Protein 7W41 (pdb70)

Organism: Homo sapiens (NCBI:txid9606)

Structure (mmCIF, N/CA/C/O backbone):
data_7W41
#
_entry.id   7W41
#
_cell.length_a   134.104
_cell.length_b   60.025
_cell.length_c   98.489
_cell.angle_alpha   90.000
_cell.angle_beta   113.573
_cell.angle_gamma   90.000
#
_symmetry.space_group_name_H-M   'C 1 2 1'
#
loop_
_entity.id
_entity.type
_entity.pdbx_description
1 polymer 'Gastrin-releasing peptide receptor,GlgA glycogen synthase'
2 non-polymer (2S)-3-(1H-indol-3-yl)-N-[[1-(5-methoxypyridin-2-yl)cyclohexyl]methyl]-2-methyl-2-[(4-nitrophenyl)carbamoylamino]propanamide
#
loop_
_atom_site.group_PDB
_atom_site.id
_atom_site.type_symbol
_atom_site.label_atom_id
_atom_site.label_alt_id
_atom_site.label_comp_id
_atom_site.label_asym_id
_atom_site.label_entity_id
_atom_site.label_seq_id
_atom_site.pdbx_PDB_ins_code
_atom_site.Cartn_x
_atom_site.Cartn_y
_atom_site.Cartn_z
_atom_site.occupancy
_atom_site.B_iso_or_equiv
_atom_site.auth_seq_id
_atom_site.auth_comp_id
_atom_site.auth_asym_id
_atom_site.auth_atom_id
_atom_site.pdbx_PDB_model_num
ATOM 1 N N . GLY A 1 1 ? -23.938 36.255 -17.129 1.000 127.060 38 GLY A N 1
ATOM 2 C CA . GLY A 1 1 ? -24.152 37.336 -16.146 1.000 126.240 38 GLY A CA 1
ATOM 3 C C . GLY A 1 1 ? -24.725 36.805 -14.843 1.000 115.970 38 GLY A C 1
ATOM 4 O O . GLY A 1 1 ? -23.950 36.658 -13.860 1.000 106.360 38 GLY A O 1
ATOM 5 N N . ILE A 1 2 ? -26.027 36.507 -14.821 1.000 112.470 39 ILE A N 1
ATOM 6 C CA . ILE A 1 2 ? -26.638 35.872 -13.618 1.000 126.800 39 ILE A CA 1
ATOM 7 C C . ILE A 1 2 ? -26.065 34.457 -13.538 1.000 130.380 39 ILE A C 1
ATOM 8 O O . ILE A 1 2 ? -26.216 33.810 -12.492 1.000 112.650 39 ILE A O 1
ATOM 13 N N . LEU A 1 3 ? -25.464 33.984 -14.631 1.000 123.810 40 LEU A N 1
ATOM 14 C CA . LEU A 1 3 ? -24.811 32.654 -14.625 1.000 127.830 40 LEU A CA 1
ATOM 15 C C . LEU A 1 3 ? -23.654 32.647 -13.620 1.000 141.120 40 LEU A C 1
ATOM 16 O O . LEU A 1 3 ? -23.550 31.668 -12.901 1.000 141.530 40 LEU A O 1
ATOM 21 N N . TYR A 1 4 ? -22.836 33.702 -13.568 1.000 128.900 41 TYR A N 1
ATOM 22 C CA . TYR A 1 4 ? -21.667 33.758 -12.648 1.000 108.420 41 TYR A CA 1
ATOM 23 C C . TYR A 1 4 ? -22.181 33.827 -11.213 1.000 103.220 41 TYR A C 1
ATOM 24 O O . TYR A 1 4 ? -21.368 33.775 -10.307 1.000 96.450 41 TYR A O 1
ATOM 26 N N . VAL A 1 5 ? -23.468 34.071 -11.027 1.000 108.900 42 VAL A N 1
ATOM 27 C CA . VAL A 1 5 ? -24.115 34.001 -9.685 1.000 123.140 42 VAL A CA 1
ATOM 28 C C . VAL A 1 5 ? -24.472 32.552 -9.324 1.000 123.240 42 VAL A C 1
ATOM 29 O O . VAL A 1 5 ? -24.339 32.204 -8.138 1.000 134.550 42 VAL A O 1
ATOM 33 N N . ILE A 1 6 ? -24.898 31.731 -10.288 1.000 128.620 43 ILE A N 1
ATOM 34 C CA . ILE A 1 6 ? -25.398 30.355 -9.962 1.000 133.040 43 ILE A CA 1
ATOM 35 C C . ILE A 1 6 ? -24.351 29.461 -9.274 1.000 125.400 43 ILE A C 1
ATOM 36 O O . ILE A 1 6 ? -24.729 28.810 -8.282 1.000 102.840 43 ILE A O 1
ATOM 41 N N . PRO A 1 7 ? -23.072 29.362 -9.698 1.000 124.920 44 PRO A N 1
ATOM 42 C CA . PRO A 1 7 ? -22.126 28.491 -9.008 1.000 110.470 44 PRO A CA 1
ATOM 43 C C . PRO A 1 7 ? -21.749 28.974 -7.606 1.000 108.210 44 PRO A C 1
ATOM 44 O O . PRO A 1 7 ? -21.489 28.153 -6.773 1.000 111.380 44 PRO A O 1
ATOM 48 N N . ALA A 1 8 ? -21.677 30.285 -7.401 1.000 113.950 45 ALA A N 1
ATOM 49 C CA . ALA A 1 8 ? -21.241 30.830 -6.098 1.000 121.530 45 ALA A CA 1
ATOM 50 C C . ALA A 1 8 ? -22.005 30.152 -4.960 1.000 124.700 45 ALA A C 1
ATOM 51 O O . ALA A 1 8 ? -21.372 29.820 -3.949 1.000 146.840 45 ALA A O 1
ATOM 53 N N . VAL A 1 9 ? -23.304 29.932 -5.131 1.000 107.660 46 VAL A N 1
ATOM 54 C CA . VAL A 1 9 ? -24.093 29.228 -4.083 1.000 108.250 46 VAL A CA 1
ATOM 55 C C . VAL A 1 9 ? -23.498 27.837 -3.861 1.000 114.240 46 VAL A C 1
ATOM 56 O O . VAL A 1 9 ? -23.475 27.393 -2.705 1.000 130.430 46 VAL A O 1
ATOM 60 N N . TYR A 1 10 ? -23.025 27.180 -4.918 1.000 104.270 47 TYR A N 1
ATOM 61 C CA . TYR A 1 10 ? -22.542 25.785 -4.776 1.000 98.150 47 TYR A CA 1
ATOM 62 C C . TYR A 1 10 ? -21.311 25.832 -3.886 1.000 101.030 47 TYR A C 1
ATOM 63 O O . TYR A 1 10 ? -21.213 25.034 -2.944 1.000 98.770 47 TYR A O 1
ATOM 72 N N . GLY A 1 11 ? -20.429 26.788 -4.160 1.000 88.210 48 GLY A N 1
ATOM 73 C CA . GLY A 1 11 ? -19.191 26.907 -3.376 1.000 94.590 48 GLY A CA 1
ATOM 74 C C . GLY A 1 11 ? -19.506 27.190 -1.926 1.000 99.050 48 GLY A C 1
ATOM 75 O O . GLY A 1 11 ? -18.824 26.633 -1.056 1.000 105.450 48 GLY A O 1
ATOM 76 N N . VAL A 1 12 ? -20.488 28.054 -1.685 1.000 107.290 49 VAL A N 1
ATOM 77 C CA . VAL A 1 12 ? -20.893 28.395 -0.295 1.000 111.610 49 VAL A CA 1
ATOM 78 C C . VAL A 1 12 ? -21.206 27.088 0.431 1.000 116.920 49 VAL A C 1
ATOM 79 O O . VAL A 1 12 ? -20.583 26.828 1.474 1.000 151.070 49 VAL A O 1
ATOM 83 N N . ILE A 1 13 ? -22.121 26.294 -0.116 1.000 99.700 50 ILE A N 1
ATOM 84 C CA . ILE A 1 13 ? -22.531 25.036 0.567 1.000 107.860 50 ILE A CA 1
ATOM 85 C C . ILE A 1 13 ? -21.342 24.069 0.650 1.000 110.540 50 ILE A C 1
ATOM 86 O O . ILE A 1 13 ? -21.189 23.425 1.699 1.000 106.070 50 ILE A O 1
ATOM 91 N N . ILE A 1 14 ? -20.526 23.974 -0.404 1.000 93.400 51 ILE A N 1
ATOM 92 C CA . ILE A 1 14 ? -19.404 22.990 -0.398 1.000 84.300 51 ILE A CA 1
ATOM 93 C C . ILE A 1 14 ? -18.467 23.353 0.750 1.000 86.070 51 ILE A C 1
ATOM 94 O O . ILE A 1 14 ? -18.102 22.452 1.515 1.000 92.540 51 ILE A O 1
ATOM 99 N N . LEU A 1 15 ? -18.158 24.638 0.899 1.000 87.880 52 LEU A N 1
ATOM 100 C CA . LEU A 1 15 ? -17.221 25.085 1.956 1.000 94.930 52 LEU A CA 1
ATOM 101 C C . LEU A 1 15 ? -17.828 24.769 3.316 1.000 95.140 52 LEU A C 1
ATOM 102 O O . LEU A 1 15 ? -17.095 24.327 4.198 1.000 98.120 52 LEU A O 1
ATOM 107 N N . ILE A 1 16 ? -19.132 24.986 3.461 1.000 100.510 53 ILE A N 1
ATOM 108 C CA . ILE A 1 16 ? -19.784 24.774 4.780 1.000 104.350 53 ILE A CA 1
ATOM 109 C C . ILE A 1 16 ? -19.602 23.304 5.148 1.000 95.680 53 ILE A C 1
ATOM 110 O O . ILE A 1 16 ? -19.199 23.026 6.284 1.000 100.890 53 ILE A O 1
ATOM 115 N N . GLY A 1 17 ? -19.824 22.409 4.189 1.000 92.920 54 GLY A N 1
ATOM 116 C CA . GLY A 1 17 ? -19.628 20.979 4.460 1.000 84.740 54 GLY A CA 1
ATOM 117 C C . GLY A 1 17 ? -18.182 20.678 4.762 1.000 69.800 54 GLY A C 1
ATOM 118 O O . GLY A 1 17 ? -17.923 19.959 5.728 1.000 74.990 54 GLY A O 1
ATOM 119 N N . LEU A 1 18 ? -17.273 21.239 3.970 1.000 68.310 55 LEU A N 1
ATOM 120 C CA . LEU A 1 18 ? -15.847 20.911 4.170 1.000 78.270 55 LEU A CA 1
ATOM 121 C C . LEU A 1 18 ? -15.442 21.413 5.551 1.000 85.420 55 LEU A C 1
ATOM 122 O O . LEU A 1 18 ? -14.853 20.639 6.304 1.000 87.480 55 LEU A O 1
ATOM 127 N N . ILE A 1 19 ? -15.835 22.637 5.891 1.000 75.480 56 ILE A N 1
ATOM 128 C CA . ILE A 1 19 ? -15.424 23.226 7.193 1.000 75.490 56 ILE A CA 1
ATOM 129 C C . ILE A 1 19 ? -16.046 22.371 8.285 1.000 77.450 56 ILE A C 1
ATOM 130 O O . ILE A 1 19 ? -15.325 21.987 9.208 1.000 79.990 56 ILE A O 1
ATOM 135 N N . GLY A 1 20 ? -17.323 22.040 8.144 1.000 72.510 57 GLY A N 1
ATOM 136 C CA . GLY A 1 20 ? -18.000 21.305 9.180 1.000 67.160 57 GLY A CA 1
ATOM 137 C C . GLY A 1 20 ? -17.498 19.923 9.434 1.000 67.180 57 GLY A C 1
ATOM 138 O O . GLY A 1 20 ? -17.305 19.545 10.574 1.000 66.160 57 GLY A O 1
ATOM 139 N N . ASN A 1 21 ? -17.275 19.170 8.384 1.000 72.050 58 ASN A N 1
ATOM 140 C CA . ASN A 1 21 ? -16.864 17.806 8.573 1.000 78.980 58 ASN A CA 1
ATOM 141 C C . ASN A 1 21 ? -15.458 17.800 9.104 1.000 80.910 58 ASN A C 1
ATOM 142 O O . ASN A 1 21 ? -15.134 17.026 9.984 1.000 80.650 58 ASN A O 1
ATOM 147 N N . ILE A 1 22 ? -14.618 18.676 8.582 1.000 89.320 59 ILE A N 1
ATOM 148 C CA . ILE A 1 22 ? -13.249 18.760 9.059 1.000 90.770 59 ILE A CA 1
ATOM 149 C C . ILE A 1 22 ? -13.224 19.168 10.516 1.000 96.710 59 ILE A C 1
ATOM 150 O O . ILE A 1 22 ? -12.508 18.577 11.313 1.000 98.330 59 ILE A O 1
ATOM 155 N N . THR A 1 23 ? -14.040 20.142 10.883 1.000 90.180 60 THR A N 1
ATOM 156 C CA . THR A 1 23 ? -14.041 20.622 12.249 1.000 89.720 60 THR A CA 1
ATOM 157 C C . THR A 1 23 ? -14.486 19.486 13.141 1.000 84.020 60 THR A C 1
ATOM 158 O O . THR A 1 23 ? -13.972 19.316 14.228 1.000 85.170 60 THR A O 1
ATOM 162 N N . LEU A 1 24 ? -15.409 18.674 12.661 1.000 73.840 61 LEU A N 1
ATOM 163 C CA . LEU A 1 24 ? -15.876 17.556 13.437 1.000 72.210 61 LEU A CA 1
ATOM 164 C C . LEU A 1 24 ? -14.784 16.549 13.672 1.000 70.820 61 LEU A C 1
ATOM 165 O O . LEU A 1 24 ? -14.593 16.093 14.789 1.000 77.210 61 LEU A O 1
ATOM 170 N N . ILE A 1 25 ? -14.059 16.205 12.611 1.000 73.740 62 ILE A N 1
ATOM 171 C CA . ILE A 1 25 ? -12.979 15.187 12.735 1.000 74.050 62 ILE A CA 1
ATOM 172 C C . ILE A 1 25 ? -11.905 15.762 13.653 1.000 83.830 62 ILE A C 1
ATOM 173 O O . ILE A 1 25 ? -11.406 15.019 14.510 1.000 79.530 62 ILE A O 1
ATOM 178 N N . LYS A 1 26 ? -11.595 17.050 13.498 1.000 89.620 63 LYS A N 1
ATOM 179 C CA . LYS A 1 26 ? -10.519 17.670 14.310 1.000 84.100 63 LYS A CA 1
ATOM 180 C C . LYS A 1 26 ? -10.917 17.586 15.775 1.000 75.760 63 LYS A C 1
ATOM 181 O O . LYS A 1 26 ? -10.094 17.168 16.590 1.000 71.670 63 LYS A O 1
ATOM 187 N N . ILE A 1 27 ? -12.169 17.917 16.066 1.000 78.020 64 ILE A N 1
ATOM 188 C CA . ILE A 1 27 ? -12.634 17.909 17.477 1.000 83.400 64 ILE A CA 1
ATOM 189 C C . ILE A 1 27 ? -12.535 16.473 17.982 1.000 87.770 64 ILE A C 1
ATOM 190 O O . ILE A 1 27 ? -12.096 16.288 19.122 1.000 116.200 64 ILE A O 1
ATOM 195 N N . PHE A 1 28 ? -12.899 15.489 17.162 1.000 83.590 65 PHE A N 1
ATOM 196 C CA . PHE A 1 28 ? -12.867 14.112 17.704 1.000 97.970 65 PHE A CA 1
ATOM 197 C C . PHE A 1 28 ? -11.429 13.775 18.079 1.000 101.780 65 PHE A C 1
ATOM 198 O O . PHE A 1 28 ? -11.203 13.257 19.181 1.000 132.460 65 PHE A O 1
ATOM 206 N N . CYS A 1 29 ? -10.487 14.078 17.190 1.000 103.920 66 CYS A N 1
ATOM 207 C CA . CYS A 1 29 ? -9.072 13.731 17.462 1.000 107.060 66 CYS A CA 1
ATOM 208 C C . CYS A 1 29 ? -8.533 14.561 18.628 1.000 108.100 66 CYS A C 1
ATOM 209 O O . CYS A 1 29 ? -7.905 13.979 19.523 1.000 123.380 66 CYS A O 1
ATOM 212 N N . THR A 1 30 ? -8.771 15.871 18.615 1.000 96.460 67 THR A N 1
ATOM 213 C CA . THR A 1 30 ? -8.202 16.773 19.651 1.000 100.250 67 THR A CA 1
ATOM 214 C C . THR A 1 30 ? -8.843 16.614 21.034 1.000 107.200 67 THR A C 1
ATOM 215 O O . THR A 1 30 ? -8.087 16.619 22.021 1.000 112.030 67 THR A O 1
ATOM 219 N N . VAL A 1 31 ? -10.173 16.502 21.120 1.000 106.660 68 VAL A N 1
ATOM 220 C CA . VAL A 1 31 ? -10.852 16.503 22.453 1.000 109.420 68 VAL A CA 1
ATOM 221 C C . VAL A 1 31 ? -10.998 15.091 23.021 1.000 117.630 68 VAL A C 1
ATOM 222 O O . VAL A 1 31 ? -11.677 14.271 22.384 1.000 150.290 68 VAL A O 1
ATOM 226 N N . LYS A 1 32 ? -10.374 14.825 24.171 1.000 103.410 69 LYS A N 1
ATOM 227 C CA . LYS A 1 32 ? -10.497 13.508 24.851 1.000 102.440 69 LYS A CA 1
ATOM 228 C C . LYS A 1 32 ? -11.924 13.281 25.359 1.000 96.760 69 LYS A C 1
ATOM 229 O O . LYS A 1 32 ? -12.405 12.143 25.253 1.000 100.020 69 LYS A O 1
ATOM 231 N N . SER A 1 33 ? -12.564 14.312 25.912 1.000 102.140 70 SER A N 1
ATOM 232 C CA . SER A 1 33 ? -13.907 14.133 26.526 1.000 99.090 70 SER A CA 1
ATOM 233 C C . SER A 1 33 ? -14.901 13.618 25.490 1.000 102.760 70 SER A C 1
ATOM 234 O O . SER A 1 33 ? -15.870 12.949 25.886 1.000 104.220 70 SER A O 1
ATOM 237 N N . MET A 1 34 ? -14.669 13.930 24.217 1.000 114.340 71 MET A N 1
ATOM 238 C CA . MET A 1 34 ? -15.619 13.540 23.144 1.000 105.310 71 MET A CA 1
ATOM 239 C C . MET A 1 34 ? -15.171 12.244 22.462 1.000 96.880 71 MET A C 1
ATOM 240 O O . MET A 1 34 ? -15.833 11.839 21.497 1.000 95.290 71 MET A O 1
ATOM 245 N N . ARG A 1 35 ? -14.096 11.615 22.938 1.000 93.040 72 ARG A N 1
ATOM 246 C CA . ARG A 1 35 ? -13.600 10.401 22.243 1.000 93.020 72 ARG A CA 1
ATOM 247 C C . ARG A 1 35 ? -14.399 9.206 22.747 1.000 80.130 72 ARG A C 1
ATOM 248 O O . ARG A 1 35 ? -14.246 8.851 23.923 1.000 83.020 72 ARG A O 1
ATOM 256 N N . ASN A 1 36 ? -15.206 8.613 21.873 1.000 70.270 73 ASN A N 1
ATOM 257 C CA . ASN A 1 36 ? -16.080 7.490 22.281 1.000 72.620 73 ASN A CA 1
ATOM 258 C C . ASN A 1 36 ? -16.444 6.691 21.033 1.000 68.100 73 ASN A C 1
ATOM 259 O O . ASN A 1 36 ? -16.166 7.176 19.929 1.000 69.930 73 ASN A O 1
ATOM 264 N N . VAL A 1 37 ? -17.024 5.509 21.213 1.000 61.020 74 VAL A N 1
ATOM 265 C CA . VAL A 1 37 ? -17.366 4.638 20.054 1.000 61.120 74 VAL A CA 1
ATOM 266 C C . VAL A 1 37 ? -18.357 5.352 19.128 1.000 69.560 74 VAL A C 1
ATOM 267 O O . VAL A 1 37 ? -18.098 5.351 17.913 1.000 65.740 74 VAL A O 1
ATOM 271 N N . PRO A 1 38 ? -19.434 6.021 19.598 1.000 64.560 75 PRO A N 1
ATOM 272 C CA . PRO A 1 38 ? -20.336 6.676 18.663 1.000 63.930 75 PRO A CA 1
ATOM 273 C C . PRO A 1 38 ? -19.620 7.751 17.839 1.000 67.130 75 PRO A C 1
ATOM 274 O O . PRO A 1 38 ? -19.830 7.805 16.656 1.000 68.840 75 PRO A O 1
ATOM 278 N N . ASN A 1 39 ? -18.784 8.560 18.482 1.000 65.180 76 ASN A N 1
ATOM 279 C CA . ASN A 1 39 ? -18.069 9.661 17.790 1.000 67.410 76 ASN A CA 1
ATOM 280 C C . ASN A 1 39 ? -17.075 9.117 16.757 1.000 67.490 76 ASN A C 1
ATOM 281 O O . ASN A 1 39 ? -16.886 9.778 15.737 1.000 63.790 76 ASN A O 1
ATOM 286 N N . LEU A 1 40 ? -16.435 7.984 17.036 1.000 72.080 77 LEU A N 1
ATOM 287 C CA . LEU A 1 40 ? -15.473 7.385 16.075 1.000 75.470 77 LEU A CA 1
ATOM 288 C C . LEU A 1 40 ? -16.206 7.027 14.786 1.000 78.860 77 LEU A C 1
ATOM 289 O O . LEU A 1 40 ? -15.644 7.249 13.706 1.000 91.980 77 LEU A O 1
ATOM 294 N N . PHE A 1 41 ? -17.415 6.494 14.916 1.000 68.020 78 PHE A N 1
ATOM 295 C CA . PHE A 1 41 ? -18.214 6.130 13.725 1.000 62.860 78 PHE A CA 1
ATOM 296 C C . PHE A 1 41 ? -18.666 7.413 13.021 1.000 65.040 78 PHE A C 1
ATOM 297 O O . PHE A 1 41 ? -18.661 7.458 11.792 1.000 66.970 78 PHE A O 1
ATOM 305 N N . ILE A 1 42 ? -19.043 8.429 13.789 1.000 57.450 79 ILE A N 1
ATOM 306 C CA . ILE A 1 42 ? -19.514 9.709 13.191 1.000 57.070 79 ILE A CA 1
ATOM 307 C C . ILE A 1 42 ? -18.357 10.331 12.411 1.000 57.020 79 ILE A C 1
ATOM 308 O O . ILE A 1 42 ? -18.601 10.875 11.331 1.000 56.590 79 ILE A O 1
ATOM 313 N N . SER A 1 43 ? -17.142 10.241 12.945 1.000 60.530 80 SER A N 1
ATOM 314 C CA . SER A 1 43 ? -15.952 10.771 12.235 1.000 59.800 80 SER A CA 1
ATOM 315 C C . SER A 1 43 ? -15.734 9.939 10.979 1.000 51.380 80 SER A C 1
ATOM 316 O O . SER A 1 43 ? -15.397 10.521 9.947 1.000 49.240 80 SER A O 1
ATOM 319 N N . SER A 1 44 ? -15.902 8.625 11.083 1.000 53.810 81 SER A N 1
ATOM 320 C CA . SER A 1 44 ? -15.806 7.759 9.905 1.000 52.250 81 SER A CA 1
ATOM 321 C C . SER A 1 44 ? -16.704 8.342 8.819 1.000 58.870 81 SER A C 1
ATOM 322 O O . SER A 1 44 ? -16.271 8.527 7.677 1.000 57.430 81 SER A O 1
ATOM 325 N N . LEU A 1 45 ? -17.940 8.689 9.207 1.000 70.400 82 LEU A N 1
ATOM 326 C CA . LEU A 1 45 ? -18.912 9.292 8.258 1.000 72.840 82 LEU A CA 1
ATOM 327 C C . LEU A 1 45 ? -18.327 10.587 7.704 1.000 66.050 82 LEU A C 1
ATOM 328 O O . LEU A 1 45 ? -18.261 10.746 6.496 1.000 75.810 82 LEU A O 1
ATOM 333 N N . ALA A 1 46 ? -17.900 11.471 8.603 1.000 56.770 83 ALA A N 1
ATOM 334 C CA . ALA A 1 46 ? -17.415 12.778 8.205 1.000 64.380 83 ALA A CA 1
ATOM 335 C C . ALA A 1 46 ? -16.288 12.628 7.184 1.000 66.040 83 ALA A C 1
ATOM 336 O O . ALA A 1 46 ? -16.206 13.435 6.270 1.000 63.860 83 ALA A O 1
ATOM 338 N N . LEU A 1 47 ? -15.433 11.610 7.358 1.000 70.480 84 LEU A N 1
ATOM 339 C CA . LEU A 1 47 ? -14.346 11.382 6.427 1.000 69.860 84 LEU A CA 1
ATOM 340 C C . LEU A 1 47 ? -14.947 11.014 5.066 1.000 67.670 84 LEU A C 1
ATOM 341 O O . LEU A 1 47 ? -14.600 11.628 4.051 1.000 68.250 84 LEU A O 1
ATOM 346 N N . GLY A 1 48 ? -15.897 10.074 5.063 1.000 63.840 85 GLY A N 1
ATOM 347 C CA . GLY A 1 48 ? -16.573 9.632 3.827 1.000 71.710 85 GLY A CA 1
ATOM 348 C C . GLY A 1 48 ? -17.321 10.742 3.089 1.000 73.690 85 GLY A C 1
ATOM 349 O O . GLY A 1 48 ? -17.542 10.663 1.883 1.000 74.840 85 GLY A O 1
ATOM 350 N N . ASP A 1 49 ? -17.761 11.764 3.825 1.000 81.830 86 ASP A N 1
ATOM 351 C CA . ASP A 1 49 ? -18.558 12.854 3.274 1.000 79.850 86 ASP A CA 1
ATOM 352 C C . ASP A 1 49 ? -17.607 13.830 2.573 1.000 80.130 86 ASP A C 1
ATOM 353 O O . ASP A 1 49 ? -17.893 14.253 1.462 1.000 86.650 86 ASP A O 1
ATOM 358 N N . LEU A 1 50 ? -16.478 14.120 3.193 1.000 90.920 87 LEU A N 1
ATOM 359 C CA . LEU A 1 50 ? -15.496 15.006 2.589 1.000 93.220 87 LEU A CA 1
ATOM 360 C C . LEU A 1 50 ? -15.067 14.470 1.266 1.000 80.180 87 LEU A C 1
ATOM 361 O O . LEU A 1 50 ? -14.922 15.209 0.314 1.000 78.750 87 LEU A O 1
ATOM 366 N N . LEU A 1 51 ? -14.875 13.171 1.197 1.000 68.980 88 LEU A N 1
ATOM 367 C CA . LEU A 1 51 ? -14.422 12.567 -0.024 1.000 68.210 88 LEU A CA 1
ATOM 368 C C . LEU A 1 51 ? -15.448 12.804 -1.080 1.000 68.760 88 LEU A C 1
ATOM 369 O O . LEU A 1 51 ? -15.116 13.083 -2.214 1.000 70.060 88 LEU A O 1
ATOM 374 N N . LEU A 1 52 ? -16.710 12.696 -0.712 1.000 83.870 89 LEU A N 1
ATOM 375 C CA . LEU A 1 52 ? -17.771 12.858 -1.681 1.000 82.750 89 LEU A CA 1
ATOM 376 C C . LEU A 1 52 ? -17.846 14.289 -2.103 1.000 66.090 89 LEU A C 1
ATOM 377 O O . LEU A 1 52 ? -17.905 14.573 -3.283 1.000 81.580 89 LEU A O 1
ATOM 382 N N . LEU A 1 53 ? -17.834 15.197 -1.147 1.000 57.990 90 LEU A N 1
ATOM 383 C CA . LEU A 1 53 ? -17.837 16.576 -1.520 1.000 69.390 90 LEU A CA 1
ATOM 384 C C . LEU A 1 53 ? -16.710 16.819 -2.535 1.000 80.540 90 LEU A C 1
ATOM 385 O O . LEU A 1 53 ? -17.005 17.340 -3.618 1.000 87.660 90 LEU A O 1
ATOM 390 N N . ILE A 1 54 ? -15.478 16.382 -2.191 1.000 83.830 91 ILE A N 1
ATOM 391 C CA . ILE A 1 54 ? -14.195 16.621 -2.952 1.000 75.370 91 ILE A CA 1
ATOM 392 C C . ILE A 1 54 ? -14.220 15.974 -4.340 1.000 74.980 91 ILE A C 1
ATOM 393 O O . ILE A 1 54 ? -13.672 16.547 -5.264 1.000 75.130 91 ILE A O 1
ATOM 398 N N . THR A 1 55 ? -14.753 14.754 -4.459 1.000 76.120 92 THR A N 1
ATOM 399 C CA . THR A 1 55 ? -14.871 14.103 -5.760 1.000 82.000 92 THR A CA 1
ATOM 400 C C . THR A 1 55 ? -15.927 14.799 -6.623 1.000 83.520 92 THR A C 1
ATOM 401 O O . THR A 1 55 ? -15.740 14.930 -7.819 1.000 99.100 92 THR A O 1
ATOM 405 N N . CYS A 1 56 ? -17.055 15.141 -6.033 1.000 78.760 93 CYS A N 1
ATOM 406 C CA . CYS A 1 56 ? -18.138 15.703 -6.815 1.000 77.240 93 CYS A CA 1
ATOM 407 C C . CYS A 1 56 ? -17.898 17.125 -7.227 1.000 73.460 93 CYS A C 1
ATOM 408 O O . CYS A 1 56 ? -18.468 17.586 -8.195 1.000 94.200 93 CYS A O 1
ATOM 411 N N . ALA A 1 57 ? -17.062 17.844 -6.514 1.000 71.360 94 ALA A N 1
ATOM 412 C CA . ALA A 1 57 ? -16.902 19.235 -6.864 1.000 78.560 94 ALA A CA 1
ATOM 413 C C . ALA A 1 57 ? -16.346 19.451 -8.256 1.000 84.420 94 ALA A C 1
ATOM 414 O O . ALA A 1 57 ? -16.883 20.252 -8.999 1.000 81.570 94 ALA A O 1
ATOM 416 N N . PRO A 1 58 ? -15.303 18.710 -8.647 1.000 86.530 95 PRO A N 1
ATOM 417 C CA . PRO A 1 58 ? -14.854 18.955 -10.008 1.000 81.460 95 PRO A CA 1
ATOM 418 C C . PRO A 1 58 ? -15.792 18.374 -11.032 1.000 84.440 95 PRO A C 1
ATOM 419 O O . PRO A 1 58 ? -15.823 18.848 -12.151 1.000 88.040 95 PRO A O 1
ATOM 423 N N . VAL A 1 59 ? -16.534 17.351 -10.661 1.000 85.060 96 VAL A N 1
ATOM 424 C CA . VAL A 1 59 ? -17.472 16.702 -11.589 1.000 95.790 96 VAL A CA 1
ATOM 425 C C . VAL A 1 59 ? -18.573 17.707 -11.971 1.000 88.450 96 VAL A C 1
ATOM 426 O O . VAL A 1 59 ? -18.911 17.838 -13.156 1.000 80.270 96 VAL A O 1
ATOM 430 N N . ASP A 1 60 ? -19.103 18.409 -10.960 1.000 88.700 97 ASP A N 1
ATOM 431 C CA . ASP A 1 60 ? -20.278 19.284 -11.063 1.000 81.700 97 ASP A CA 1
ATOM 432 C C . ASP A 1 60 ? -19.869 20.611 -11.696 1.000 83.160 97 ASP A C 1
ATOM 433 O O . ASP A 1 60 ? -20.528 21.103 -12.628 1.000 66.020 97 ASP A O 1
ATOM 438 N N . ALA A 1 61 ? -18.779 21.178 -11.161 1.000 92.070 98 ALA A N 1
ATOM 439 C CA . ALA A 1 61 ? -18.126 22.344 -11.759 1.000 95.920 98 ALA A CA 1
ATOM 440 C C . ALA A 1 61 ? -17.912 22.099 -13.267 1.000 92.660 98 ALA A C 1
ATOM 441 O O . ALA A 1 61 ? -18.153 22.970 -14.081 1.000 90.480 98 ALA A O 1
ATOM 443 N N . SER A 1 62 ? -17.507 20.885 -13.644 1.000 92.470 99 SER A N 1
ATOM 444 C CA . SER A 1 62 ? -17.235 20.575 -15.028 1.000 93.530 99 SER A CA 1
ATOM 445 C C . SER A 1 62 ? -18.537 20.545 -15.831 1.000 79.280 99 SER A C 1
ATOM 446 O O . SER A 1 62 ? -18.591 21.137 -16.891 1.000 86.110 99 SER A O 1
ATOM 449 N N . ARG A 1 63 ? -19.556 19.850 -15.338 1.000 81.270 100 ARG A N 1
ATOM 450 C CA . ARG A 1 63 ? -20.809 19.723 -16.123 1.000 92.060 100 ARG A CA 1
ATOM 451 C C . ARG A 1 63 ? -21.338 21.124 -16.428 1.000 93.170 100 ARG A C 1
ATOM 452 O O . ARG A 1 63 ? -21.797 21.353 -17.559 1.000 85.930 100 ARG A O 1
ATOM 460 N N . TYR A 1 64 ? -21.272 22.019 -15.445 1.000 101.040 101 TYR A N 1
ATOM 461 C CA . TYR A 1 64 ? -21.787 23.400 -15.627 1.000 107.980 101 TYR A CA 1
ATOM 462 C C . TYR A 1 64 ? -20.975 24.126 -16.694 1.000 112.270 101 TYR A C 1
ATOM 463 O O . TYR A 1 64 ? -21.578 24.812 -17.535 1.000 128.980 101 TYR A O 1
ATOM 472 N N . LEU A 1 65 ? -19.654 23.963 -16.676 1.000 109.350 102 LEU A N 1
ATOM 473 C CA . LEU A 1 65 ? -18.802 24.753 -17.598 1.000 98.530 102 LEU A CA 1
ATOM 474 C C . LEU A 1 65 ? -18.689 24.090 -18.968 1.000 107.100 102 LEU A C 1
ATOM 475 O O . LEU A 1 65 ? -18.959 24.777 -19.965 1.000 129.200 102 LEU A O 1
ATOM 480 N N . ALA A 1 66 ? -18.252 22.832 -19.041 1.000 104.840 103 ALA A N 1
ATOM 481 C CA . ALA A 1 66 ? -18.000 22.218 -20.368 1.000 98.510 103 ALA A CA 1
ATOM 482 C C . ALA A 1 66 ? -18.928 21.040 -20.633 1.000 101.150 103 ALA A C 1
ATOM 483 O O . ALA A 1 66 ? -19.722 20.699 -19.745 1.000 116.240 103 ALA A O 1
ATOM 485 N N . ASP A 1 67 ? -18.829 20.462 -21.832 1.000 107.910 104 ASP A N 1
ATOM 486 C CA . ASP A 1 67 ? -19.671 19.292 -22.189 1.000 119.560 104 ASP A CA 1
ATOM 487 C C . ASP A 1 67 ? -18.807 18.038 -22.310 1.000 110.650 104 ASP A C 1
ATOM 488 O O . ASP A 1 67 ? -19.376 16.958 -22.542 1.000 106.500 104 ASP A O 1
ATOM 493 N N . ARG A 1 68 ? -17.492 18.162 -22.136 1.000 90.420 105 ARG A N 1
ATOM 494 C CA . ARG A 1 68 ? -16.618 16.989 -22.373 1.000 79.270 105 ARG A CA 1
ATOM 495 C C . ARG A 1 68 ? -15.940 16.540 -21.082 1.000 69.210 105 ARG A C 1
ATOM 496 O O . ARG A 1 68 ? -15.886 17.343 -20.142 1.000 62.010 105 ARG A O 1
ATOM 504 N N . TRP A 1 69 ? -15.485 15.287 -21.038 1.000 58.280 106 TRP A N 1
ATOM 505 C CA . TRP A 1 69 ? -14.711 14.799 -19.869 1.000 61.150 106 TRP A CA 1
ATOM 506 C C . TRP A 1 69 ? -13.330 15.448 -19.875 1.000 66.250 106 TRP A C 1
ATOM 507 O O . TRP A 1 69 ? -12.612 15.305 -20.874 1.000 68.900 106 TRP A O 1
ATOM 518 N N . LEU A 1 70 ? -12.980 16.119 -18.785 1.000 69.810 107 LEU A N 1
ATOM 519 C CA . LEU A 1 70 ? -11.693 16.841 -18.688 1.000 74.020 107 LEU A CA 1
ATOM 520 C C . LEU A 1 70 ? -10.643 16.157 -17.771 1.000 73.850 107 LEU A C 1
ATOM 521 O O . LEU A 1 70 ? -9.604 16.749 -17.447 1.000 71.890 107 LEU A O 1
ATOM 526 N N . PHE A 1 71 ? -10.893 14.949 -17.308 1.000 73.490 108 PHE A N 1
ATOM 527 C CA . PHE A 1 71 ? -9.967 14.365 -16.340 1.000 67.630 108 PHE A CA 1
ATOM 528 C C . PHE A 1 71 ? -9.253 13.115 -16.790 1.000 63.560 108 PHE A C 1
ATOM 529 O O . PHE A 1 71 ? -8.309 12.672 -16.149 1.000 72.690 108 PHE A O 1
ATOM 537 N N . GLY A 1 72 ? -9.695 12.533 -17.885 1.000 65.100 109 GLY A N 1
ATOM 538 C CA . GLY A 1 72 ? -9.023 11.366 -18.412 1.000 76.950 109 GLY A CA 1
ATOM 539 C C . GLY A 1 72 ? -9.438 10.054 -17.804 1.000 79.310 109 GLY A C 1
ATOM 540 O O . GLY A 1 72 ? -10.254 10.031 -16.902 1.000 85.890 109 GLY A O 1
ATOM 541 N N . ARG A 1 73 ? -8.872 8.958 -18.284 1.000 70.070 110 ARG A N 1
ATOM 542 C CA . ARG A 1 73 ? -9.279 7.654 -17.805 1.000 68.810 110 ARG A CA 1
ATOM 543 C C . ARG A 1 73 ? -9.116 7.529 -16.326 1.000 65.460 110 ARG A C 1
ATOM 544 O O . ARG A 1 73 ? -9.968 6.983 -15.653 1.000 56.890 110 ARG A O 1
ATOM 552 N N . ILE A 1 74 ? -8.011 8.023 -15.817 1.000 66.620 111 ILE A N 1
ATOM 553 C CA . ILE A 1 74 ? -7.761 7.897 -14.420 1.000 73.150 111 ILE A CA 1
ATOM 554 C C . ILE A 1 74 ? -8.921 8.550 -13.727 1.000 73.020 111 ILE A C 1
ATOM 555 O O . ILE A 1 74 ? -9.500 7.976 -12.822 1.000 78.170 111 ILE A O 1
ATOM 560 N N . GLY A 1 75 ? -9.318 9.737 -14.174 1.000 67.340 112 GLY A N 1
ATOM 561 C CA . GLY A 1 75 ? -10.486 10.400 -13.568 1.000 67.560 112 GLY A CA 1
ATOM 562 C C . GLY A 1 75 ? -11.766 9.622 -13.793 1.000 63.470 112 GLY A C 1
ATOM 563 O O . GLY A 1 75 ? -12.547 9.490 -12.849 1.000 60.220 112 GLY A O 1
ATOM 564 N N . CYS A 1 76 ? -11.949 9.071 -14.984 1.000 56.380 113 CYS A N 1
ATOM 565 C CA . CYS A 1 76 ? -13.203 8.363 -15.345 1.000 59.840 113 CYS A CA 1
ATOM 566 C C . CYS A 1 76 ? -13.372 7.138 -14.456 1.000 59.360 113 CYS A C 1
ATOM 567 O O . CYS A 1 76 ? -14.504 6.678 -14.326 1.000 60.370 113 CYS A O 1
ATOM 570 N N . LYS A 1 77 ? -12.280 6.612 -13.908 1.000 57.040 114 LYS A N 1
ATOM 571 C CA . LYS A 1 77 ? -12.364 5.347 -13.142 1.000 60.640 114 LYS A CA 1
ATOM 572 C C . LYS A 1 77 ? -12.207 5.576 -11.636 1.000 64.450 114 LYS A C 1
ATOM 573 O O . LYS A 1 77 ? -12.841 4.833 -10.878 1.000 70.250 114 LYS A O 1
ATOM 579 N N . LEU A 1 78 ? -11.390 6.537 -11.209 1.000 56.950 115 LEU A N 1
ATOM 580 C CA . LEU A 1 78 ? -11.174 6.689 -9.792 1.000 60.510 115 LEU A CA 1
ATOM 581 C C . LEU A 1 78 ? -12.376 7.347 -9.195 1.000 65.970 115 LEU A C 1
ATOM 582 O O . LEU A 1 78 ? -12.788 7.006 -8.111 1.000 70.450 115 LEU A O 1
ATOM 587 N N . ILE A 1 79 ? -12.961 8.287 -9.907 1.000 62.870 116 ILE A N 1
ATOM 588 C CA . ILE A 1 79 ? -14.069 9.002 -9.331 1.000 60.730 116 ILE A CA 1
ATOM 589 C C . ILE A 1 79 ? -15.249 8.108 -9.024 1.000 58.730 116 ILE A C 1
ATOM 590 O O . ILE A 1 79 ? -15.762 8.167 -7.926 1.000 75.020 116 ILE A O 1
ATOM 595 N N . PRO A 1 80 ? -15.740 7.231 -9.933 1.000 55.750 117 PRO A N 1
ATOM 596 C CA . PRO A 1 80 ? -16.811 6.315 -9.568 1.000 65.200 117 PRO A CA 1
ATOM 597 C C . PRO A 1 80 ? -16.417 5.438 -8.373 1.000 67.230 117 PRO A C 1
ATOM 598 O O . PRO A 1 80 ? -17.250 5.199 -7.538 1.000 81.190 117 PRO A O 1
ATOM 602 N N . PHE A 1 81 ? -15.169 4.981 -8.334 1.000 62.480 118 PHE A N 1
ATOM 603 C CA . PHE A 1 81 ? -14.711 4.110 -7.227 1.000 65.320 118 PHE A CA 1
ATOM 604 C C . PHE A 1 81 ? -14.762 4.877 -5.911 1.000 61.500 118 PHE A C 1
ATOM 605 O O . PHE A 1 81 ? -15.298 4.349 -4.931 1.000 58.590 118 PHE A O 1
ATOM 613 N N . ILE A 1 82 ? -14.255 6.105 -5.905 1.000 61.090 119 ILE A N 1
ATOM 614 C CA . ILE A 1 82 ? -14.195 6.857 -4.623 1.000 61.400 119 ILE A CA 1
ATOM 615 C C . ILE A 1 82 ? -15.627 7.224 -4.268 1.000 59.190 119 ILE A C 1
ATOM 616 O O . ILE A 1 82 ? -16.014 7.044 -3.111 1.000 57.980 119 ILE A O 1
ATOM 621 N N . GLN A 1 83 ? -16.378 7.700 -5.252 1.000 65.520 120 GLN A N 1
ATOM 622 C CA . GLN A 1 83 ? -17.768 8.016 -4.996 1.000 66.610 120 GLN A CA 1
ATOM 623 C C . GLN A 1 83 ? -18.478 6.837 -4.312 1.000 72.990 120 GLN A C 1
ATOM 624 O O . GLN A 1 83 ? -19.280 7.053 -3.388 1.000 83.770 120 GLN A O 1
ATOM 630 N N . LEU A 1 84 ? -18.221 5.601 -4.759 1.000 62.290 121 LEU A N 1
ATOM 631 C CA . LEU A 1 84 ? -19.045 4.493 -4.308 1.000 59.610 121 LEU A CA 1
ATOM 632 C C . LEU A 1 84 ? -18.538 3.960 -2.966 1.000 57.290 121 LEU A C 1
ATOM 633 O O . LEU A 1 84 ? -19.294 3.346 -2.159 1.000 59.820 121 LEU A O 1
ATOM 638 N N . THR A 1 85 ? -17.258 4.201 -2.709 1.000 52.070 122 THR A N 1
ATOM 639 C CA . THR A 1 85 ? -16.710 3.869 -1.429 1.000 53.000 122 THR A CA 1
ATOM 640 C C . THR A 1 85 ? -17.452 4.680 -0.366 1.000 53.480 122 THR A C 1
ATOM 641 O O . THR A 1 85 ? -17.825 4.144 0.669 1.000 55.140 122 THR A O 1
ATOM 645 N N . SER A 1 86 ? -17.675 5.961 -0.663 1.000 60.910 123 SER A N 1
ATOM 646 C CA . SER A 1 86 ? -18.348 6.878 0.228 1.000 68.640 123 SER A CA 1
ATOM 647 C C . SER A 1 86 ? -19.732 6.341 0.553 1.000 73.430 123 SER A C 1
ATOM 648 O O . SER A 1 86 ? -20.172 6.477 1.700 1.000 90.370 123 SER A O 1
ATOM 651 N N . VAL A 1 87 ? -20.406 5.745 -0.435 1.000 72.370 124 VAL A N 1
ATOM 652 C CA . VAL A 1 87 ? -21.829 5.468 -0.242 1.000 84.090 124 VAL A CA 1
ATOM 653 C C . VAL A 1 87 ? -22.001 4.309 0.749 1.000 77.050 124 VAL A C 1
ATOM 654 O O . VAL A 1 87 ? -23.017 4.258 1.446 1.000 82.330 124 VAL A O 1
ATOM 658 N N . GLY A 1 88 ? -21.011 3.413 0.825 1.000 71.350 125 GLY A N 1
ATOM 659 C CA . GLY A 1 88 ? -21.065 2.274 1.765 1.000 72.620 125 GLY A CA 1
ATOM 660 C C . GLY A 1 88 ? -20.708 2.710 3.174 1.000 71.020 125 GLY A C 1
ATOM 661 O O . GLY A 1 88 ? -21.370 2.416 4.155 1.000 73.010 125 GLY A O 1
ATOM 662 N N . VAL A 1 89 ? -19.631 3.451 3.286 1.000 75.870 126 VAL A N 1
ATOM 663 C CA . VAL A 1 89 ? -19.238 3.932 4.581 1.000 70.400 126 VAL A CA 1
ATOM 664 C C . VAL A 1 89 ? -20.413 4.672 5.138 1.000 74.370 126 VAL A C 1
ATOM 665 O O . VAL A 1 89 ? -20.764 4.501 6.284 1.000 78.720 126 VAL A O 1
ATOM 669 N N . LYS A 1 90 ? -21.069 5.473 4.306 1.000 76.870 127 LYS A N 1
ATOM 670 C CA . LYS A 1 90 ? -22.181 6.300 4.830 1.000 79.100 127 LYS A CA 1
ATOM 671 C C . LYS A 1 90 ? -23.220 5.376 5.450 1.000 82.080 127 LYS A C 1
ATOM 672 O O . LYS A 1 90 ? -23.445 5.467 6.661 1.000 83.250 127 LYS A O 1
ATOM 678 N N . VAL A 1 91 ? -23.847 4.541 4.630 1.000 77.180 128 VAL A N 1
ATOM 679 C CA . VAL A 1 91 ? -24.945 3.669 5.129 1.000 73.400 128 VAL A CA 1
ATOM 680 C C . VAL A 1 91 ? -24.440 2.610 6.116 1.000 73.180 128 VAL A C 1
ATOM 681 O O . VAL A 1 91 ? -25.110 2.411 7.136 1.000 83.860 128 VAL A O 1
ATOM 685 N N . PHE A 1 92 ? -23.311 1.960 5.844 1.000 64.200 129 PHE A N 1
ATOM 686 C CA . PHE A 1 92 ? -22.867 0.851 6.726 1.000 73.270 129 PHE A CA 1
ATOM 687 C C . PHE A 1 92 ? -22.517 1.382 8.115 1.000 70.110 129 PHE A C 1
ATOM 688 O O . PHE A 1 92 ? -22.839 0.725 9.107 1.000 66.990 129 PHE A O 1
ATOM 696 N N . THR A 1 93 ? -21.832 2.519 8.172 1.000 70.460 130 THR A N 1
ATOM 697 C CA . THR A 1 93 ? -21.444 3.121 9.470 1.000 64.010 130 THR A CA 1
ATOM 698 C C . THR A 1 93 ? -22.699 3.568 10.221 1.000 62.300 130 THR A C 1
ATOM 699 O O . THR A 1 93 ? -22.704 3.475 11.449 1.000 73.760 130 THR A O 1
ATOM 703 N N . LEU A 1 94 ? -23.707 4.062 9.511 1.000 60.740 131 LEU A N 1
ATOM 704 C CA . LEU A 1 94 ? -24.975 4.433 10.182 1.000 61.500 131 LEU A CA 1
ATOM 705 C C . LEU A 1 94 ? -25.576 3.175 10.799 1.000 60.930 131 LEU A C 1
ATOM 706 O O . LEU A 1 94 ? -26.119 3.268 11.906 1.000 57.390 131 LEU A O 1
ATOM 711 N N . THR A 1 95 ? -25.485 2.047 10.099 1.000 65.740 132 THR A N 1
ATOM 712 C CA . THR A 1 95 ? -25.980 0.762 10.653 1.000 66.960 132 THR A CA 1
ATOM 713 C C . THR A 1 95 ? -25.161 0.426 11.897 1.000 76.050 132 THR A C 1
ATOM 714 O O . THR A 1 95 ? -25.750 -0.037 12.880 1.000 96.110 132 THR A O 1
ATOM 718 N N . ALA A 1 96 ? -23.850 0.654 11.845 1.000 78.990 133 ALA A N 1
ATOM 719 C CA . ALA A 1 96 ? -22.964 0.367 12.992 1.000 77.530 133 ALA A CA 1
ATOM 720 C C . ALA A 1 96 ? -23.322 1.260 14.180 1.000 77.050 133 ALA A C 1
ATOM 721 O O . ALA A 1 96 ? -23.283 0.772 15.313 1.000 80.710 133 ALA A O 1
ATOM 723 N N . LEU A 1 97 ? -23.630 2.526 13.924 1.000 69.660 134 LEU A N 1
ATOM 724 C CA . LEU A 1 97 ? -24.038 3.452 15.007 1.000 73.910 134 LEU A CA 1
ATOM 725 C C . LEU A 1 97 ? -25.344 2.952 15.613 1.000 73.650 134 LEU A C 1
ATOM 726 O O . LEU A 1 97 ? -25.488 3.037 16.835 1.000 69.870 134 LEU A O 1
ATOM 731 N N . SER A 1 98 ? -26.262 2.478 14.775 1.000 70.120 135 SER A N 1
ATOM 732 C CA . SER A 1 98 ? -27.566 1.959 15.258 1.000 68.960 135 SER A CA 1
ATOM 733 C C . SER A 1 98 ? -27.326 0.729 16.125 1.000 68.610 135 SER A C 1
ATOM 734 O O . SER A 1 98 ? -28.029 0.571 17.135 1.000 65.070 135 SER A O 1
ATOM 737 N N . ALA A 1 99 ? -26.382 -0.113 15.723 1.000 65.210 136 ALA A N 1
ATOM 738 C CA . ALA A 1 99 ? -26.028 -1.290 16.539 1.000 67.560 136 ALA A CA 1
ATOM 739 C C . ALA A 1 99 ? -25.457 -0.818 17.874 1.000 75.870 136 ALA A C 1
ATOM 740 O O . ALA A 1 99 ? -25.767 -1.442 18.895 1.000 92.110 136 ALA A O 1
ATOM 742 N N . ASP A 1 100 ? -24.649 0.242 17.852 1.000 68.120 137 ASP A N 1
ATOM 743 C CA . ASP A 1 100 ? -24.025 0.751 19.096 1.000 66.120 137 ASP A CA 1
ATOM 744 C C . ASP A 1 100 ? -25.133 1.193 20.042 1.000 69.010 137 ASP A C 1
ATOM 745 O O . ASP A 1 100 ? -25.053 0.884 21.236 1.000 70.580 137 ASP A O 1
ATOM 750 N N . ARG A 1 101 ? -26.137 1.874 19.511 1.000 70.840 138 ARG A N 1
ATOM 751 C CA . ARG A 1 101 ? -27.227 2.375 20.371 1.000 70.680 138 ARG A CA 1
ATOM 752 C C . ARG A 1 101 ? -27.940 1.176 20.985 1.000 80.220 138 ARG A C 1
ATOM 753 O O . ARG A 1 101 ? -28.267 1.237 22.175 1.000 88.600 138 ARG A O 1
ATOM 761 N N . TYR A 1 102 ? -28.150 0.121 20.199 1.000 83.550 139 TYR A N 1
ATOM 762 C CA . TYR A 1 102 ? -28.877 -1.074 20.696 1.000 82.770 139 TYR A CA 1
ATOM 763 C C . TYR A 1 102 ? -28.090 -1.695 21.844 1.000 78.050 139 TYR A C 1
ATOM 764 O O . TYR A 1 102 ? -28.671 -2.028 22.876 1.000 71.860 139 TYR A O 1
ATOM 773 N N . LYS A 1 103 ? -26.785 -1.827 21.654 1.000 80.100 140 LYS A N 1
ATOM 774 C CA . LYS A 1 103 ? -25.955 -2.446 22.707 1.000 90.340 140 LYS A CA 1
ATOM 775 C C . LYS A 1 103 ? -25.989 -1.551 23.939 1.000 87.320 140 LYS A C 1
ATOM 776 O O . LYS A 1 103 ? -26.187 -2.063 25.034 1.000 89.210 140 LYS A O 1
ATOM 782 N N . ALA A 1 104 ? -25.857 -0.247 23.749 1.000 78.140 141 ALA A N 1
ATOM 783 C CA . ALA A 1 104 ? -25.765 0.653 24.912 1.000 74.780 141 ALA A CA 1
ATOM 784 C C . ALA A 1 104 ? -27.050 0.615 25.727 1.000 73.180 141 ALA A C 1
ATOM 785 O O . ALA A 1 104 ? -26.957 0.636 26.959 1.000 89.010 141 ALA A O 1
ATOM 787 N N . ILE A 1 105 ? -28.201 0.580 25.066 1.000 81.560 142 ILE A N 1
ATOM 788 C CA . ILE A 1 105 ? -29.474 0.685 25.831 1.000 78.380 142 ILE A CA 1
ATOM 789 C C . ILE A 1 105 ? -30.076 -0.697 26.077 1.000 80.810 142 ILE A C 1
ATOM 790 O O . ILE A 1 105 ? -30.332 -1.023 27.242 1.000 106.350 142 ILE A O 1
ATOM 795 N N . VAL A 1 106 ? -30.297 -1.476 25.024 1.000 82.270 143 VAL A N 1
ATOM 796 C CA . VAL A 1 106 ? -30.993 -2.785 25.199 1.000 91.080 143 VAL A CA 1
ATOM 797 C C . VAL A 1 106 ? -30.141 -3.771 25.990 1.000 98.560 143 VAL A C 1
ATOM 798 O O . VAL A 1 106 ? -30.689 -4.419 26.896 1.000 121.010 143 VAL A O 1
ATOM 802 N N . ARG A 1 107 ? -28.860 -3.903 25.634 1.000 109.550 144 ARG A N 1
ATOM 803 C CA . ARG A 1 107 ? -27.986 -4.919 26.284 1.000 115.470 144 ARG A CA 1
ATOM 804 C C . ARG A 1 107 ? -26.728 -4.235 26.840 1.000 99.810 144 ARG A C 1
ATOM 805 O O . ARG A 1 107 ? -25.651 -4.496 26.282 1.000 98.070 144 ARG A O 1
ATOM 813 N N . PRO A 1 108 ? -26.775 -3.387 27.902 1.000 96.390 145 PRO A N 1
ATOM 814 C CA . PRO A 1 108 ? -25.571 -2.701 28.308 1.000 109.790 145 PRO A CA 1
ATOM 815 C C . PRO A 1 108 ? -24.624 -3.792 28.810 1.000 122.050 145 PRO A C 1
ATOM 816 O O . PRO A 1 108 ? -25.028 -4.586 29.634 1.000 122.460 145 PRO A O 1
ATOM 820 N N . MET A 1 109 ? -23.421 -3.850 28.241 1.000 145.140 146 MET A N 1
ATOM 821 C CA . MET A 1 109 ? -22.392 -4.805 28.724 1.000 144.750 146 MET A CA 1
ATOM 822 C C . MET A 1 109 ? -21.286 -3.934 29.310 1.000 153.580 146 MET A C 1
ATOM 823 O O . MET A 1 109 ? -21.404 -3.584 30.500 1.000 138.440 146 MET A O 1
ATOM 828 N N . ASP A 1 110 ? -20.255 -3.614 28.522 1.000 172.490 147 ASP A N 1
ATOM 829 C CA . ASP A 1 110 ? -19.210 -2.650 28.970 1.000 165.910 147 ASP A CA 1
ATOM 830 C C . ASP A 1 110 ? -18.504 -3.116 30.251 1.000 170.950 147 ASP A C 1
ATOM 831 O O . ASP A 1 110 ? -18.086 -2.238 31.028 1.000 168.360 147 ASP A O 1
ATOM 836 N N . ILE A 1 111 ? -18.351 -4.426 30.461 1.000 172.270 148 ILE A N 1
ATOM 837 C CA . ILE A 1 111 ? -17.584 -4.915 31.645 1.000 164.680 148 ILE A CA 1
ATOM 838 C C . ILE A 1 111 ? -16.134 -4.454 31.487 1.000 161.560 148 ILE A C 1
ATOM 839 O O . ILE A 1 111 ? -15.559 -3.960 32.474 1.000 158.870 148 ILE A O 1
ATOM 844 N N . GLN A 1 112 ? -15.584 -4.579 30.277 1.000 164.990 149 GLN A N 1
ATOM 845 C CA . GLN A 1 112 ? -14.205 -4.106 29.991 1.000 148.550 149 GLN A CA 1
ATOM 846 C C . GLN A 1 112 ? -14.290 -3.220 28.748 1.000 148.460 149 GLN A C 1
ATOM 847 O O . GLN A 1 112 ? -14.151 -3.752 27.636 1.000 140.580 149 GLN A O 1
ATOM 853 N N . ALA A 1 113 ? -14.546 -1.926 28.939 1.000 130.800 150 ALA A N 1
ATOM 854 C CA . ALA A 1 113 ? -14.705 -1.002 27.800 1.000 119.590 150 ALA A CA 1
ATOM 855 C C . ALA A 1 113 ? -13.301 -0.751 27.254 1.000 125.790 150 ALA A C 1
ATOM 856 O O . ALA A 1 113 ? -13.133 0.170 26.438 1.000 122.750 150 ALA A O 1
ATOM 858 N N . SER A 1 114 ? -12.333 -1.540 27.718 1.000 134.010 151 SER A N 1
ATOM 859 C CA . SER A 1 114 ? -10.919 -1.353 27.311 1.000 133.420 151 SER A CA 1
ATOM 860 C C . SER A 1 114 ? -10.746 -1.552 25.806 1.000 130.780 151 SER A C 1
ATOM 861 O O . SER A 1 114 ? -10.031 -0.745 25.182 1.000 123.620 151 SER A O 1
ATOM 864 N N 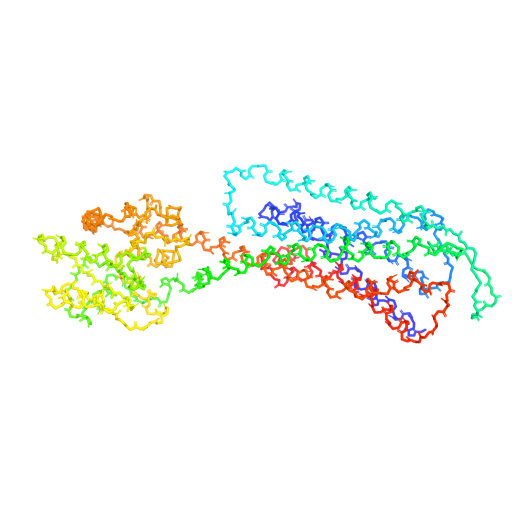. HIS A 1 115 ? -11.376 -2.583 25.249 1.000 124.860 152 HIS A N 1
ATOM 865 C CA . HIS A 1 115 ? -11.171 -2.898 23.814 1.000 120.020 152 HIS A CA 1
ATOM 866 C C . HIS A 1 115 ? -12.318 -2.340 22.977 1.000 104.900 152 HIS A C 1
ATOM 867 O O . HIS A 1 115 ? -12.354 -2.641 21.785 1.000 120.430 152 HIS A O 1
ATOM 874 N N . ALA A 1 116 ? -13.238 -1.592 23.580 1.000 96.070 153 ALA A N 1
ATOM 875 C CA . ALA A 1 116 ? -14.418 -1.126 22.821 1.000 93.680 153 ALA A CA 1
ATOM 876 C C . ALA A 1 116 ? -14.005 -0.189 21.686 1.000 93.170 153 ALA A C 1
ATOM 877 O O . ALA A 1 116 ? -14.505 -0.373 20.569 1.000 89.260 153 ALA A O 1
ATOM 879 N N . LEU A 1 117 ? -13.136 0.783 21.961 1.000 85.700 154 LEU A N 1
ATOM 880 C CA . LEU A 1 117 ? -12.651 1.673 20.877 1.000 79.550 154 LEU A CA 1
ATOM 881 C C . LEU A 1 117 ? -11.767 0.854 19.943 1.000 87.620 154 LEU A C 1
ATOM 882 O O . LEU A 1 117 ? -11.767 1.136 18.738 1.000 113.150 154 LEU A O 1
ATOM 887 N N . MET A 1 118 ? -11.054 -0.125 20.491 1.000 98.320 155 MET A N 1
ATOM 888 C CA . MET A 1 118 ? -10.209 -1.006 19.652 1.000 104.880 155 MET A CA 1
ATOM 889 C C . MET A 1 118 ? -11.114 -1.779 18.690 1.000 98.090 155 MET A C 1
ATOM 890 O O . MET A 1 118 ? -10.796 -1.829 17.487 1.000 111.820 155 MET A O 1
ATOM 895 N N . LYS A 1 119 ? -12.223 -2.315 19.194 1.000 79.160 156 LYS A N 1
ATOM 896 C CA . LYS A 1 119 ? -13.169 -3.075 18.343 1.000 85.440 156 LYS A CA 1
ATOM 897 C C . LYS A 1 119 ? -13.804 -2.142 17.314 1.000 80.810 156 LYS A C 1
ATOM 898 O O . LYS A 1 119 ? -13.962 -2.559 16.156 1.000 76.510 156 LYS A O 1
ATOM 904 N N . ALA A 1 120 ? -14.155 -0.929 17.733 1.000 84.050 157 ALA A N 1
ATOM 905 C CA . ALA A 1 120 ? -14.831 0.027 16.832 1.000 79.530 157 ALA A CA 1
ATOM 906 C C . ALA A 1 120 ? -13.915 0.386 15.667 1.000 85.060 157 ALA A C 1
ATOM 907 O O . ALA A 1 120 ? -14.414 0.486 14.538 1.000 85.370 157 ALA A O 1
ATOM 909 N N . CYS A 1 121 ? -12.626 0.576 15.939 1.000 78.490 158 CYS A N 1
ATOM 910 C CA . CYS A 1 121 ? -11.717 1.015 14.859 1.000 72.640 158 CYS A CA 1
ATOM 911 C C . CYS A 1 121 ? -11.728 -0.067 13.785 1.000 80.090 158 CYS A C 1
ATOM 912 O O . CYS A 1 121 ? -11.802 0.279 12.600 1.000 81.660 158 CYS A O 1
ATOM 915 N N . LEU A 1 122 ? -11.698 -1.329 14.203 1.000 86.860 159 LEU A N 1
ATOM 916 C CA . LEU A 1 122 ? -11.682 -2.454 13.235 1.000 103.210 159 LEU A CA 1
ATOM 917 C C . LEU A 1 122 ? -12.985 -2.482 12.433 1.000 91.660 159 LEU A C 1
ATOM 918 O O . LEU A 1 122 ? -12.922 -2.732 11.222 1.000 95.830 159 LEU A O 1
ATOM 923 N N . LYS A 1 123 ? -14.122 -2.260 13.086 1.000 76.610 160 LYS A N 1
ATOM 924 C CA . LYS A 1 123 ? -15.403 -2.357 12.354 1.000 76.040 160 LYS A CA 1
ATOM 925 C C . LYS A 1 123 ? -15.402 -1.280 11.279 1.000 71.280 160 LYS A C 1
ATOM 926 O O . LYS A 1 123 ? -15.743 -1.591 10.137 1.000 90.840 160 LYS A O 1
ATOM 932 N N . ALA A 1 124 ? -14.981 -0.074 11.640 1.000 64.670 161 ALA A N 1
ATOM 933 C CA . ALA A 1 124 ? -14.956 1.032 10.665 1.000 70.650 161 ALA A CA 1
ATOM 934 C C . ALA A 1 124 ? -13.960 0.685 9.567 1.000 75.610 161 ALA A C 1
ATOM 935 O O . ALA A 1 124 ? -14.280 0.883 8.388 1.000 64.890 161 ALA A O 1
ATOM 937 N N . ALA A 1 125 ? -12.804 0.161 9.962 1.000 72.840 162 ALA A N 1
ATOM 938 C CA . ALA A 1 125 ? -11.759 -0.183 8.982 1.000 66.210 162 ALA A CA 1
ATOM 939 C C . ALA A 1 125 ? -12.342 -1.174 7.987 1.000 70.490 162 ALA A C 1
ATOM 940 O O . ALA A 1 125 ? -12.240 -0.933 6.782 1.000 77.870 162 ALA A O 1
ATOM 942 N N . PHE A 1 126 ? -12.937 -2.246 8.494 1.000 73.930 163 PHE A N 1
ATOM 943 C CA . PHE A 1 126 ? -13.474 -3.296 7.603 1.000 79.600 163 PHE A CA 1
ATOM 944 C C . PHE A 1 126 ? -14.498 -2.657 6.670 1.000 80.950 163 PHE A C 1
ATOM 945 O O . PHE A 1 126 ? -14.516 -2.997 5.485 1.000 72.640 163 PHE A O 1
ATOM 953 N N . ILE A 1 127 ? -15.318 -1.750 7.200 1.000 80.180 164 ILE A N 1
ATOM 954 C CA . ILE A 1 127 ? -16.390 -1.126 6.377 1.000 80.610 164 ILE A CA 1
ATOM 955 C C . ILE A 1 127 ? -15.724 -0.357 5.239 1.000 86.070 164 ILE A C 1
ATOM 956 O O . ILE A 1 127 ? -16.176 -0.490 4.097 1.000 86.920 164 ILE A O 1
ATOM 961 N N . TRP A 1 128 ? -14.639 0.356 5.533 1.000 71.170 165 TRP A N 1
ATOM 962 C CA . TRP A 1 128 ? -13.928 1.063 4.447 1.000 58.940 165 TRP A CA 1
ATOM 963 C C . TRP A 1 128 ? -13.421 0.036 3.442 1.000 64.840 165 TRP A C 1
ATOM 964 O O . TRP A 1 128 ? -13.601 0.259 2.241 1.000 83.040 165 TRP A O 1
ATOM 975 N N . ILE A 1 129 ? -12.847 -1.062 3.923 1.000 62.320 166 ILE A N 1
ATOM 976 C CA . ILE A 1 129 ? -12.271 -2.074 2.996 1.000 67.640 166 ILE A CA 1
ATOM 977 C C . ILE A 1 129 ? -13.395 -2.682 2.159 1.000 70.530 166 ILE A C 1
ATOM 978 O O . ILE A 1 129 ? -13.243 -2.747 0.936 1.000 65.850 166 ILE A O 1
ATOM 983 N N . ILE A 1 130 ? -14.503 -3.058 2.794 1.000 73.710 167 ILE A N 1
ATOM 984 C CA . ILE A 1 130 ? -15.597 -3.732 2.043 1.000 82.310 167 ILE A CA 1
ATOM 985 C C . ILE A 1 130 ? -16.190 -2.735 1.051 1.000 80.700 167 ILE A C 1
ATOM 986 O O . ILE A 1 130 ? -16.485 -3.143 -0.076 1.000 68.040 167 ILE A O 1
ATOM 991 N N . SER A 1 131 ? -16.323 -1.472 1.456 1.000 78.090 168 SER A N 1
ATOM 992 C CA . SER A 1 131 ? -16.883 -0.428 0.566 1.000 75.960 168 SER A CA 1
ATOM 993 C C . SER A 1 131 ? -15.971 -0.272 -0.647 1.000 76.390 168 SER A C 1
ATOM 994 O O . SER A 1 131 ? -16.495 -0.120 -1.760 1.000 68.710 168 SER A O 1
ATOM 997 N N . MET A 1 132 ? -14.657 -0.309 -0.435 1.000 63.750 169 MET A N 1
ATOM 998 C CA . MET A 1 132 ? -13.708 -0.249 -1.571 1.000 65.290 169 MET A CA 1
ATOM 999 C C . MET A 1 132 ? -13.856 -1.491 -2.446 1.000 58.110 169 MET A C 1
ATOM 1000 O O . MET A 1 132 ? -13.871 -1.343 -3.670 1.000 60.760 169 MET A O 1
ATOM 1005 N N . LEU A 1 133 ? -13.980 -2.664 -1.834 1.000 55.350 170 LEU A N 1
ATOM 1006 C CA . LEU A 1 133 ? -14.064 -3.924 -2.614 1.000 68.360 170 LEU A CA 1
ATOM 1007 C C . LEU A 1 133 ? -15.337 -3.927 -3.458 1.000 66.550 170 LEU A C 1
ATOM 1008 O O . LEU A 1 133 ? -15.286 -4.424 -4.589 1.000 73.380 170 LEU A O 1
ATOM 1013 N N . LEU A 1 134 ? -16.443 -3.444 -2.905 1.000 71.330 171 LEU A N 1
ATOM 1014 C CA . LEU A 1 134 ? -17.715 -3.340 -3.665 1.000 81.320 171 LEU A CA 1
ATOM 1015 C C . LEU A 1 134 ? -17.596 -2.291 -4.777 1.000 83.140 171 LEU A C 1
ATOM 1016 O O . LEU A 1 134 ? -18.337 -2.406 -5.762 1.000 79.610 171 LEU A O 1
ATOM 1021 N N . ALA A 1 135 ? -16.764 -1.265 -4.586 1.000 90.830 172 ALA A N 1
ATOM 1022 C CA . ALA A 1 135 ? -16.638 -0.165 -5.571 1.000 91.680 172 ALA A CA 1
ATOM 1023 C C . ALA A 1 135 ? -15.615 -0.488 -6.664 1.000 96.230 172 ALA A C 1
ATOM 1024 O O . ALA A 1 135 ? -15.533 0.287 -7.628 1.000 89.280 172 ALA A O 1
ATOM 1026 N N . ILE A 1 136 ? -14.889 -1.597 -6.532 1.000 85.050 173 ILE A N 1
ATOM 1027 C CA . ILE A 1 136 ? -13.849 -1.968 -7.537 1.000 87.220 173 ILE A CA 1
ATOM 1028 C C . ILE A 1 136 ? -14.510 -2.133 -8.909 1.000 78.550 173 ILE A C 1
ATOM 1029 O O . ILE A 1 136 ? -13.935 -1.632 -9.889 1.000 66.740 173 ILE A O 1
ATOM 1034 N N . PRO A 1 137 ? -15.713 -2.726 -9.041 1.000 71.180 174 PRO A N 1
ATOM 1035 C CA . PRO A 1 137 ? -16.366 -2.803 -10.334 1.000 73.500 174 PRO A CA 1
ATOM 1036 C C . PRO A 1 137 ? -16.562 -1.449 -11.019 1.000 79.210 174 PRO A C 1
ATOM 1037 O O . PRO A 1 137 ? -16.483 -1.415 -12.222 1.000 94.560 174 PRO A O 1
ATOM 1041 N N . GLU A 1 138 ? -16.814 -0.383 -10.266 1.000 73.370 175 GLU A N 1
ATOM 1042 C CA . GLU A 1 138 ? -17.126 0.921 -10.906 1.000 76.820 175 GLU A CA 1
ATOM 1043 C C . GLU A 1 138 ? -15.957 1.376 -11.781 1.000 76.840 175 GLU A C 1
ATOM 1044 O O . GLU A 1 138 ? -16.209 1.884 -12.880 1.000 71.280 175 GLU A O 1
ATOM 1050 N N . ALA A 1 139 ? -14.729 1.190 -11.312 1.000 85.350 176 ALA A N 1
ATOM 1051 C CA . ALA A 1 139 ? -13.545 1.546 -12.122 1.000 82.150 176 ALA A CA 1
ATOM 1052 C C . ALA A 1 139 ? -13.482 0.688 -13.386 1.000 81.220 176 ALA A C 1
ATOM 1053 O O . ALA A 1 139 ? -13.174 1.235 -14.447 1.000 85.460 176 ALA A O 1
ATOM 1055 N N . VAL A 1 140 ? -13.744 -0.612 -13.274 1.000 80.550 177 VAL A N 1
ATOM 1056 C CA . VAL A 1 140 ? -13.608 -1.502 -14.461 1.000 79.860 177 VAL A CA 1
ATOM 1057 C C . VAL A 1 140 ? -14.635 -1.081 -15.506 1.000 80.400 177 VAL A C 1
ATOM 1058 O O . VAL A 1 140 ? -14.253 -0.915 -16.676 1.000 89.560 177 VAL A O 1
ATOM 1062 N N . PHE A 1 141 ? -15.878 -0.870 -15.085 1.000 90.520 178 PHE A N 1
ATOM 1063 C CA . PHE A 1 141 ? -16.951 -0.559 -16.059 1.000 101.150 178 PHE A CA 1
ATOM 1064 C C . PHE A 1 141 ? -16.725 0.801 -16.712 1.000 96.010 178 PHE A C 1
ATOM 1065 O O . PHE A 1 141 ? -16.884 0.911 -17.939 1.000 90.240 178 PHE A O 1
ATOM 1073 N N . SER A 1 142 ? -16.349 1.801 -15.921 1.000 97.200 179 SER A N 1
ATOM 1074 C CA . SER A 1 142 ? -16.251 3.169 -16.483 1.000 103.990 179 SER A CA 1
ATOM 1075 C C . SER A 1 142 ? -15.026 3.306 -17.380 1.000 95.510 179 SER A C 1
ATOM 1076 O O . SER A 1 142 ? -13.943 2.924 -16.935 1.000 83.130 179 SER A O 1
ATOM 1079 N N . ASP A 1 143 ? -15.205 3.855 -18.583 1.000 95.230 180 ASP A N 1
ATOM 1080 C CA . ASP A 1 143 ? -14.059 4.116 -19.493 1.000 88.040 180 ASP A CA 1
ATOM 1081 C C . ASP A 1 143 ? -14.458 5.239 -20.442 1.000 72.360 180 ASP A C 1
ATOM 1082 O O . ASP A 1 143 ? -15.655 5.533 -20.536 1.000 73.930 180 ASP A O 1
ATOM 1087 N N . LEU A 1 144 ? -13.475 5.845 -21.095 1.000 71.680 181 LEU A N 1
ATOM 1088 C CA . LEU A 1 144 ? -13.757 6.973 -22.006 1.000 68.760 181 LEU A CA 1
ATOM 1089 C C . LEU A 1 144 ? -14.289 6.436 -23.330 1.000 67.510 181 LEU A C 1
ATOM 1090 O O . LEU A 1 144 ? -13.654 5.538 -23.897 1.000 75.410 181 LEU A O 1
ATOM 1095 N N . HIS A 1 145 ? -15.423 6.961 -23.788 1.000 67.850 182 HIS A N 1
ATOM 1096 C CA . HIS A 1 145 ? -15.980 6.573 -25.103 1.000 68.190 182 HIS A CA 1
ATOM 1097 C C . HIS A 1 145 ? -16.374 7.858 -25.820 1.000 75.250 182 HIS A C 1
ATOM 1098 O O . HIS A 1 145 ? -16.909 8.753 -25.160 1.000 58.300 182 HIS A O 1
ATOM 1105 N N . PRO A 1 146 ? -16.127 7.990 -27.136 1.000 81.870 183 PRO A N 1
ATOM 1106 C CA . PRO A 1 146 ? -16.568 9.163 -27.872 1.000 78.530 183 PRO A CA 1
ATOM 1107 C C . PRO A 1 146 ? -18.099 9.270 -27.877 1.000 83.140 183 PRO A C 1
ATOM 1108 O O . PRO A 1 146 ? -18.752 8.260 -28.028 1.000 83.950 183 PRO A O 1
ATOM 1112 N N . PHE A 1 147 ? -18.631 10.487 -27.716 1.000 84.900 184 PHE A N 1
ATOM 1113 C CA . PHE A 1 147 ? -20.102 10.686 -27.664 1.000 82.170 184 PHE A CA 1
ATOM 1114 C C . PHE A 1 147 ? -20.537 11.737 -28.680 1.000 79.030 184 PHE A C 1
ATOM 1115 O O . PHE A 1 147 ? -19.886 12.783 -28.752 1.000 74.840 184 PHE A O 1
ATOM 1123 N N . HIS A 1 148 ? -21.619 11.478 -29.413 1.000 82.350 185 HIS A N 1
ATOM 1124 C CA . HIS A 1 148 ? -22.158 12.508 -30.337 1.000 90.190 185 HIS A CA 1
ATOM 1125 C C . HIS A 1 148 ? -23.420 13.117 -29.726 1.000 96.820 185 HIS A C 1
ATOM 1126 O O . HIS A 1 148 ? -24.349 12.358 -29.419 1.000 113.380 185 HIS A O 1
ATOM 1133 N N . GLU A 1 149 ? -23.443 14.439 -29.574 1.000 95.190 186 GLU A N 1
ATOM 1134 C CA . GLU A 1 149 ? -24.610 15.117 -28.970 1.000 101.750 186 GLU A CA 1
ATOM 1135 C C . GLU A 1 149 ? -25.601 15.450 -30.080 1.000 113.110 186 GLU A C 1
ATOM 1136 O O . GLU A 1 149 ? -25.157 15.847 -31.153 1.000 143.680 186 GLU A O 1
ATOM 1142 N N . GLU A 1 150 ? -26.888 15.189 -29.875 1.000 129.290 187 GLU A N 1
ATOM 1143 C CA . GLU A 1 150 ? -27.878 15.630 -30.889 1.000 128.030 187 GLU A CA 1
ATOM 1144 C C . GLU A 1 150 ? -27.918 17.162 -30.894 1.000 131.720 187 GLU A C 1
ATOM 1145 O O . GLU A 1 150 ? -28.027 17.739 -31.990 1.000 117.850 187 GLU A O 1
ATOM 1151 N N . SER A 1 151 ? -27.805 17.788 -29.718 1.000 121.070 188 SER A N 1
ATOM 1152 C CA . SER A 1 151 ? -27.923 19.267 -29.614 1.000 126.820 188 SER A CA 1
ATOM 1153 C C . SER A 1 151 ? -26.841 19.941 -30.451 1.000 129.830 188 SER A C 1
ATOM 1154 O O . SER A 1 151 ? -27.150 20.951 -31.099 1.000 101.400 188 SER A O 1
ATOM 1157 N N . THR A 1 152 ? -25.614 19.427 -30.405 1.000 143.870 189 THR A N 1
ATOM 1158 C CA . THR A 1 152 ? -24.550 19.957 -31.291 1.000 142.190 189 THR A CA 1
ATOM 1159 C C . THR A 1 152 ? -23.994 18.766 -32.065 1.000 136.780 189 THR A C 1
ATOM 1160 O O . THR A 1 152 ? -23.551 17.832 -31.397 1.000 163.480 189 THR A O 1
ATOM 1164 N N . ASN A 1 153 ? -23.925 18.832 -33.394 1.000 123.600 190 ASN A N 1
ATOM 1165 C CA . ASN A 1 153 ? -23.476 17.635 -34.150 1.000 134.950 190 ASN A CA 1
ATOM 1166 C C . ASN A 1 153 ? -21.961 17.620 -33.983 1.000 154.390 190 ASN A C 1
ATOM 1167 O O . ASN A 1 153 ? -21.242 17.977 -34.934 1.000 172.810 190 ASN A O 1
ATOM 1172 N N . GLN A 1 154 ? -21.509 17.250 -32.786 1.000 147.320 191 GLN A N 1
ATOM 1173 C CA . GLN A 1 154 ? -20.066 17.282 -32.480 1.000 132.160 191 GLN A CA 1
ATOM 1174 C C . GLN A 1 154 ? -19.763 16.051 -31.633 1.000 119.390 191 GLN A C 1
ATOM 1175 O O . GLN A 1 154 ? -20.693 15.559 -30.974 1.000 122.070 191 GLN A O 1
ATOM 1181 N N . THR A 1 155 ? -18.519 15.577 -31.669 1.000 101.300 192 THR A N 1
ATOM 1182 C CA . THR A 1 155 ? -18.121 14.411 -30.846 1.000 84.370 192 THR A CA 1
ATOM 1183 C C . THR A 1 155 ? -17.214 14.915 -29.724 1.000 79.690 192 THR A C 1
ATOM 1184 O O . THR A 1 155 ? -16.346 15.757 -30.008 1.000 68.920 192 THR A O 1
ATOM 1188 N N . PHE A 1 156 ? -17.450 14.457 -28.494 1.000 81.820 193 PHE A N 1
ATOM 1189 C CA . PHE A 1 156 ? -16.660 14.917 -27.325 1.000 81.980 193 PHE A CA 1
ATOM 1190 C C . PHE A 1 156 ? -16.182 13.701 -26.536 1.000 87.900 193 PHE A C 1
ATOM 1191 O O . PHE A 1 156 ? -16.802 12.633 -26.665 1.000 80.380 193 PHE A O 1
ATOM 1199 N N . ILE A 1 157 ? -15.105 13.855 -25.762 1.000 88.720 194 ILE A N 1
ATOM 1200 C CA . ILE A 1 157 ? -14.613 12.741 -24.902 1.000 84.260 194 ILE A CA 1
ATOM 1201 C C . ILE A 1 157 ? -15.635 12.539 -23.788 1.000 84.350 194 ILE A C 1
ATOM 1202 O O . ILE A 1 157 ? -16.038 13.540 -23.181 1.000 76.350 194 ILE A O 1
ATOM 1207 N N . SER A 1 158 ? -16.019 11.292 -23.512 1.000 85.070 195 SER A N 1
ATOM 1208 C CA . SER A 1 158 ? -17.086 11.051 -22.508 1.000 82.290 195 SER A CA 1
ATOM 1209 C C . SER A 1 158 ? -16.731 9.884 -21.592 1.000 81.720 195 SER A C 1
ATOM 1210 O O . SER A 1 158 ? -16.290 8.861 -22.108 1.000 79.160 195 SER A O 1
ATOM 1213 N N . CYS A 1 159 ? -16.927 10.044 -20.283 1.000 84.750 196 CYS A N 1
ATOM 1214 C CA . CYS A 1 159 ? -16.743 8.898 -19.364 1.000 89.830 196 CYS A CA 1
ATOM 1215 C C . CYS A 1 159 ? -18.061 8.128 -19.399 1.000 94.080 196 CYS A C 1
ATOM 1216 O O . CYS A 1 159 ? -19.088 8.708 -19.007 1.000 94.500 196 CYS A O 1
ATOM 1219 N N . ALA A 1 160 ? -18.035 6.879 -19.855 1.000 99.850 197 ALA A N 1
ATOM 1220 C CA . ALA A 1 160 ? -19.293 6.123 -20.018 1.000 101.890 197 ALA A CA 1
ATOM 1221 C C . ALA A 1 160 ? -19.201 4.772 -19.295 1.000 100.290 197 ALA A C 1
ATOM 1222 O O . ALA A 1 160 ? -18.426 3.926 -19.768 1.000 100.860 197 ALA A O 1
ATOM 1224 N N . PRO A 1 161 ? -19.941 4.501 -18.191 1.000 107.200 198 PRO A N 1
ATOM 1225 C CA . PRO A 1 161 ? -19.867 3.185 -17.577 1.000 111.970 198 PRO A CA 1
ATOM 1226 C C . PRO A 1 161 ? -20.938 2.270 -18.165 1.000 109.280 198 PRO A C 1
ATOM 1227 O O . PRO A 1 161 ? -21.021 1.135 -17.752 1.000 111.040 198 PRO A O 1
ATOM 1231 N N . TYR A 1 162 ? -21.724 2.785 -19.108 1.000 119.960 199 TYR A N 1
ATOM 1232 C CA . TYR A 1 162 ? -22.863 1.994 -19.628 1.000 124.680 199 TYR A CA 1
ATOM 1233 C C . TYR A 1 162 ? -22.507 1.384 -20.979 1.000 129.900 199 TYR A C 1
ATOM 1234 O O . TYR A 1 162 ? -22.262 2.138 -21.936 1.000 124.030 199 TYR A O 1
ATOM 1243 N N . PRO A 1 163 ? -22.465 0.042 -21.101 1.000 135.550 200 PRO A N 1
ATOM 1244 C CA . PRO A 1 163 ? -22.247 -0.597 -22.393 1.000 139.110 200 PRO A CA 1
ATOM 1245 C C . PRO A 1 163 ? -23.536 -0.390 -23.190 1.000 144.030 200 PRO A C 1
ATOM 1246 O O . PRO A 1 163 ? -24.575 -0.424 -22.585 1.000 137.260 200 PRO A O 1
ATOM 1250 N N . HIS A 1 164 ? -23.457 -0.270 -24.516 1.000 151.970 201 HIS A N 1
ATOM 1251 C CA . HIS A 1 164 ? -24.708 -0.193 -25.319 1.000 148.040 201 HIS A CA 1
ATOM 1252 C C . HIS A 1 164 ? -25.129 -1.613 -25.711 1.000 135.790 201 HIS A C 1
ATOM 1253 O O . HIS A 1 164 ? -26.344 -1.881 -25.715 1.000 116.250 201 HIS A O 1
ATOM 1260 N N . SER A 1 165 ? -24.163 -2.469 -26.058 1.000 132.700 202 SER A N 1
ATOM 1261 C CA . SER A 1 165 ? -24.445 -3.863 -26.499 1.000 140.640 202 SER A CA 1
ATOM 1262 C C . SER A 1 165 ? -24.982 -4.791 -25.396 1.000 150.330 202 SER A C 1
ATOM 1263 O O . SER A 1 165 ? -25.895 -5.576 -25.707 1.000 151.600 202 SER A O 1
ATOM 1266 N N . ASN A 1 166 ? -24.443 -4.733 -24.171 1.000 141.820 203 ASN A N 1
ATOM 1267 C CA . ASN A 1 166 ? -24.846 -5.714 -23.119 1.000 120.880 203 ASN A CA 1
ATOM 1268 C C . ASN A 1 166 ? -25.912 -5.113 -22.203 1.000 132.710 203 ASN A C 1
ATOM 1269 O O . ASN A 1 166 ? -25.650 -4.040 -21.637 1.000 136.790 203 ASN A O 1
ATOM 1274 N N . GLU A 1 167 ? -27.055 -5.793 -22.047 1.000 132.530 204 GLU A N 1
ATOM 1275 C CA . GLU A 1 167 ? -28.175 -5.217 -21.254 1.000 129.740 204 GLU A CA 1
ATOM 1276 C C . GLU A 1 167 ? -28.381 -5.955 -19.928 1.000 133.630 204 GLU A C 1
ATOM 1277 O O . GLU A 1 167 ? -28.955 -5.340 -19.014 1.000 159.440 204 GLU A O 1
ATOM 1283 N N . LEU A 1 168 ? -27.963 -7.219 -19.817 1.000 122.030 205 LEU A N 1
ATOM 1284 C CA . LEU A 1 168 ? -28.251 -7.996 -18.579 1.000 124.370 205 LEU A CA 1
ATOM 1285 C C . LEU A 1 168 ? -27.527 -7.438 -17.353 1.000 111.060 205 LEU A C 1
ATOM 1286 O O . LEU A 1 168 ? -28.181 -7.263 -16.315 1.000 90.270 205 LEU A O 1
ATOM 1291 N N . HIS A 1 169 ? -26.241 -7.121 -17.481 1.000 108.110 206 HIS A N 1
ATOM 1292 C CA . HIS A 1 169 ? -25.466 -6.723 -16.275 1.000 116.830 206 HIS A CA 1
ATOM 1293 C C . HIS A 1 169 ? -25.986 -5.440 -15.622 1.000 99.530 206 HIS A C 1
ATOM 1294 O O . HIS A 1 169 ? -26.053 -5.425 -14.387 1.000 96.000 206 HIS A O 1
ATOM 1301 N N . PRO A 1 170 ? -26.376 -4.374 -16.344 1.000 98.060 207 PRO A N 1
ATOM 1302 C CA . PRO A 1 170 ? -26.884 -3.197 -15.666 1.000 114.570 207 PRO A CA 1
ATOM 1303 C C . PRO A 1 170 ? -28.084 -3.564 -14.790 1.000 117.020 207 PRO A C 1
ATOM 1304 O O . PRO A 1 170 ? -28.188 -3.032 -13.707 1.000 127.910 207 PRO A O 1
ATOM 1308 N N . LYS A 1 171 ? -28.950 -4.449 -15.277 1.000 115.170 208 LYS A N 1
ATOM 1309 C CA . LYS A 1 171 ? -30.161 -4.833 -14.510 1.000 125.070 208 LYS A CA 1
ATOM 1310 C C . LYS A 1 171 ? -29.741 -5.449 -13.171 1.000 112.770 208 LYS A C 1
ATOM 1311 O O . LYS A 1 171 ? -30.434 -5.203 -12.170 1.000 88.450 208 LYS A O 1
ATOM 1317 N N . ILE A 1 172 ? -28.652 -6.222 -13.166 1.000 106.970 209 ILE A N 1
ATOM 1318 C CA . ILE A 1 172 ? -28.180 -6.898 -11.923 1.000 102.910 209 ILE A CA 1
ATOM 1319 C C . ILE A 1 172 ? -27.571 -5.850 -10.991 1.000 111.650 209 ILE A C 1
ATOM 1320 O O . ILE A 1 172 ? -27.927 -5.840 -9.799 1.000 139.330 209 ILE A O 1
ATOM 1325 N N . HIS A 1 173 ? -26.727 -4.968 -11.528 1.000 105.480 210 HIS A N 1
ATOM 1326 C CA . HIS A 1 173 ? -26.034 -3.974 -10.670 1.000 108.210 210 HIS A CA 1
ATOM 1327 C C . HIS A 1 173 ? -27.056 -3.022 -10.061 1.000 106.980 210 HIS A C 1
ATOM 1328 O O . HIS A 1 173 ? -26.916 -2.685 -8.877 1.000 98.400 210 HIS A O 1
ATOM 1335 N N . SER A 1 174 ? -28.041 -2.601 -10.849 1.000 85.090 211 SER A N 1
ATOM 1336 C CA . SER A 1 174 ? -28.977 -1.594 -10.311 1.000 77.830 211 SER A CA 1
ATOM 1337 C C . SER A 1 174 ? -29.723 -2.174 -9.119 1.000 87.660 211 SER A C 1
ATOM 1338 O O . SER A 1 174 ? -29.725 -1.525 -8.065 1.000 100.880 211 SER A O 1
ATOM 1341 N N . MET A 1 175 ? -30.254 -3.388 -9.254 1.000 95.170 212 MET A N 1
ATOM 1342 C CA . MET A 1 175 ? -31.089 -3.945 -8.158 1.000 92.990 212 MET A CA 1
ATOM 1343 C C . MET A 1 175 ? -30.212 -4.128 -6.929 1.000 84.390 212 MET A C 1
ATOM 1344 O O . MET A 1 175 ? -30.648 -3.765 -5.827 1.000 69.240 212 MET A O 1
ATOM 1349 N N . ALA A 1 176 ? -29.000 -4.628 -7.141 1.000 79.910 213 ALA A N 1
ATOM 1350 C CA . ALA A 1 176 ? -28.107 -4.901 -6.001 1.000 84.390 213 ALA A CA 1
ATOM 1351 C C . ALA A 1 176 ? -27.828 -3.589 -5.278 1.000 91.010 213 ALA A C 1
ATOM 1352 O O . ALA A 1 176 ? -27.867 -3.578 -4.053 1.000 77.980 213 ALA A O 1
ATOM 1354 N N . SER A 1 177 ? -27.607 -2.512 -6.025 1.000 106.070 214 SER A N 1
ATOM 1355 C CA . SER A 1 177 ? -27.237 -1.230 -5.382 1.000 96.200 214 SER A CA 1
ATOM 1356 C C . SER A 1 177 ? -28.373 -0.789 -4.465 1.000 82.280 214 SER A C 1
ATOM 1357 O O . SER A 1 177 ? -28.088 -0.324 -3.360 1.000 85.680 214 SER A O 1
ATOM 1360 N N . PHE A 1 178 ? -29.612 -0.942 -4.919 1.000 86.910 215 PHE A N 1
ATOM 1361 C CA . PHE A 1 178 ? -30.770 -0.541 -4.086 1.000 91.650 215 PHE A CA 1
ATOM 1362 C C . PHE A 1 178 ? -30.799 -1.407 -2.830 1.000 98.440 215 PHE A C 1
ATOM 1363 O O . PHE A 1 178 ? -31.024 -0.881 -1.740 1.000 97.160 215 PHE A O 1
ATOM 1371 N N . LEU A 1 179 ? -30.626 -2.715 -2.995 1.000 97.650 216 LEU A N 1
ATOM 1372 C CA . LEU A 1 179 ? -30.708 -3.603 -1.812 1.000 100.740 216 LEU A CA 1
ATOM 1373 C C . LEU A 1 179 ? -29.474 -3.452 -0.918 1.000 103.570 216 LEU A C 1
ATOM 1374 O O . LEU A 1 179 ? -29.663 -3.225 0.283 1.000 111.880 216 LEU A O 1
ATOM 1379 N N . VAL A 1 180 ? -28.266 -3.513 -1.488 1.000 86.740 217 VAL A N 1
ATOM 1380 C CA . VAL A 1 180 ? -27.016 -3.508 -0.669 1.000 74.040 217 VAL A CA 1
ATOM 1381 C C . VAL A 1 180 ? -26.821 -2.172 0.040 1.000 73.090 217 VAL A C 1
ATOM 1382 O O . VAL A 1 180 ? -26.412 -2.188 1.204 1.000 78.250 217 VAL A O 1
ATOM 1386 N N . PHE A 1 181 ? -27.089 -1.065 -0.640 1.000 61.640 218 PHE A N 1
ATOM 1387 C CA . PHE A 1 181 ? -26.787 0.249 -0.027 1.000 61.450 218 PHE A CA 1
ATOM 1388 C C . PHE A 1 181 ? -28.051 0.942 0.472 1.000 69.090 218 PHE A C 1
ATOM 1389 O O . PHE A 1 181 ? -27.922 2.084 0.925 1.000 98.770 218 PHE A O 1
ATOM 1397 N N . TYR A 1 182 ? -29.223 0.316 0.387 1.000 73.810 219 TYR A N 1
ATOM 1398 C CA . TYR A 1 182 ? -30.412 1.010 0.944 1.000 80.820 219 TYR A CA 1
ATOM 1399 C C . TYR A 1 182 ? -31.326 0.054 1.709 1.000 84.130 219 TYR A C 1
ATOM 1400 O O . TYR A 1 182 ? -31.472 0.213 2.925 1.000 79.250 219 TYR A O 1
ATOM 1409 N N . VAL A 1 183 ? -31.937 -0.898 1.011 1.000 89.200 220 VAL A N 1
ATOM 1410 C CA . VAL A 1 183 ? -32.967 -1.743 1.676 1.000 93.550 220 VAL A CA 1
ATOM 1411 C C . VAL A 1 183 ? -32.391 -2.580 2.812 1.000 84.650 220 VAL A C 1
ATOM 1412 O O . VAL A 1 183 ? -32.930 -2.491 3.920 1.000 106.320 220 VAL A O 1
ATOM 1416 N N . ILE A 1 184 ? -31.308 -3.313 2.577 1.000 76.300 221 ILE A N 1
ATOM 1417 C CA . ILE A 1 184 ? -30.842 -4.207 3.673 1.000 77.620 221 ILE A CA 1
ATOM 1418 C C . ILE A 1 184 ? -30.375 -3.365 4.865 1.000 83.530 221 ILE A C 1
ATOM 1419 O O . ILE A 1 184 ? -30.842 -3.642 5.978 1.000 84.190 221 ILE A O 1
ATOM 1424 N N . PRO A 1 185 ? -29.548 -2.310 4.706 1.000 80.750 222 PRO A N 1
ATOM 1425 C CA . PRO A 1 185 ? -29.082 -1.570 5.865 1.000 78.940 222 PRO A CA 1
ATOM 1426 C C . PRO A 1 185 ? -30.208 -0.894 6.652 1.000 76.640 222 PRO A C 1
ATOM 1427 O O . PRO A 1 185 ? -30.204 -0.987 7.853 1.000 83.590 222 PRO A O 1
ATOM 1431 N N . LEU A 1 186 ? -31.143 -0.258 5.955 1.000 67.100 223 LEU A N 1
ATOM 1432 C CA . LEU A 1 186 ? -32.246 0.458 6.638 1.000 72.180 223 LEU A CA 1
ATOM 1433 C C . LEU A 1 186 ? -33.119 -0.545 7.391 1.000 81.330 223 LEU A C 1
ATOM 1434 O O . LEU A 1 186 ? -33.601 -0.204 8.478 1.000 81.910 223 LEU A O 1
ATOM 1439 N N . SER A 1 187 ? -33.331 -1.723 6.810 1.000 83.280 224 SER A N 1
ATOM 1440 C CA . SER A 1 187 ? -34.143 -2.769 7.476 1.000 77.960 224 SER A CA 1
ATOM 1441 C C . SER A 1 187 ? -33.467 -3.209 8.774 1.000 78.110 224 SER A C 1
ATOM 1442 O O . SER A 1 187 ? -34.162 -3.321 9.787 1.000 89.770 224 SER A O 1
ATOM 1445 N N . ILE A 1 188 ? -32.151 -3.405 8.748 1.000 69.340 225 ILE A N 1
ATOM 1446 C CA . ILE A 1 188 ? -31.412 -3.801 9.979 1.000 74.200 225 ILE A CA 1
ATOM 1447 C C . ILE A 1 188 ? -31.560 -2.677 11.002 1.000 74.840 225 ILE A C 1
ATOM 1448 O O . ILE A 1 188 ? -31.802 -2.971 12.179 1.000 75.820 225 ILE A O 1
ATOM 1453 N N . ILE A 1 189 ? -31.446 -1.435 10.550 1.000 70.870 226 ILE A N 1
ATOM 1454 C CA . ILE A 1 189 ? -31.527 -0.278 11.480 1.000 73.920 226 ILE A CA 1
ATOM 1455 C C . ILE A 1 189 ? -32.910 -0.291 12.121 1.000 74.660 226 ILE A C 1
ATOM 1456 O O . ILE A 1 189 ? -32.999 -0.023 13.327 1.000 80.590 226 ILE A O 1
ATOM 1461 N N . SER A 1 190 ? -33.943 -0.625 11.349 1.000 76.930 227 SER A N 1
ATOM 1462 C CA . SER A 1 190 ? -35.352 -0.552 11.884 1.000 75.880 227 SER A CA 1
ATOM 1463 C C . SER A 1 190 ? -35.611 -1.666 12.900 1.000 69.260 227 SER A C 1
ATOM 1464 O O . SER A 1 190 ? -36.318 -1.447 13.890 1.000 64.360 227 SER A O 1
ATOM 1467 N N . VAL A 1 191 ? -35.000 -2.814 12.695 1.000 59.300 228 VAL A N 1
ATOM 1468 C CA . VAL A 1 191 ? -35.134 -3.869 13.669 1.000 67.360 228 VAL A CA 1
ATOM 1469 C C . VAL A 1 191 ? -34.481 -3.388 14.934 1.000 72.140 228 VAL A C 1
ATOM 1470 O O . VAL A 1 191 ? -35.047 -3.501 16.008 1.000 88.810 228 VAL A O 1
ATOM 1474 N N . TYR A 1 192 ? -33.303 -2.804 14.821 1.000 67.700 229 TYR A N 1
ATOM 1475 C CA . TYR A 1 192 ? -32.593 -2.398 16.012 1.000 66.940 229 TYR A CA 1
ATOM 1476 C C . TYR A 1 192 ? -33.388 -1.389 16.777 1.000 66.790 229 TYR A C 1
ATOM 1477 O O . TYR A 1 192 ? -33.548 -1.515 17.975 1.000 74.160 229 TYR A O 1
ATOM 1486 N N . TYR A 1 193 ? -33.914 -0.400 16.088 1.000 70.150 230 TYR A N 1
ATOM 1487 C CA . TYR A 1 193 ? -34.628 0.654 16.765 1.000 73.430 230 TYR A CA 1
ATOM 1488 C C . TYR A 1 193 ? -35.971 0.223 17.274 1.000 79.890 230 TYR A C 1
ATOM 1489 O O . TYR A 1 193 ? -36.554 0.905 18.091 1.000 80.030 230 TYR A O 1
ATOM 1498 N N . TYR A 1 194 ? -36.474 -0.907 16.806 1.000 85.400 231 TYR A N 1
ATOM 1499 C CA . TYR A 1 194 ? -37.734 -1.416 17.324 1.000 88.620 231 TYR A CA 1
ATOM 1500 C C . TYR A 1 194 ? -37.561 -1.729 18.777 1.000 91.380 231 TYR A C 1
ATOM 1501 O O . TYR A 1 194 ? -38.406 -1.415 19.603 1.000 87.910 231 TYR A O 1
ATOM 1510 N N . PHE A 1 195 ? -36.441 -2.333 19.100 1.000 93.170 232 PHE A N 1
ATOM 1511 C CA . PHE A 1 195 ? -36.204 -2.710 20.461 1.000 99.250 232 PHE A CA 1
ATOM 1512 C C . PHE A 1 195 ? -35.687 -1.519 21.220 1.000 95.210 232 PHE A C 1
ATOM 1513 O O . PHE A 1 195 ? -35.916 -1.379 22.408 1.000 111.600 232 PHE A O 1
ATOM 1521 N N . ILE A 1 196 ? -34.961 -0.662 20.539 1.000 89.910 233 ILE A N 1
ATOM 1522 C CA . ILE A 1 196 ? -34.478 0.527 21.190 1.000 87.040 233 ILE A CA 1
ATOM 1523 C C . ILE A 1 196 ? -35.683 1.341 21.667 1.000 81.920 233 ILE A C 1
ATOM 1524 O O . ILE A 1 196 ? -35.694 1.817 22.798 1.000 78.420 233 ILE A O 1
ATOM 1529 N N . ALA A 1 197 ? -36.692 1.462 20.795 1.000 84.210 234 ALA A N 1
ATOM 1530 C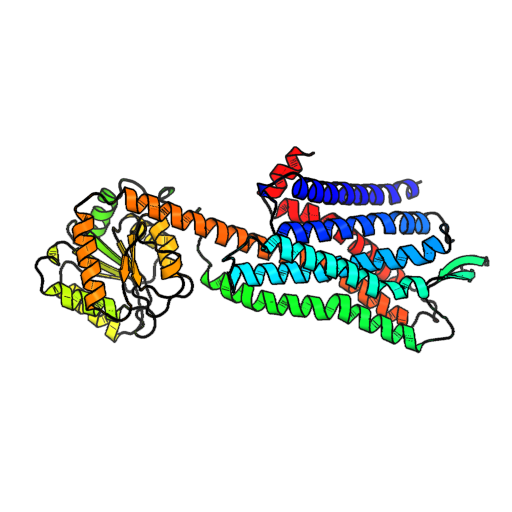 CA . ALA A 1 197 ? -37.912 2.230 21.075 1.000 80.820 234 ALA A CA 1
ATOM 1531 C C . ALA A 1 197 ? -38.660 1.563 22.232 1.000 91.090 234 ALA A C 1
ATOM 1532 O O . ALA A 1 197 ? -39.192 2.265 23.086 1.000 109.590 234 ALA A O 1
ATOM 1534 N N . LYS A 1 198 ? -38.644 0.217 22.229 1.000 92.760 235 LYS A N 1
ATOM 1535 C CA . LYS A 1 198 ? -39.158 -0.666 23.294 1.000 93.580 235 LYS A CA 1
ATOM 1536 C C . LYS A 1 198 ? -38.600 -0.258 24.673 1.000 97.170 235 LYS A C 1
ATOM 1537 O O . LYS A 1 198 ? -39.362 -0.098 25.632 1.000 113.460 235 LYS A O 1
ATOM 1543 N N . ASN A 1 199 ? -37.278 -0.088 24.779 1.000 88.960 236 ASN A N 1
ATOM 1544 C CA . ASN A 1 199 ? -36.629 0.195 26.060 1.000 83.510 236 ASN A CA 1
ATOM 1545 C C . ASN A 1 199 ? -36.659 1.684 26.388 1.000 88.100 236 ASN A C 1
ATOM 1546 O O . ASN A 1 199 ? -36.546 2.026 27.549 1.000 108.210 236 ASN A O 1
ATOM 1551 N N . LEU A 1 200 ? -36.784 2.549 25.377 1.000 84.920 237 LEU A N 1
ATOM 1552 C CA . LEU A 1 200 ? -36.808 3.976 25.615 1.000 89.760 237 LEU A CA 1
ATOM 1553 C C . LEU A 1 200 ? -38.001 4.317 26.510 1.000 100.100 237 LEU A C 1
ATOM 1554 O O . LEU A 1 200 ? -37.938 5.292 27.290 1.000 87.490 237 LEU A O 1
ATOM 1559 N N . ILE A 1 201 ? -39.028 3.459 26.410 1.000 105.470 238 ILE A N 1
ATOM 1560 C CA . ILE A 1 201 ? -40.357 3.559 27.030 1.000 105.870 238 ILE A CA 1
ATOM 1561 C C . ILE A 1 201 ? -40.328 3.294 28.552 1.000 107.230 238 ILE A C 1
ATOM 1562 O O . ILE A 1 201 ? -40.867 4.108 29.339 1.000 81.540 238 ILE A O 1
ATOM 1567 N N . GLN A 1 202 ? -39.736 2.162 28.973 1.000 109.200 239 GLN A N 1
ATOM 1568 C CA . GLN A 1 202 ? -39.502 1.877 30.404 1.000 105.830 239 GLN A CA 1
ATOM 1569 C C . GLN A 1 202 ? -38.798 3.068 31.063 1.000 106.300 239 GLN A C 1
ATOM 1570 O O . GLN A 1 202 ? -38.952 3.310 32.253 1.000 116.580 239 GLN A O 1
ATOM 1576 N N . SER A 1 203 ? -37.995 3.783 30.269 1.000 105.360 240 SER A N 1
ATOM 1577 C CA . SER A 1 203 ? -37.089 4.794 30.759 1.000 102.790 240 SER A CA 1
ATOM 1578 C C . SER A 1 203 ? -37.792 6.142 30.864 1.000 98.150 240 SER A C 1
ATOM 1579 O O . SER A 1 203 ? -37.311 7.029 31.556 1.000 109.300 240 SER A O 1
ATOM 1582 N N . ALA A 1 204 ? -38.914 6.303 30.161 1.000 95.340 241 ALA A N 1
ATOM 1583 C CA . ALA A 1 204 ? -39.546 7.605 30.072 1.000 87.110 241 ALA A CA 1
ATOM 1584 C C . ALA A 1 204 ? -39.815 8.123 31.488 1.000 92.000 241 ALA A C 1
ATOM 1585 O O . ALA A 1 204 ? -40.152 7.363 32.413 1.000 91.580 241 ALA A O 1
ATOM 1587 N N . GLY A 1 205 ? -39.628 9.429 31.649 1.000 90.210 242 GLY A N 1
ATOM 1588 C CA . GLY A 1 205 ? -39.970 10.113 32.865 1.000 86.430 242 GLY A CA 1
ATOM 1589 C C . GLY A 1 205 ? -38.750 10.513 33.664 1.000 89.660 242 GLY A C 1
ATOM 1590 O O . GLY A 1 205 ? -38.846 11.403 34.506 1.000 87.580 242 GLY A O 1
ATOM 1591 N N . ILE A 1 206 ? -37.600 9.885 33.389 1.000 95.010 243 ILE A N 1
ATOM 1592 C CA . ILE A 1 206 ? -36.394 10.121 34.201 1.000 96.710 243 ILE A CA 1
ATOM 1593 C C . ILE A 1 206 ? -35.681 11.395 33.719 1.000 87.670 243 ILE A C 1
ATOM 1594 O O . ILE A 1 206 ? -35.004 11.411 32.710 1.000 94.950 243 ILE A O 1
ATOM 1599 N N . ASP A 1 207 ? -35.945 12.491 34.418 1.000 82.060 244 ASP A N 1
ATOM 1600 C CA . ASP A 1 207 ? -35.379 13.771 34.029 1.000 84.790 244 ASP A CA 1
ATOM 1601 C C . ASP A 1 207 ? -34.850 14.439 35.253 1.000 85.470 244 ASP A C 1
ATOM 1602 O O . ASP A 1 207 ? -35.593 14.752 36.166 1.000 87.970 244 ASP A O 1
ATOM 1607 N N . CYS A 1 208 ? -33.565 14.711 35.262 1.000 85.400 245 CYS A N 1
ATOM 1608 C CA . CYS A 1 208 ? -32.953 15.300 36.424 1.000 88.130 245 CYS A CA 1
ATOM 1609 C C . CYS A 1 208 ? -33.533 16.659 36.728 1.000 78.080 245 CYS A C 1
ATOM 1610 O O . CYS A 1 208 ? -33.686 17.015 37.883 1.000 99.140 245 CYS A O 1
ATOM 1613 N N . SER A 1 209 ? -33.826 17.437 35.701 1.000 73.050 246 SER A N 1
ATOM 1614 C CA . SER A 1 209 ? -34.388 18.760 35.897 1.000 76.050 246 SER A CA 1
ATOM 1615 C C . SER A 1 209 ? -35.660 18.757 36.712 1.000 85.050 246 SER A C 1
ATOM 1616 O O . SER A 1 209 ? -35.987 19.754 37.330 1.000 74.140 246 SER A O 1
ATOM 1619 N N . PHE A 1 210 ? -36.384 17.648 36.712 1.000 81.510 247 PHE A N 1
ATOM 1620 C CA . PHE A 1 210 ? -37.651 17.578 37.421 1.000 74.100 247 PHE A CA 1
ATOM 1621 C C . PHE A 1 210 ? -37.433 16.968 38.758 1.000 74.410 247 PHE A C 1
ATOM 1622 O O . PHE A 1 210 ? -37.864 17.503 39.754 1.000 77.350 247 PHE A O 1
ATOM 1630 N N . TRP A 1 211 ? -36.737 15.850 38.792 1.000 69.870 248 TRP A N 1
ATOM 1631 C CA . TRP A 1 211 ? -36.568 15.139 40.037 1.000 65.740 248 TRP A CA 1
ATOM 1632 C C . TRP A 1 211 ? -35.443 15.676 40.879 1.000 69.010 248 TRP A C 1
ATOM 1633 O O . TRP A 1 211 ? -34.417 15.032 41.026 1.000 66.010 248 TRP A O 1
ATOM 1644 N N . ASN A 1 212 ? -35.647 16.850 41.455 1.000 65.280 249 ASN A N 1
ATOM 1645 C CA . ASN A 1 212 ? -34.642 17.436 42.322 1.000 84.890 249 ASN A CA 1
ATOM 1646 C C . ASN A 1 212 ? -35.230 18.201 43.481 1.000 95.400 249 ASN A C 1
ATOM 1647 O O . ASN A 1 212 ? -36.358 18.672 43.404 1.000 87.910 249 ASN A O 1
ATOM 1652 N N . GLU A 1 213 ? -34.469 18.328 44.556 1.000 94.070 250 GLU A N 1
ATOM 1653 C CA . GLU A 1 213 ? -34.921 18.999 45.729 1.000 80.910 250 GLU A CA 1
ATOM 1654 C C . GLU A 1 213 ? -35.106 20.491 45.449 1.000 87.180 250 GLU A C 1
ATOM 1655 O O . GLU A 1 213 ? -35.756 21.176 46.233 1.000 98.070 250 GLU A O 1
ATOM 1661 N N . SER A 1 214 ? -34.608 20.977 44.305 1.000 98.300 251 SER A N 1
ATOM 1662 C CA . SER A 1 214 ? -34.774 22.397 43.951 1.000 94.800 251 SER A CA 1
ATOM 1663 C C . SER A 1 214 ? -36.250 22.838 44.038 1.000 85.500 251 SER A C 1
ATOM 1664 O O . SER A 1 214 ? -36.479 23.973 44.395 1.000 89.740 251 SER A O 1
ATOM 1667 N N . TYR A 1 215 ? -37.205 21.985 43.697 1.000 80.920 252 TYR A N 1
ATOM 1668 C CA . TYR A 1 215 ? -38.608 22.408 43.664 1.000 78.120 252 TYR A CA 1
ATOM 1669 C C . TYR A 1 215 ? -39.252 22.356 45.013 1.000 71.790 252 TYR A C 1
ATOM 1670 O O . TYR A 1 215 ? -40.250 23.019 45.259 1.000 84.820 252 TYR A O 1
ATOM 1679 N N . LEU A 1 216 ? -38.707 21.538 45.885 1.000 67.790 253 LEU A N 1
ATOM 1680 C CA . LEU A 1 216 ? -39.275 21.392 47.205 1.000 78.420 253 LEU A CA 1
ATOM 1681 C C . LEU A 1 216 ? -38.951 22.568 48.089 1.000 78.710 253 LEU A C 1
ATOM 1682 O O . LEU A 1 216 ? -37.962 23.254 47.879 1.000 86.220 253 LEU A O 1
ATOM 1687 N N . THR A 1 217 ? -39.784 22.811 49.084 1.000 85.970 254 THR A N 1
ATOM 1688 C CA . THR A 1 217 ? -39.581 23.953 49.950 1.000 82.400 254 THR A CA 1
ATOM 1689 C C . THR A 1 217 ? -39.412 23.563 51.407 1.000 86.240 254 THR A C 1
ATOM 1690 O O . THR A 1 217 ? -40.172 22.758 51.927 1.000 86.730 254 THR A O 1
ATOM 1694 N N . GLY A 1 218 ? -38.425 24.139 52.075 1.000 80.000 255 GLY A N 1
ATOM 1695 C CA . GLY A 1 218 ? -38.220 23.863 53.480 1.000 75.320 255 GLY A CA 1
ATOM 1696 C C . GLY A 1 218 ? -37.320 22.697 53.783 1.000 79.390 255 GLY A C 1
ATOM 1697 O O . GLY A 1 218 ? -36.706 22.143 52.882 1.000 72.350 255 GLY A O 1
ATOM 1698 N N . SER A 1 219 ? -37.217 22.335 55.056 1.000 79.680 256 SER A N 1
ATOM 1699 C CA . SER A 1 219 ? -36.381 21.224 55.458 1.000 71.050 256 SER A CA 1
ATOM 1700 C C . SER A 1 219 ? -37.085 19.941 55.176 1.000 72.710 256 SER A C 1
ATOM 1701 O O . SER A 1 219 ? -38.295 19.907 55.036 1.000 69.140 256 SER A O 1
ATOM 1704 N N . ARG A 1 220 ? -36.315 18.861 55.087 1.000 71.060 257 ARG A N 1
ATOM 1705 C CA . ARG A 1 220 ? -36.913 17.526 54.842 1.000 73.900 257 ARG A CA 1
ATOM 1706 C C . ARG A 1 220 ? -37.731 17.142 56.070 1.000 70.750 257 ARG A C 1
ATOM 1707 O O . ARG A 1 220 ? -38.864 16.674 55.900 1.000 67.120 257 ARG A O 1
ATOM 1715 N N . ASP A 1 221 ? -37.177 17.367 57.260 1.000 70.430 258 ASP A N 1
ATOM 1716 C CA . ASP A 1 221 ? -37.871 16.975 58.510 1.000 79.800 258 ASP A CA 1
ATOM 1717 C C . ASP A 1 221 ? -39.184 17.751 58.615 1.000 78.040 258 ASP A C 1
ATOM 1718 O O . ASP A 1 221 ? -40.200 17.148 58.991 1.000 80.190 258 ASP A O 1
ATOM 1723 N N . GLU A 1 222 ? -39.154 19.035 58.281 1.000 65.880 259 GLU A N 1
ATOM 1724 C CA . GLU A 1 222 ? -40.374 19.868 58.347 1.000 65.470 259 GLU A CA 1
ATOM 1725 C C . GLU A 1 222 ? -41.403 19.339 57.352 1.000 55.840 259 GLU A C 1
ATOM 1726 O O . GLU A 1 222 ? -42.579 19.235 57.718 1.000 49.580 259 GLU A O 1
ATOM 1732 N N . ARG A 1 223 ? -40.965 19.003 56.145 1.000 60.620 260 ARG A N 1
ATOM 1733 C CA . ARG A 1 223 ? -41.913 18.544 55.103 1.000 67.540 260 ARG A CA 1
ATOM 1734 C C . ARG A 1 223 ? -42.566 17.241 55.555 1.000 67.040 260 ARG A C 1
ATOM 1735 O O . ARG A 1 223 ? -43.774 17.084 55.323 1.000 56.300 260 ARG A O 1
ATOM 1743 N N . LYS A 1 224 ? -41.791 16.349 56.171 1.000 67.040 261 LYS A N 1
ATOM 1744 C CA . LYS A 1 224 ? -42.311 15.022 56.589 1.000 64.670 261 LYS A CA 1
ATOM 1745 C C . LYS A 1 224 ? -43.416 15.201 57.628 1.000 68.150 261 LYS A C 1
ATOM 1746 O O . LYS A 1 224 ? -44.449 14.537 57.501 1.000 72.730 261 LYS A O 1
ATOM 1752 N N . LYS A 1 225 ? -43.213 16.098 58.589 1.000 63.040 262 LYS A N 1
ATOM 1753 C CA . LYS A 1 225 ? -44.215 16.295 59.659 1.000 61.640 262 LYS A CA 1
ATOM 1754 C C . LYS A 1 225 ? -45.511 16.776 59.024 1.000 62.980 262 LYS A C 1
ATOM 1755 O O . LYS A 1 225 ? -46.573 16.295 59.420 1.000 68.740 262 LYS A O 1
ATOM 1761 N N . SER A 1 226 ? -45.410 17.681 58.057 1.000 69.750 263 SER A N 1
ATOM 1762 C CA . SER A 1 226 ? -46.622 18.239 57.416 1.000 72.130 263 SER A CA 1
ATOM 1763 C C . SER A 1 226 ? -47.377 17.108 56.738 1.000 72.920 263 SER A C 1
ATOM 1764 O O . SER A 1 226 ? -48.603 17.056 56.869 1.000 93.610 263 SER A O 1
ATOM 1767 N N . LEU A 1 227 ? -46.654 16.227 56.055 1.000 70.040 264 LEU A N 1
ATOM 1768 C CA . LEU A 1 227 ? -47.313 15.127 55.318 1.000 69.520 264 LEU A CA 1
ATOM 1769 C C . LEU A 1 227 ? -48.028 14.243 56.328 1.000 67.410 264 LEU A C 1
ATOM 1770 O O . LEU A 1 227 ? -49.209 13.935 56.120 1.000 59.910 264 LEU A O 1
ATOM 1775 N N . LEU A 1 228 ? -47.336 13.901 57.409 1.000 63.060 265 LEU A N 1
ATOM 1776 C CA . LEU A 1 228 ? -47.914 12.991 58.424 1.000 65.240 265 LEU A CA 1
ATOM 1777 C C . LEU A 1 228 ? -49.094 13.656 59.129 1.000 65.470 265 LEU A C 1
ATOM 1778 O O . LEU A 1 228 ? -50.095 12.977 59.345 1.000 69.660 265 LEU A O 1
ATOM 1783 N N . SER A 1 229 ? -48.987 14.946 59.441 1.000 68.130 266 SER A N 1
ATOM 1784 C CA . SER A 1 229 ? -50.069 15.672 60.157 1.000 73.650 266 SER A CA 1
ATOM 1785 C C . SER A 1 229 ? -51.326 15.682 59.298 1.000 65.140 266 SER A C 1
ATOM 1786 O O . SER A 1 229 ? -52.423 15.558 59.861 1.000 59.440 266 SER A O 1
ATOM 1789 N N . LYS A 1 230 ? -51.161 15.804 57.982 1.000 59.890 267 LYS A N 1
ATOM 1790 C CA . LYS A 1 230 ? -52.322 15.802 57.057 1.000 70.100 267 LYS A CA 1
ATOM 1791 C C . LYS A 1 230 ? -52.910 14.399 57.048 1.000 75.640 267 LYS A C 1
ATOM 1792 O O . LYS A 1 230 ? -54.074 14.247 56.642 1.000 72.870 267 LYS A O 1
ATOM 1798 N N . PHE A 1 231 ? -52.115 13.417 57.465 1.000 74.180 268 PHE A N 1
ATOM 1799 C CA . PHE A 1 231 ? -52.564 12.005 57.456 1.000 69.690 268 PHE A CA 1
ATOM 1800 C C . PHE A 1 231 ? -53.004 11.621 58.863 1.000 74.310 268 PHE A C 1
ATOM 1801 O O . PHE A 1 231 ? -53.336 10.449 59.081 1.000 75.590 268 PHE A O 1
ATOM 1809 N N . GLY A 1 232 ? -53.047 12.592 59.772 1.000 66.530 269 GLY A N 1
ATOM 1810 C CA . GLY A 1 232 ? -53.368 12.280 61.176 1.000 65.490 269 GLY A CA 1
ATOM 1811 C C . GLY A 1 232 ? -52.343 11.354 61.784 1.000 62.600 269 GLY A C 1
ATOM 1812 O O . GLY A 1 232 ? -52.739 10.430 62.505 1.000 73.180 269 GLY A O 1
ATOM 1813 N N . MET A 1 233 ? -51.068 11.588 61.484 1.000 61.880 270 MET A N 1
ATOM 1814 C CA . MET A 1 233 ? -49.986 10.757 62.061 1.000 61.810 270 MET A CA 1
ATOM 1815 C C . MET A 1 233 ? -48.914 11.636 62.700 1.000 66.230 270 MET A C 1
ATOM 1816 O O . MET A 1 233 ? -48.717 12.765 62.228 1.000 60.6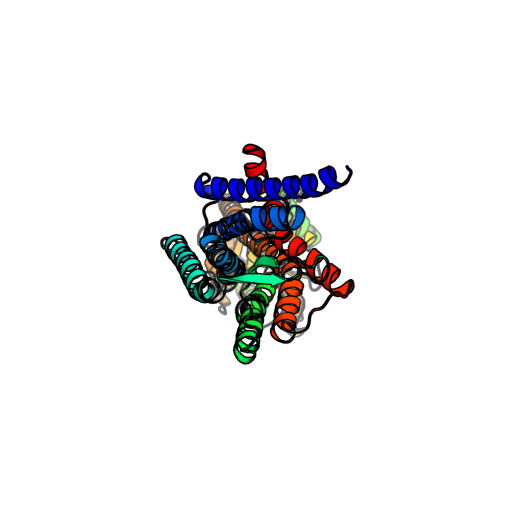80 270 MET A O 1
ATOM 1821 N N . ASP A 1 234 ? -48.294 11.145 63.769 1.000 70.290 271 ASP A N 1
ATOM 1822 C CA . ASP A 1 234 ? -47.190 11.874 64.442 1.000 70.490 271 ASP A CA 1
ATOM 1823 C C . ASP A 1 234 ? -45.887 11.576 63.704 1.000 63.440 271 ASP A C 1
ATOM 1824 O O . ASP A 1 234 ? -45.893 10.693 62.842 1.000 67.520 271 ASP A O 1
ATOM 1829 N N . GLU A 1 235 ? -44.821 12.304 64.019 1.000 62.500 272 GLU A N 1
ATOM 1830 C CA . GLU A 1 235 ? -43.544 12.123 63.290 1.000 67.440 272 GLU A CA 1
ATOM 1831 C C . GLU A 1 235 ? -42.939 10.750 63.576 1.000 67.390 272 GLU A C 1
ATOM 1832 O O . GLU A 1 235 ? -42.940 10.336 64.744 1.000 50.400 272 GLU A O 1
ATOM 1838 N N . GLY A 1 236 ? -42.454 10.078 62.530 1.000 81.880 273 GLY A N 1
ATOM 1839 C CA . GLY A 1 236 ? -41.812 8.758 62.674 1.000 78.880 273 GLY A CA 1
ATOM 1840 C C . GLY A 1 236 ? -41.060 8.384 61.412 1.000 74.410 273 GLY A C 1
ATOM 1841 O O . GLY A 1 236 ? -41.255 9.065 60.399 1.000 72.400 273 GLY A O 1
ATOM 1842 N N . VAL A 1 237 ? -40.236 7.337 61.463 1.000 62.400 274 VAL A N 1
ATOM 1843 C CA . VAL A 1 237 ? -39.526 6.850 60.247 1.000 59.610 274 VAL A CA 1
ATOM 1844 C C . VAL A 1 237 ? -40.576 6.514 59.195 1.000 60.860 274 VAL A C 1
ATOM 1845 O O . VAL A 1 237 ? -41.413 5.655 59.471 1.000 66.530 274 VAL A O 1
ATOM 1849 N N . THR A 1 238 ? -40.504 7.140 58.023 1.000 57.000 275 THR A N 1
ATOM 1850 C CA . THR A 1 238 ? -41.569 6.961 57.009 1.000 58.180 275 THR A CA 1
ATOM 1851 C C . THR A 1 238 ? -41.079 6.069 55.871 1.000 57.230 275 THR A C 1
ATOM 1852 O O . THR A 1 238 ? -40.048 6.393 55.273 1.000 54.170 275 THR A O 1
ATOM 1856 N N . PHE A 1 239 ? -41.802 4.982 55.604 1.000 59.490 276 PHE A N 1
ATOM 1857 C CA . PHE A 1 239 ? -41.446 4.058 54.505 1.000 57.880 276 PHE A CA 1
ATOM 1858 C C . PHE A 1 239 ? -42.518 4.228 53.435 1.000 61.560 276 PHE A C 1
ATOM 1859 O O . PHE A 1 239 ? -43.691 4.346 53.809 1.000 58.990 276 PHE A O 1
ATOM 1867 N N . MET A 1 240 ? -42.159 4.220 52.148 1.000 55.000 277 MET A N 1
ATOM 1868 C CA . MET A 1 240 ? -43.159 4.513 51.090 1.000 49.570 277 MET A CA 1
ATOM 1869 C C . MET A 1 240 ? -43.222 3.409 50.046 1.000 49.630 277 MET A C 1
ATOM 1870 O O . MET A 1 240 ? -42.166 2.908 49.668 1.000 51.100 277 MET A O 1
ATOM 1875 N N . PHE A 1 241 ? -44.428 3.034 49.622 1.000 54.690 278 PHE A N 1
ATOM 1876 C CA . PHE A 1 241 ? -44.556 2.080 48.497 1.000 60.240 278 PHE A CA 1
ATOM 1877 C C . PHE A 1 241 ? -45.373 2.749 47.398 1.000 68.170 278 PHE A C 1
ATOM 1878 O O . PHE A 1 241 ? -46.523 3.111 47.661 1.000 62.070 278 PHE A O 1
ATOM 1886 N N . ILE A 1 242 ? -44.789 2.921 46.214 1.000 61.090 279 ILE A N 1
ATOM 1887 C CA . ILE A 1 242 ? -45.594 3.428 45.072 1.000 58.310 279 ILE A CA 1
ATOM 1888 C C . ILE A 1 242 ? -45.530 2.328 44.018 1.000 58.900 279 ILE A C 1
ATOM 1889 O O . ILE A 1 242 ? -44.451 2.098 43.462 1.000 67.320 279 ILE A O 1
ATOM 1894 N N . GLY A 1 243 ? -46.630 1.608 43.832 1.000 64.370 280 GLY A N 1
ATOM 1895 C CA . GLY A 1 243 ? -46.651 0.572 42.792 1.000 66.520 280 GLY A CA 1
ATOM 1896 C C . GLY A 1 243 ? -48.037 0.027 42.546 1.000 71.070 280 GLY A C 1
ATOM 1897 O O . GLY A 1 243 ? -48.904 0.235 43.399 1.000 66.400 280 GLY A O 1
ATOM 1898 N N . ARG A 1 244 ? -48.221 -0.685 41.438 1.000 76.180 281 ARG A N 1
ATOM 1899 C CA . ARG A 1 244 ? -49.520 -1.353 41.191 1.000 87.150 281 ARG A CA 1
ATOM 1900 C C . ARG A 1 244 ? -49.670 -2.467 42.219 1.000 91.920 281 ARG A C 1
ATOM 1901 O O . ARG A 1 244 ? -48.661 -3.106 42.549 1.000 104.890 281 ARG A O 1
ATOM 1909 N N . PHE A 1 245 ? -50.889 -2.691 42.697 1.000 86.640 282 PHE A N 1
ATOM 1910 C CA . PHE A 1 245 ? -51.129 -3.801 43.645 1.000 94.100 282 PHE A CA 1
ATOM 1911 C C . PHE A 1 245 ? -51.239 -5.103 42.848 1.000 101.770 282 PHE A C 1
ATOM 1912 O O . PHE A 1 245 ? -52.368 -5.546 42.595 1.000 113.660 282 PHE A O 1
ATOM 1920 N N . ASP A 1 246 ? -50.101 -5.677 42.443 1.000 108.220 283 ASP A N 1
ATOM 1921 C CA . ASP A 1 246 ? -50.094 -6.955 41.680 1.000 100.300 283 ASP A CA 1
ATOM 1922 C C . ASP A 1 246 ? -49.280 -8.005 42.437 1.000 113.740 283 ASP A C 1
ATOM 1923 O O . ASP A 1 246 ? -48.185 -7.670 42.896 1.000 124.740 283 ASP A O 1
ATOM 1928 N N . ARG A 1 247 ? -49.825 -9.211 42.607 1.000 102.510 284 ARG A N 1
ATOM 1929 C CA . ARG A 1 247 ? -49.136 -10.277 43.387 1.000 104.130 284 ARG A CA 1
ATOM 1930 C C . ARG A 1 247 ? -47.864 -10.759 42.698 1.000 85.060 284 ARG A C 1
ATOM 1931 O O . ARG A 1 247 ? -46.857 -10.958 43.393 1.000 92.110 284 ARG A O 1
ATOM 1939 N N . GLY A 1 248 ? -47.921 -10.978 41.391 1.000 78.410 285 GLY A N 1
ATOM 1940 C CA . GLY A 1 248 ? -46.769 -11.547 40.673 1.000 92.870 285 GLY A CA 1
ATOM 1941 C C . GLY A 1 248 ? -45.534 -10.676 40.572 1.000 99.840 285 GLY A C 1
ATOM 1942 O O . GLY A 1 248 ? -44.439 -11.232 40.729 1.000 127.100 285 GLY A O 1
ATOM 1943 N N . GLN A 1 249 ? -45.671 -9.373 40.306 1.000 104.290 286 GLN A N 1
ATOM 1944 C CA . GLN A 1 249 ? -44.450 -8.562 40.037 1.000 110.800 286 GLN A CA 1
ATOM 1945 C C . GLN A 1 249 ? -44.036 -7.680 41.221 1.000 101.020 286 GLN A C 1
ATOM 1946 O O . GLN A 1 249 ? -42.999 -7.963 41.814 1.000 96.790 286 GLN A O 1
ATOM 1952 N N . LYS A 1 250 ? -44.807 -6.648 41.542 1.000 87.500 287 LYS A N 1
ATOM 1953 C CA . LYS A 1 250 ? -44.475 -5.810 42.719 1.000 84.060 287 LYS A CA 1
ATOM 1954 C C . LYS A 1 250 ? -44.822 -6.606 43.972 1.000 79.310 287 LYS A C 1
ATOM 1955 O O . LYS A 1 250 ? -45.659 -7.504 43.881 1.000 83.040 287 LYS A O 1
ATOM 1961 N N . GLY A 1 251 ? -44.183 -6.308 45.095 1.000 82.860 288 GLY A N 1
ATOM 1962 C CA . GLY A 1 251 ? -44.421 -7.141 46.285 1.000 85.220 288 GLY A CA 1
ATOM 1963 C C . GLY A 1 251 ? -45.355 -6.499 47.281 1.000 83.340 288 GLY A C 1
ATOM 1964 O O . GLY A 1 251 ? -45.062 -6.580 48.475 1.000 73.810 288 GLY A O 1
ATOM 1965 N N . VAL A 1 252 ? -46.412 -5.844 46.817 1.000 87.720 289 VAL A N 1
ATOM 1966 C CA . VAL A 1 252 ? -47.423 -5.321 47.777 1.000 91.380 289 VAL A CA 1
ATOM 1967 C C . VAL A 1 252 ? -47.800 -6.456 48.732 1.000 86.530 289 VAL A C 1
ATOM 1968 O O . VAL A 1 252 ? -47.965 -6.177 49.923 1.000 94.890 289 VAL A O 1
ATOM 1972 N N . ASP A 1 253 ? -47.873 -7.694 48.241 1.000 82.130 290 ASP A N 1
ATOM 1973 C CA . ASP A 1 253 ? -48.151 -8.834 49.149 1.000 81.120 290 ASP A CA 1
ATOM 1974 C C . ASP A 1 253 ? -47.013 -8.962 50.162 1.000 83.430 290 ASP A C 1
ATOM 1975 O O . ASP A 1 253 ? -47.303 -9.031 51.362 1.000 80.410 290 ASP A O 1
ATOM 1980 N N . VAL A 1 254 ? -45.770 -8.972 49.692 1.000 82.530 291 VAL A N 1
ATOM 1981 C CA . VAL A 1 254 ? -44.585 -9.125 50.580 1.000 86.160 291 VAL A CA 1
ATOM 1982 C C . VAL A 1 254 ? -44.628 -8.010 51.626 1.000 96.840 291 VAL A C 1
ATOM 1983 O O . VAL A 1 254 ? -44.422 -8.312 52.808 1.000 92.310 291 VAL A O 1
ATOM 1987 N N . LEU A 1 255 ? -44.905 -6.776 51.205 1.000 95.790 292 LEU A N 1
ATOM 1988 C CA . LEU A 1 255 ? -44.917 -5.661 52.128 1.000 84.730 292 LEU A CA 1
ATOM 1989 C C . LEU A 1 255 ? -46.042 -5.815 53.108 1.000 79.310 292 LEU A C 1
ATOM 1990 O O . LEU A 1 255 ? -45.877 -5.561 54.289 1.000 77.720 292 LEU A O 1
ATOM 1995 N N . LEU A 1 256 ? -47.203 -6.219 52.631 1.000 75.750 293 LEU A N 1
ATOM 1996 C CA . LEU A 1 256 ? -48.340 -6.292 53.566 1.000 74.570 293 LEU A CA 1
ATOM 1997 C C . LEU A 1 256 ? -48.069 -7.401 54.590 1.000 78.180 293 LEU A C 1
ATOM 1998 O O . LEU A 1 256 ? -48.450 -7.224 55.754 1.000 74.140 293 LEU A O 1
ATOM 2003 N N . LYS A 1 257 ? -47.378 -8.490 54.178 1.000 80.650 294 LYS A N 1
ATOM 2004 C CA . LYS A 1 257 ? -47.012 -9.633 55.082 1.000 83.350 294 LYS A CA 1
ATOM 2005 C C . LYS A 1 257 ? -46.127 -9.096 56.209 1.000 84.120 294 LYS A C 1
ATOM 2006 O O . LYS A 1 257 ? -46.320 -9.405 57.419 1.000 70.650 294 LYS A O 1
ATOM 2012 N N . ALA A 1 258 ? -45.185 -8.257 55.759 1.000 78.240 295 ALA A N 1
ATOM 2013 C CA . ALA A 1 258 ? -44.133 -7.664 56.537 1.000 79.050 295 ALA A CA 1
ATOM 2014 C C . ALA A 1 258 ? -44.717 -6.736 57.612 1.000 78.670 295 ALA A C 1
ATOM 2015 O O . ALA A 1 258 ? -44.252 -6.747 58.760 1.000 76.650 295 ALA A O 1
ATOM 2017 N N . ILE A 1 259 ? -45.711 -5.926 57.227 1.000 69.840 296 ILE A N 1
ATOM 2018 C CA . ILE A 1 259 ? -46.361 -5.030 58.163 1.000 79.440 296 ILE A CA 1
ATOM 2019 C C . ILE A 1 259 ? -47.136 -5.893 59.178 1.000 82.850 296 ILE A C 1
ATOM 2020 O O . ILE A 1 259 ? -47.232 -5.525 60.349 1.000 75.290 296 ILE A O 1
ATOM 2025 N N . GLU A 1 260 ? -47.665 -7.043 58.729 1.000 87.560 297 GLU A N 1
ATOM 2026 C CA . GLU A 1 260 ? -48.301 -8.011 59.635 1.000 95.780 297 GLU A CA 1
ATOM 2027 C C . GLU A 1 260 ? -47.253 -8.567 60.617 1.000 90.810 297 GLU A C 1
ATOM 2028 O O . GLU A 1 260 ? -47.461 -8.605 61.844 1.000 76.890 297 GLU A O 1
ATOM 2034 N N . ILE A 1 261 ? -46.106 -8.982 60.083 1.000 81.310 298 ILE A N 1
ATOM 2035 C CA . ILE A 1 261 ? -45.025 -9.437 60.917 1.000 80.200 298 ILE A CA 1
ATOM 2036 C C . ILE A 1 261 ? -44.628 -8.328 61.903 1.000 81.890 298 ILE A C 1
ATOM 2037 O O . ILE A 1 261 ? -44.469 -8.599 63.087 1.000 91.960 298 ILE A O 1
ATOM 2042 N N . LEU A 1 262 ? -44.459 -7.094 61.416 1.000 87.290 299 LEU A N 1
ATOM 2043 C CA . LEU A 1 262 ? -43.922 -5.977 62.248 1.000 95.700 299 LEU A CA 1
ATOM 2044 C C . LEU A 1 262 ? -44.991 -5.405 63.202 1.000 95.640 299 LEU A C 1
ATOM 2045 O O . LEU A 1 262 ? -44.642 -4.728 64.174 1.000 78.830 299 LEU A O 1
ATOM 2050 N N . SER A 1 263 ? -46.277 -5.685 62.945 1.000 92.330 300 SER A N 1
ATOM 2051 C CA . SER A 1 263 ? -47.383 -5.195 63.769 1.000 85.780 300 SER A CA 1
ATOM 2052 C C . SER A 1 263 ? -47.310 -5.743 65.199 1.000 98.120 300 SER A C 1
ATOM 2053 O O . SER A 1 263 ? -47.859 -5.118 66.115 1.000 110.120 300 SER A O 1
ATOM 2056 N N . SER A 1 264 ? -46.648 -6.895 65.389 1.000 107.140 301 SER A N 1
ATOM 2057 C CA . SER A 1 264 ? -46.535 -7.544 66.724 1.000 104.540 301 SER A CA 1
ATOM 2058 C C . SER A 1 264 ? -45.484 -6.879 67.631 1.000 93.630 301 SER A C 1
ATOM 2059 O O . SER A 1 264 ? -45.576 -7.094 68.822 1.000 86.300 301 SER A O 1
ATOM 2062 N N . LYS A 1 265 ? -44.506 -6.176 67.046 1.000 95.600 302 LYS A N 1
ATOM 2063 C CA . LYS A 1 265 ? -43.344 -5.662 67.821 1.000 97.410 302 LYS A CA 1
ATOM 2064 C C . LYS A 1 265 ? -43.551 -4.255 68.375 1.000 98.560 302 LYS A C 1
ATOM 2065 O O . LYS A 1 265 ? -44.534 -3.604 67.992 1.000 106.840 302 LYS A O 1
ATOM 2071 N N . LYS A 1 266 ? -42.631 -3.812 69.234 1.000 105.810 303 LYS A N 1
ATOM 2072 C CA . LYS A 1 266 ? -42.742 -2.478 69.876 1.000 111.670 303 LYS A CA 1
ATOM 2073 C C . LYS A 1 266 ? -42.038 -1.464 68.984 1.000 101.730 303 LYS A C 1
ATOM 2074 O O . LYS A 1 266 ? -42.000 -0.277 69.347 1.000 92.780 303 LYS A O 1
ATOM 2080 N N . GLU A 1 267 ? -41.488 -1.941 67.874 1.000 100.380 304 GLU A N 1
ATOM 2081 C CA . GLU A 1 267 ? -40.758 -1.056 66.942 1.000 93.010 304 GLU A CA 1
ATOM 2082 C C . GLU A 1 267 ? -41.738 -0.506 65.911 1.000 82.470 304 GLU A C 1
ATOM 2083 O O . GLU A 1 267 ? -41.395 0.488 65.265 1.000 91.550 304 GLU A O 1
ATOM 2089 N N . PHE A 1 268 ? -42.918 -1.111 65.791 1.000 75.520 305 PHE A N 1
ATOM 2090 C CA . PHE A 1 268 ? -43.882 -0.699 64.785 1.000 78.040 305 PHE A CA 1
ATOM 2091 C C . PHE A 1 268 ? -44.284 0.718 65.060 1.000 75.890 305 PHE A C 1
ATOM 2092 O O . PHE A 1 268 ? -44.541 1.483 64.144 1.000 82.680 305 PHE A O 1
ATOM 2100 N N . GLN A 1 269 ? -44.392 1.060 66.327 1.000 72.190 306 GLN A N 1
ATOM 2101 C CA . GLN A 1 269 ? -44.811 2.384 66.706 1.000 76.320 306 GLN A CA 1
ATOM 2102 C C . GLN A 1 269 ? -43.839 3.459 66.294 1.000 72.390 306 GLN A C 1
ATOM 2103 O O . GLN A 1 269 ? -44.201 4.621 66.262 1.000 67.790 306 GLN A O 1
ATOM 2109 N N . GLU A 1 270 ? -42.596 3.092 66.023 1.000 78.300 307 GLU A N 1
ATOM 2110 C CA . GLU A 1 270 ? -41.599 4.065 65.527 1.000 72.340 307 GLU A CA 1
ATOM 2111 C C . GLU A 1 270 ? -41.724 4.287 64.005 1.000 69.750 307 GLU A C 1
ATOM 2112 O O . GLU A 1 270 ? -41.120 5.242 63.489 1.000 64.830 307 GLU A O 1
ATOM 2118 N N . MET A 1 271 ? -42.509 3.466 63.322 1.000 63.770 308 MET A N 1
ATOM 2119 C CA . MET A 1 271 ? -42.599 3.540 61.866 1.000 67.550 308 MET A CA 1
ATOM 2120 C C . MET A 1 271 ? -43.901 4.006 61.281 1.000 66.760 308 MET A C 1
ATOM 2121 O O . MET A 1 271 ? -44.935 3.879 61.912 1.000 71.940 308 MET A O 1
ATOM 2126 N N . ARG A 1 272 ? -43.857 4.538 60.066 1.000 59.100 309 ARG A N 1
ATOM 2127 C CA . ARG A 1 272 ? -45.061 4.961 59.373 1.000 56.030 309 ARG A CA 1
ATOM 2128 C C . ARG A 1 272 ? -45.050 4.437 57.952 1.000 57.790 309 ARG A C 1
ATOM 2129 O O . ARG A 1 272 ? -44.030 4.491 57.292 1.000 54.180 309 ARG A O 1
ATOM 2137 N N . PHE A 1 273 ? -46.161 3.869 57.498 1.000 63.010 310 PHE A N 1
ATOM 2138 C CA . PHE A 1 273 ? -46.146 3.227 56.162 1.000 64.330 310 PHE A CA 1
ATOM 2139 C C . PHE A 1 273 ? -47.165 3.884 55.238 1.000 64.160 310 PHE A C 1
ATOM 2140 O O . PHE A 1 273 ? -48.333 3.981 55.614 1.000 69.250 310 PHE A O 1
ATOM 2148 N N . ILE A 1 274 ? -46.713 4.344 54.073 1.000 57.370 311 ILE A N 1
ATOM 2149 C CA . ILE A 1 274 ? -47.656 4.920 53.080 1.000 57.760 311 ILE A CA 1
ATOM 2150 C C . ILE A 1 274 ? -47.652 4.001 51.862 1.000 63.270 311 ILE A C 1
ATOM 2151 O O . ILE A 1 274 ? -46.599 3.863 51.228 1.000 57.180 311 ILE A O 1
ATOM 2156 N N . ILE A 1 275 ? -48.800 3.400 51.554 1.000 61.020 312 ILE A N 1
ATOM 2157 C CA . ILE A 1 275 ? -48.887 2.471 50.395 1.000 61.790 312 ILE A CA 1
ATOM 2158 C C . ILE A 1 275 ? -49.696 3.182 49.316 1.000 69.300 312 ILE A C 1
ATOM 2159 O O . ILE A 1 275 ? -50.915 3.288 49.472 1.000 64.610 312 ILE A O 1
ATOM 2164 N N . ILE A 1 276 ? -49.026 3.660 48.268 1.000 67.470 313 ILE A N 1
ATOM 2165 C CA . ILE A 1 276 ? -49.709 4.466 47.219 1.000 61.570 313 ILE A CA 1
ATOM 2166 C C . ILE A 1 276 ? -49.851 3.638 45.947 1.000 64.900 313 ILE A C 1
ATOM 2167 O O . ILE A 1 276 ? -48.940 3.683 45.116 1.000 90.840 313 ILE A O 1
ATOM 2172 N N . GLY A 1 277 ? -50.945 2.893 45.810 1.000 67.990 314 GLY A N 1
ATOM 2173 C CA . GLY A 1 277 ? -51.170 2.150 44.558 1.000 68.610 314 GLY A CA 1
ATOM 2174 C C . GLY A 1 277 ? -52.600 1.680 44.383 1.000 73.140 314 GLY A C 1
ATOM 2175 O O . GLY A 1 277 ? -53.344 1.712 45.366 1.000 79.800 314 GLY A O 1
ATOM 2176 N N . LYS A 1 278 ? -52.972 1.265 43.173 1.000 101.760 315 LYS A N 1
ATOM 2177 C CA . LYS A 1 278 ? -54.316 0.679 42.929 1.000 106.490 315 LYS A CA 1
ATOM 2178 C C . LYS A 1 278 ? -54.131 -0.617 42.131 1.000 104.970 315 LYS A C 1
ATOM 2179 O O . LYS A 1 278 ? -53.153 -0.694 41.369 1.000 101.750 315 LYS A O 1
ATOM 2185 N N . GLY A 1 279 ? -55.021 -1.599 42.299 1.000 97.590 316 GLY A N 1
ATOM 2186 C CA . GLY A 1 279 ? -54.923 -2.847 41.517 1.000 97.920 316 GLY A CA 1
ATOM 2187 C C . GLY A 1 279 ? -55.928 -3.901 41.945 1.000 89.200 316 GLY A C 1
ATOM 2188 O O . GLY A 1 279 ? -57.133 -3.628 41.856 1.000 110.700 316 GLY A O 1
ATOM 2189 N N . ASP A 1 280 ? -55.448 -5.066 42.386 1.000 86.730 317 ASP A N 1
ATOM 2190 C CA . ASP A 1 280 ? -56.353 -6.172 42.792 1.000 94.670 317 ASP A CA 1
ATOM 2191 C C . ASP A 1 280 ? -57.172 -5.717 43.996 1.000 94.110 317 ASP A C 1
ATOM 2192 O O . ASP A 1 280 ? -56.571 -5.242 44.969 1.000 85.920 317 ASP A O 1
ATOM 2197 N N . PRO A 1 281 ? -58.508 -5.885 43.984 1.000 81.610 318 PRO A N 1
ATOM 2198 C CA . PRO A 1 281 ? -59.350 -5.414 45.077 1.000 75.060 318 PRO A CA 1
ATOM 2199 C C . PRO A 1 281 ? -59.052 -6.102 46.415 1.000 75.340 318 PRO A C 1
ATOM 2200 O O . PRO A 1 281 ? -59.117 -5.448 47.429 1.000 69.080 318 PRO A O 1
ATOM 2204 N N . GLU A 1 282 ? -58.773 -7.403 46.387 1.000 78.150 319 GLU A N 1
ATOM 2205 C CA . GLU A 1 282 ? -58.505 -8.153 47.639 1.000 86.610 319 GLU A CA 1
ATOM 2206 C C . GLU A 1 282 ? -57.248 -7.584 48.288 1.000 95.800 319 GLU A C 1
ATOM 2207 O O . GLU A 1 282 ? -57.260 -7.368 49.511 1.000 101.590 319 GLU A O 1
ATOM 2213 N N . LEU A 1 283 ? -56.216 -7.333 47.485 1.000 102.390 320 LEU A N 1
ATOM 2214 C CA . LEU A 1 283 ? -54.969 -6.732 48.013 1.000 90.080 320 LEU A CA 1
ATOM 2215 C C . LEU A 1 283 ? -55.289 -5.334 48.532 1.000 86.160 320 LEU A C 1
ATOM 2216 O O . LEU A 1 283 ? -54.759 -4.964 49.585 1.000 90.090 320 LEU A O 1
ATOM 2221 N N . GLU A 1 284 ? -56.145 -4.607 47.819 1.000 73.940 321 GLU A N 1
ATOM 2222 C CA . GLU A 1 284 ? -56.489 -3.224 48.227 1.000 80.670 321 GLU A CA 1
ATOM 2223 C C . GLU A 1 284 ? -57.138 -3.264 49.610 1.000 100.580 321 GLU A C 1
ATOM 2224 O O . GLU A 1 284 ? -56.841 -2.373 50.419 1.000 107.090 321 GLU A O 1
ATOM 2230 N N . GLY A 1 285 ? -58.011 -4.242 49.858 1.000 101.280 322 GLY A N 1
ATOM 2231 C CA . GLY A 1 285 ? -58.673 -4.375 51.172 1.000 88.630 322 GLY A CA 1
ATOM 2232 C C . GLY A 1 285 ? -57.721 -4.706 52.303 1.000 69.260 322 GLY A C 1
ATOM 2233 O O . GLY A 1 285 ? -57.872 -4.125 53.382 1.000 70.680 322 GLY A O 1
ATOM 2234 N N . TRP A 1 286 ? -56.786 -5.621 52.069 1.000 61.270 323 TRP A N 1
ATOM 2235 C CA . TRP A 1 286 ? -55.798 -5.993 53.110 1.000 71.930 323 TRP A CA 1
ATOM 2236 C C . TRP A 1 286 ? -55.112 -4.707 53.562 1.000 81.690 323 TRP A C 1
ATOM 2237 O O . TRP A 1 286 ? -54.907 -4.533 54.768 1.000 75.410 323 TRP A O 1
ATOM 2248 N N . ALA A 1 287 ? -54.800 -3.832 52.612 1.000 83.580 324 ALA A N 1
ATOM 2249 C CA . ALA A 1 287 ? -54.146 -2.552 52.943 1.000 78.670 324 ALA A CA 1
ATOM 2250 C C . ALA A 1 287 ? -55.093 -1.709 53.792 1.000 80.510 324 ALA A C 1
ATOM 2251 O O . ALA A 1 287 ? -54.653 -1.183 54.822 1.000 85.880 324 ALA A O 1
ATOM 2253 N N . ARG A 1 288 ? -56.359 -1.631 53.392 1.000 85.900 325 ARG A N 1
ATOM 2254 C CA . ARG A 1 288 ? -57.332 -0.782 54.121 1.000 86.100 325 ARG A CA 1
ATOM 2255 C C . ARG A 1 288 ? -57.544 -1.325 55.534 1.000 82.740 325 ARG A C 1
ATOM 2256 O O . ARG A 1 288 ? -57.670 -0.514 56.462 1.000 88.870 325 ARG A O 1
ATOM 2264 N N . SER A 1 289 ? -57.599 -2.648 55.681 1.000 71.720 326 SER A N 1
ATOM 2265 C CA . SER A 1 289 ? -57.828 -3.243 57.019 1.000 82.010 326 SER A CA 1
ATOM 2266 C C . SER A 1 289 ? -56.666 -2.875 57.933 1.000 80.850 326 SER A C 1
ATOM 2267 O O . SER A 1 289 ? -56.914 -2.519 59.091 1.000 74.510 326 SER A O 1
ATOM 2270 N N . LEU A 1 290 ? -55.446 -2.947 57.408 1.000 84.480 327 LEU A N 1
ATOM 2271 C CA . LEU A 1 290 ? -54.248 -2.609 58.211 1.000 81.710 327 LEU A CA 1
ATOM 2272 C C . LEU A 1 290 ? -54.310 -1.131 58.591 1.000 81.280 327 LEU A C 1
ATOM 2273 O O . LEU A 1 290 ? -53.916 -0.796 59.705 1.000 75.400 327 LEU A O 1
ATOM 2278 N N . GLU A 1 291 ? -54.783 -0.287 57.682 1.000 78.350 328 GLU A N 1
ATOM 2279 C CA . GLU A 1 291 ? -54.892 1.161 57.973 1.000 79.250 328 GLU A CA 1
ATOM 2280 C C . GLU A 1 291 ? -55.866 1.352 59.132 1.000 76.860 328 GLU A C 1
ATOM 2281 O O . GLU A 1 291 ? -55.593 2.195 59.997 1.000 85.860 328 GLU A O 1
ATOM 2287 N N . GLU A 1 292 ? -56.973 0.615 59.126 1.000 86.030 329 GLU A N 1
ATOM 2288 C CA . GLU A 1 292 ? -57.966 0.713 60.227 1.000 96.090 329 GLU A CA 1
ATOM 2289 C C . GLU A 1 292 ? -57.384 0.179 61.536 1.000 89.170 329 GLU A C 1
ATOM 2290 O O . GLU A 1 292 ? -57.617 0.814 62.576 1.000 98.940 329 GLU A O 1
ATOM 2296 N N . LYS A 1 293 ? -56.652 -0.933 61.490 1.000 78.000 330 LYS A N 1
ATOM 2297 C CA . LYS A 1 293 ? -56.161 -1.560 62.741 1.000 76.090 330 LYS A CA 1
ATOM 2298 C C . LYS A 1 293 ? -54.920 -0.827 63.231 1.000 75.700 330 LYS A C 1
ATOM 2299 O O . LYS A 1 293 ? -54.729 -0.755 64.450 1.000 87.720 330 LYS A O 1
ATOM 2305 N N . HIS A 1 294 ? -54.111 -0.310 62.314 1.000 82.260 331 HIS A N 1
ATOM 2306 C CA . HIS A 1 294 ? -52.866 0.311 62.711 1.000 87.150 331 HIS A CA 1
ATOM 2307 C C . HIS A 1 294 ? -52.913 1.821 62.440 1.000 85.210 331 HIS A C 1
ATOM 2308 O O . HIS A 1 294 ? -53.100 2.244 61.291 1.000 79.450 331 HIS A O 1
ATOM 2315 N N . GLY A 1 295 ? -52.666 2.627 63.457 1.000 79.550 332 GLY A N 1
ATOM 2316 C CA . GLY A 1 295 ? -52.681 4.064 63.277 1.000 86.360 332 GLY A CA 1
ATOM 2317 C C . GLY A 1 295 ? -51.469 4.620 62.578 1.000 87.430 332 GLY A C 1
ATOM 2318 O O . GLY A 1 295 ? -51.389 5.819 62.349 1.000 72.900 332 GLY A O 1
ATOM 2319 N N . ASN A 1 296 ? -50.521 3.757 62.247 1.000 83.410 333 ASN A N 1
ATOM 2320 C CA . ASN A 1 296 ? -49.306 4.188 61.582 1.000 74.600 333 ASN A CA 1
ATOM 2321 C C . ASN A 1 296 ? -49.310 3.849 60.115 1.000 68.550 333 ASN A C 1
ATOM 2322 O O . ASN A 1 296 ? -48.276 3.887 59.473 1.000 80.330 333 ASN A O 1
ATOM 2327 N N . VAL A 1 297 ? -50.469 3.493 59.587 1.000 67.480 334 VAL A N 1
ATOM 2328 C CA . VAL A 1 297 ? -50.566 3.144 58.189 1.000 56.300 334 VAL A CA 1
ATOM 2329 C C . VAL A 1 297 ? -51.465 4.032 57.367 1.000 61.990 334 VAL A C 1
ATOM 2330 O O . VAL A 1 297 ? -52.586 4.283 57.768 1.000 70.080 334 VAL A O 1
ATOM 2334 N N . LYS A 1 298 ? -50.957 4.592 56.282 1.000 69.710 335 LYS A N 1
ATOM 2335 C CA . LYS A 1 298 ? -51.717 5.354 55.325 1.000 63.730 335 LYS A CA 1
ATOM 2336 C C . LYS A 1 298 ? -51.705 4.574 54.016 1.000 62.080 335 LYS A C 1
ATOM 2337 O O . LYS A 1 298 ? -50.701 3.976 53.687 1.000 68.580 335 LYS A O 1
ATOM 2343 N N . VAL A 1 299 ? -52.837 4.596 53.314 1.000 63.770 336 VAL A N 1
ATOM 2344 C CA . VAL A 1 299 ? -53.040 3.930 52.025 1.000 70.570 336 VAL A CA 1
ATOM 2345 C C . VAL A 1 299 ? -53.549 4.986 51.044 1.000 71.350 336 VAL A C 1
ATOM 2346 O O . VAL A 1 299 ? -54.284 5.887 51.459 1.000 85.680 336 VAL A O 1
ATOM 2350 N N . ILE A 1 300 ? -53.084 4.938 49.795 1.000 58.890 337 ILE A N 1
ATOM 2351 C CA . ILE A 1 300 ? -53.571 5.891 48.757 1.000 59.440 337 ILE A CA 1
ATOM 2352 C C . ILE A 1 300 ? -53.889 5.094 47.490 1.000 60.570 337 ILE A C 1
ATOM 2353 O O . ILE A 1 300 ? -52.950 4.618 46.855 1.000 66.910 337 ILE A O 1
ATOM 2358 N N . THR A 1 301 ? -55.169 4.937 47.156 1.000 69.450 338 THR A N 1
ATOM 2359 C CA . THR A 1 301 ? -55.568 4.107 45.985 1.000 78.310 338 THR A CA 1
ATOM 2360 C C . THR A 1 301 ? -55.941 4.996 44.799 1.000 84.620 338 THR A C 1
ATOM 2361 O O . THR A 1 301 ? -56.536 4.479 43.843 1.000 91.660 338 THR A O 1
ATOM 2365 N N . GLU A 1 302 ? -55.626 6.287 44.882 1.000 98.680 339 GLU A N 1
ATOM 2366 C CA . GLU A 1 302 ? -55.968 7.236 43.794 1.000 102.910 339 GLU A CA 1
ATOM 2367 C C . GLU A 1 302 ? -54.727 7.520 42.941 1.000 98.290 339 GLU A C 1
ATOM 2368 O O . GLU A 1 302 ? -53.615 7.398 43.478 1.000 105.540 339 GLU A O 1
ATOM 2374 N N . MET A 1 303 ? -54.914 7.873 41.665 1.000 99.650 340 MET A N 1
ATOM 2375 C CA . MET A 1 303 ? -53.788 8.218 40.759 1.000 97.600 340 MET A CA 1
ATOM 2376 C C . MET A 1 303 ? -53.222 9.566 41.232 1.000 85.750 340 MET A C 1
ATOM 2377 O O . MET A 1 303 ? -53.927 10.281 41.945 1.000 81.210 340 MET A O 1
ATOM 2382 N N . LEU A 1 304 ? -51.948 9.866 40.907 1.000 81.760 341 LEU A N 1
ATOM 2383 C CA . LEU A 1 304 ? -51.237 11.088 41.419 1.000 77.270 341 LEU A CA 1
ATOM 2384 C C . LEU A 1 304 ? -50.204 11.607 40.415 1.000 73.890 341 LEU A C 1
ATOM 2385 O O . LEU A 1 304 ? -49.601 10.852 39.663 1.000 85.200 341 LEU A O 1
ATOM 2390 N N . SER A 1 305 ? -49.971 12.921 40.483 1.000 85.220 342 SER A N 1
ATOM 2391 C CA . SER A 1 305 ? -49.045 13.660 39.623 1.000 82.710 342 SER A CA 1
ATOM 2392 C C . SER A 1 305 ? -47.613 13.355 40.042 1.000 90.490 342 SER A C 1
ATOM 2393 O O . SER A 1 305 ? -47.324 13.246 41.248 1.000 89.130 342 SER A O 1
ATOM 2396 N N . ARG A 1 306 ? -46.715 13.301 39.056 1.000 92.590 343 ARG A N 1
ATOM 2397 C CA . ARG A 1 306 ? -45.322 13.041 39.354 1.000 96.770 343 ARG A CA 1
ATOM 2398 C C . ARG A 1 306 ? -44.803 14.174 40.247 1.000 82.930 343 ARG A C 1
ATOM 2399 O O . ARG A 1 306 ? -43.857 13.998 41.018 1.000 81.440 343 ARG A O 1
ATOM 2407 N N . GLU A 1 307 ? -45.481 15.322 40.182 1.000 84.340 344 GLU A N 1
ATOM 2408 C CA . GLU A 1 307 ? -45.223 16.441 41.090 1.000 87.600 344 GLU A CA 1
ATOM 2409 C C . GLU A 1 307 ? -45.406 15.995 42.552 1.000 85.620 344 GLU A C 1
ATOM 2410 O O . GLU A 1 307 ? -44.539 16.294 43.395 1.000 82.960 344 GLU A O 1
ATOM 2416 N N . PHE A 1 308 ? -46.498 15.262 42.844 1.000 79.710 345 PHE A N 1
ATOM 2417 C CA . PHE A 1 308 ? -46.863 14.952 44.224 1.000 72.580 345 PHE A CA 1
ATOM 2418 C C . PHE A 1 308 ? -46.020 13.787 44.738 1.000 58.110 345 PHE A C 1
ATOM 2419 O O . PHE A 1 308 ? -45.688 13.746 45.909 1.000 51.540 345 PHE A O 1
ATOM 2427 N N . VAL A 1 309 ? -45.611 12.880 43.852 1.000 60.120 346 VAL A N 1
ATOM 2428 C CA . VAL A 1 309 ? -44.676 11.805 44.277 1.000 69.530 346 VAL A CA 1
ATOM 2429 C C . VAL A 1 309 ? -43.256 12.395 44.472 1.000 67.240 346 VAL A C 1
ATOM 2430 O O . VAL A 1 309 ? -42.497 11.931 45.375 1.000 55.470 346 VAL A O 1
ATOM 2434 N N . ARG A 1 310 ? -42.901 13.422 43.673 1.000 59.630 347 ARG A N 1
ATOM 2435 C CA . ARG A 1 310 ? -41.660 14.154 43.879 1.000 63.140 347 ARG A CA 1
ATOM 2436 C C . ARG A 1 310 ? -41.607 14.712 45.310 1.000 70.120 347 ARG A C 1
ATOM 2437 O O . ARG A 1 310 ? -40.589 14.531 46.010 1.000 71.220 347 ARG A O 1
ATOM 2445 N N . GLU A 1 311 ? -42.688 15.358 45.740 1.000 69.120 348 GLU A N 1
ATOM 2446 C CA . GLU A 1 311 ? -42.745 15.944 47.101 1.000 72.950 348 GLU A CA 1
ATOM 2447 C C . GLU A 1 311 ? -42.672 14.822 48.126 1.000 62.460 348 GLU A C 1
ATOM 2448 O O . GLU A 1 311 ? -41.917 14.953 49.093 1.000 68.180 348 GLU A O 1
ATOM 2454 N N . LEU A 1 312 ? -43.428 13.756 47.901 1.000 58.230 349 LEU A N 1
ATOM 2455 C CA . LEU A 1 312 ? -43.437 12.623 48.850 1.000 61.830 349 LEU A CA 1
ATOM 2456 C C . LEU A 1 312 ? -42.030 12.044 48.913 1.000 53.180 349 LEU A C 1
ATOM 2457 O O . LEU A 1 312 ? -41.568 11.787 50.012 1.000 51.700 349 LEU A O 1
ATOM 2462 N N . TYR A 1 313 ? -41.359 11.906 47.776 1.000 45.810 350 TYR A N 1
ATOM 2463 C CA . TYR A 1 313 ? -40.028 11.256 47.781 1.000 51.370 350 TYR A CA 1
ATOM 2464 C C . TYR A 1 313 ? -39.090 12.080 48.654 1.000 53.940 350 TYR A C 1
ATOM 2465 O O . TYR A 1 313 ? -38.293 11.497 49.395 1.000 49.650 350 TYR A O 1
ATOM 2474 N N . GLY A 1 314 ? -39.159 13.401 48.530 1.000 57.250 351 GLY A N 1
ATOM 2475 C CA . GLY A 1 314 ? -38.327 14.278 49.366 1.000 57.740 351 GLY A CA 1
ATOM 2476 C C . GLY A 1 314 ? -38.710 14.194 50.825 1.000 65.600 351 GLY A C 1
ATOM 2477 O O . GLY A 1 314 ? -37.813 14.157 51.657 1.000 73.220 351 GLY A O 1
ATOM 2478 N N . SER A 1 315 ? -40.005 14.198 51.122 1.000 74.960 352 SER A N 1
ATOM 2479 C CA . SER A 1 315 ? -40.489 14.121 52.521 1.000 73.880 352 SER A CA 1
ATOM 2480 C C . SER A 1 315 ? -40.201 12.759 53.160 1.000 67.490 352 SER A C 1
ATOM 2481 O O . SER A 1 315 ? -39.772 12.745 54.322 1.000 80.340 352 SER A O 1
ATOM 2484 N N . VAL A 1 316 ? -40.409 11.663 52.433 1.000 62.210 353 VAL A N 1
ATOM 2485 C CA . VAL A 1 316 ? -40.277 10.302 53.039 1.000 70.100 353 VAL A CA 1
ATOM 2486 C C . VAL A 1 316 ? -38.819 9.966 53.342 1.000 60.940 353 VAL A C 1
ATOM 2487 O O . VAL A 1 316 ? -37.934 10.498 52.672 1.000 56.900 353 VAL A O 1
ATOM 2491 N N . ASP A 1 317 ? -38.604 9.115 54.338 1.000 49.310 354 ASP A N 1
ATOM 2492 C CA . ASP A 1 317 ? -37.234 8.734 54.735 1.000 55.740 354 ASP A CA 1
ATOM 2493 C C . ASP A 1 317 ? -36.778 7.584 53.850 1.000 62.200 354 ASP A C 1
ATOM 2494 O O . ASP A 1 317 ? -35.627 7.615 53.400 1.000 64.960 354 ASP A O 1
ATOM 2499 N N . PHE A 1 318 ? -37.655 6.610 53.619 1.000 78.310 355 PHE A N 1
ATOM 2500 C CA . PHE A 1 318 ? -37.277 5.438 52.839 1.000 77.760 355 PHE A CA 1
ATOM 2501 C C . PHE A 1 318 ? -38.342 5.070 51.835 1.000 73.200 355 PHE A C 1
ATOM 2502 O O . PHE A 1 318 ? -39.501 5.396 52.021 1.000 66.630 355 PHE A O 1
ATOM 2510 N N . VAL A 1 319 ? -37.916 4.412 50.753 1.000 74.920 356 VAL A N 1
ATOM 2511 C CA . VAL A 1 319 ? -38.866 3.928 49.717 1.000 68.590 356 VAL A CA 1
ATOM 2512 C C . VAL A 1 319 ? -38.632 2.428 49.580 1.000 60.040 356 VAL A C 1
ATOM 2513 O O . VAL A 1 319 ? -37.472 2.015 49.517 1.000 60.860 356 VAL A O 1
ATOM 2517 N N . ILE A 1 320 ? -39.704 1.643 49.602 1.000 64.580 357 ILE A N 1
ATOM 2518 C CA . ILE A 1 320 ? -39.574 0.163 49.528 1.000 69.070 357 ILE A CA 1
ATOM 2519 C C . ILE A 1 320 ? -39.961 -0.279 48.122 1.000 71.290 357 ILE A C 1
ATOM 2520 O O . ILE A 1 320 ? -41.046 0.108 47.668 1.000 76.920 357 ILE A O 1
ATOM 2525 N N . ILE A 1 321 ? -39.091 -1.045 47.464 1.000 61.170 358 ILE A N 1
ATOM 2526 C CA . ILE A 1 321 ? -39.401 -1.582 46.111 1.000 55.750 358 ILE A CA 1
ATOM 2527 C C . ILE A 1 321 ? -39.266 -3.101 46.213 1.000 64.750 358 ILE A C 1
ATOM 2528 O O . ILE A 1 321 ? -38.214 -3.633 45.845 1.000 67.010 358 ILE A O 1
ATOM 2533 N N . PRO A 1 322 ? -40.294 -3.814 46.718 1.000 67.700 359 PRO A N 1
ATOM 2534 C CA . PRO A 1 322 ? -40.204 -5.253 46.919 1.000 67.850 359 PRO A CA 1
ATOM 2535 C C . PRO A 1 322 ? -40.602 -5.958 45.622 1.000 72.310 359 PRO A C 1
ATOM 2536 O O . PRO A 1 322 ? -41.439 -6.826 45.675 1.000 74.820 359 PRO A O 1
ATOM 2540 N N . SER A 1 323 ? -39.933 -5.630 44.521 1.000 73.910 360 SER A N 1
ATOM 2541 C CA . SER A 1 323 ? -40.350 -6.153 43.201 1.000 76.100 360 SER A CA 1
ATOM 2542 C C . SER A 1 323 ? -39.782 -7.546 42.954 1.000 89.120 360 SER A C 1
ATOM 2543 O O . SER A 1 323 ? -38.553 -7.694 43.008 1.000 82.660 360 SER A O 1
ATOM 2546 N N . TYR A 1 324 ? -40.653 -8.521 42.706 1.000 101.690 361 TYR A N 1
ATOM 2547 C CA . TYR A 1 324 ? -40.173 -9.872 42.331 1.000 94.930 361 TYR A CA 1
ATOM 2548 C C . TYR A 1 324 ? -39.463 -9.713 40.992 1.000 91.690 361 TYR A C 1
ATOM 2549 O O . TYR A 1 324 ? -38.500 -10.444 40.728 1.000 94.810 361 TYR A O 1
ATOM 2558 N N . PHE A 1 325 ? -39.886 -8.721 40.205 1.000 86.830 362 PHE A N 1
ATOM 2559 C CA . PHE A 1 325 ? -39.268 -8.484 38.876 1.000 96.210 362 PHE A CA 1
ATOM 2560 C C . PHE A 1 325 ? -39.271 -6.993 38.539 1.000 90.120 362 PHE A C 1
ATOM 2561 O O . PHE A 1 325 ? -40.359 -6.436 38.326 1.000 77.430 362 PHE A O 1
ATOM 2569 N N . GLU A 1 326 ? -38.098 -6.360 38.532 1.000 91.670 363 GLU A N 1
ATOM 2570 C CA . GLU A 1 326 ? -38.009 -4.942 38.095 1.000 103.910 363 GLU A CA 1
ATOM 2571 C C . GLU A 1 326 ? -36.854 -4.817 37.103 1.000 101.750 363 GLU A C 1
ATOM 2572 O O . GLU A 1 326 ? -35.690 -4.805 37.536 1.000 94.160 363 GLU A O 1
ATOM 2578 N N . PRO A 1 327 ? -37.133 -4.714 35.794 1.000 109.980 364 PRO A N 1
ATOM 2579 C CA . PRO A 1 327 ? -36.081 -4.566 34.799 1.000 116.390 364 PRO A CA 1
ATOM 2580 C C . PRO A 1 327 ? -35.294 -3.247 34.818 1.000 108.220 364 PRO A C 1
ATOM 2581 O O . PRO A 1 327 ? -34.096 -3.307 34.664 1.000 99.920 364 PRO A O 1
ATOM 2585 N N . PHE A 1 328 ? -35.964 -2.106 34.994 1.000 93.160 365 PHE A N 1
ATOM 2586 C CA . PHE A 1 328 ? -35.257 -0.805 34.884 1.000 83.240 365 PHE A CA 1
ATOM 2587 C C . PHE A 1 328 ? -34.948 -0.201 36.253 1.000 84.290 365 PHE A C 1
ATOM 2588 O O . PHE A 1 328 ? -33.792 0.176 36.470 1.000 84.740 365 PHE A O 1
ATOM 2596 N N . GLY A 1 329 ? -35.925 -0.140 37.159 1.000 89.550 366 GLY A N 1
ATOM 2597 C CA . GLY A 1 329 ? -35.687 0.529 38.452 1.000 81.790 366 GLY A CA 1
ATOM 2598 C C . GLY A 1 329 ? -35.914 2.028 38.423 1.000 71.430 366 GLY A C 1
ATOM 2599 O O . GLY A 1 329 ? -35.223 2.736 39.160 1.000 67.030 366 GLY A O 1
ATOM 2600 N N . LEU A 1 330 ? -36.853 2.493 37.607 1.000 73.940 367 LEU A N 1
ATOM 2601 C CA . LEU A 1 330 ? -37.122 3.948 37.475 1.000 75.170 367 LEU A CA 1
ATOM 2602 C C . LEU A 1 330 ? -37.540 4.532 38.825 1.000 68.250 367 LEU A C 1
ATOM 2603 O O . LEU A 1 330 ? -37.052 5.614 39.169 1.000 59.820 367 LEU A O 1
ATOM 2608 N N . VAL A 1 331 ? -38.368 3.821 39.587 1.000 65.380 368 VAL A N 1
ATOM 2609 C CA . VAL A 1 331 ? -38.883 4.384 40.865 1.000 66.070 368 VAL A CA 1
ATOM 2610 C C . VAL A 1 331 ? -37.699 4.667 41.785 1.000 65.580 368 VAL A C 1
ATOM 2611 O O . VAL A 1 331 ? -37.663 5.752 42.378 1.000 66.440 368 VAL A O 1
ATOM 2615 N N . ALA A 1 332 ? -36.745 3.744 41.859 1.000 63.440 369 ALA A N 1
ATOM 2616 C CA . ALA A 1 332 ? -35.600 3.930 42.768 1.000 67.700 369 ALA A CA 1
ATOM 2617 C C . ALA A 1 332 ? -34.770 5.133 42.328 1.000 67.560 369 ALA A C 1
ATOM 2618 O O . ALA A 1 332 ? -34.397 5.929 43.190 1.000 64.460 369 ALA A O 1
ATOM 2620 N N . LEU A 1 333 ? -34.513 5.264 41.030 1.000 67.930 370 LEU A N 1
ATOM 2621 C CA . LEU A 1 333 ? -33.642 6.360 40.539 1.000 65.630 370 LEU A CA 1
ATOM 2622 C C . LEU A 1 333 ? -34.310 7.703 40.806 1.000 61.970 370 LEU A C 1
ATOM 2623 O O . LEU A 1 333 ? -33.612 8.632 41.219 1.000 61.230 370 LEU A O 1
ATOM 2628 N N . GLU A 1 334 ? -35.613 7.789 40.567 1.000 58.500 371 GLU A N 1
ATOM 2629 C CA . GLU A 1 334 ? -36.357 9.046 40.807 1.000 61.410 371 GLU A CA 1
ATOM 2630 C C . GLU A 1 334 ? -36.341 9.365 42.296 1.000 56.400 371 GLU A C 1
ATOM 2631 O O . GLU A 1 334 ? -36.146 10.531 42.641 1.000 58.300 371 GLU A O 1
ATOM 2637 N N . ALA A 1 335 ? -36.516 8.351 43.134 1.000 57.020 372 ALA A N 1
ATOM 2638 C CA . ALA A 1 335 ? -36.596 8.559 44.594 1.000 60.930 372 ALA A CA 1
ATOM 2639 C C . ALA A 1 335 ? -35.240 8.950 45.149 1.000 53.790 372 ALA A C 1
ATOM 2640 O O . ALA A 1 335 ? -35.164 9.944 45.870 1.000 50.360 372 ALA A O 1
ATOM 2642 N N . MET A 1 336 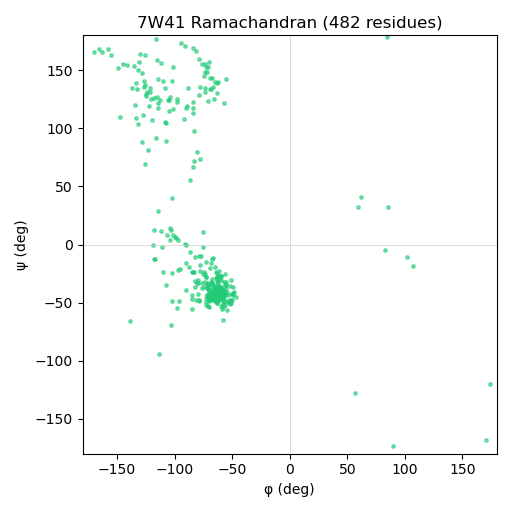? -34.227 8.142 44.863 1.000 57.880 373 MET A N 1
ATOM 2643 C CA . MET A 1 336 ? -32.877 8.398 45.407 1.000 61.290 373 MET A CA 1
ATOM 2644 C C . MET A 1 336 ? -32.461 9.816 45.026 1.000 67.670 373 MET A C 1
ATOM 2645 O O . MET A 1 336 ? -31.769 10.455 45.821 1.000 63.930 373 MET A O 1
ATOM 2650 N N . CYS A 1 337 ? -32.911 10.294 43.871 1.000 61.790 374 CYS A N 1
ATOM 2651 C CA . CYS A 1 337 ? -32.559 11.653 43.395 1.000 61.240 374 CYS A CA 1
ATOM 2652 C C . CYS A 1 337 ? -33.118 12.685 44.372 1.000 68.980 374 CYS A C 1
ATOM 2653 O O . CYS A 1 337 ? -32.597 13.802 44.395 1.000 87.410 374 CYS A O 1
ATOM 2656 N N . LEU A 1 338 ? -34.211 12.353 45.059 1.000 65.990 375 LEU A N 1
ATOM 2657 C CA . LEU A 1 338 ? -34.838 13.292 46.021 1.000 52.800 375 LEU A CA 1
ATOM 2658 C C . LEU A 1 338 ? -34.473 12.924 47.456 1.000 48.490 375 LEU A C 1
ATOM 2659 O O . LEU A 1 338 ? -35.025 13.547 48.364 1.000 53.600 375 LEU A O 1
ATOM 2664 N N . GLY A 1 339 ? -33.558 11.976 47.649 1.000 52.910 376 GLY A N 1
ATOM 2665 C CA . GLY A 1 339 ? -33.056 11.658 49.002 1.000 58.430 376 GLY A CA 1
ATOM 2666 C C . GLY A 1 339 ? -33.640 10.420 49.646 1.000 54.100 376 GLY A C 1
ATOM 2667 O O . GLY A 1 339 ? -33.110 10.000 50.679 1.000 50.960 376 GLY A O 1
ATOM 2668 N N . ALA A 1 340 ? -34.687 9.846 49.068 1.000 57.900 377 ALA A N 1
ATOM 2669 C CA . ALA A 1 340 ? -35.329 8.678 49.697 1.000 59.600 377 ALA A CA 1
ATOM 2670 C C . ALA A 1 340 ? -34.367 7.499 49.616 1.000 56.870 377 ALA A C 1
ATOM 2671 O O . ALA A 1 340 ? -33.820 7.258 48.537 1.000 84.330 377 ALA A O 1
ATOM 2673 N N . ILE A 1 341 ? -34.195 6.784 50.720 1.000 54.800 378 ILE A N 1
ATOM 2674 C CA . ILE A 1 341 ? -33.211 5.672 50.730 1.000 61.190 378 ILE A CA 1
ATOM 2675 C C . ILE A 1 341 ? -33.919 4.385 50.279 1.000 68.450 378 ILE A C 1
ATOM 2676 O O . ILE A 1 341 ? -34.884 3.996 50.949 1.000 68.630 378 ILE A O 1
ATOM 2681 N N . PRO A 1 342 ? -33.515 3.711 49.173 1.000 72.840 379 PRO A N 1
ATOM 2682 C CA . PRO A 1 342 ? -34.230 2.525 48.698 1.000 65.510 379 PRO A CA 1
ATOM 2683 C C . PRO A 1 342 ? -33.981 1.290 49.567 1.000 65.030 379 PRO A C 1
ATOM 2684 O O . PRO A 1 342 ? -32.857 1.059 49.982 1.000 65.280 379 PRO A O 1
ATOM 2688 N N . ILE A 1 343 ? -35.067 0.575 49.880 1.000 70.670 380 ILE A N 1
ATOM 2689 C CA . ILE A 1 343 ? -35.079 -0.745 50.521 1.000 70.540 380 ILE A CA 1
ATOM 2690 C C . ILE A 1 343 ? -35.701 -1.681 49.488 1.000 68.160 380 ILE A C 1
ATOM 2691 O O . ILE A 1 343 ? -36.916 -1.744 49.344 1.000 65.130 380 ILE A O 1
ATOM 2696 N N . ALA A 1 344 ? -34.845 -2.294 48.677 1.000 70.350 381 ALA A N 1
ATOM 2697 C CA . ALA A 1 344 ? -35.412 -3.024 47.530 1.000 78.390 381 ALA A CA 1
ATOM 2698 C C . ALA A 1 344 ? -34.900 -4.445 47.370 1.000 80.750 381 ALA A C 1
ATOM 2699 O O . ALA A 1 344 ? -33.881 -4.787 47.974 1.000 80.900 381 ALA A O 1
ATOM 2701 N N . SER A 1 345 ? -35.615 -5.226 46.566 1.000 81.900 382 SER A N 1
ATOM 2702 C CA . SER A 1 345 ? -35.181 -6.607 46.262 1.000 82.170 382 SER A CA 1
ATOM 2703 C C . SER A 1 345 ? -33.984 -6.544 45.310 1.000 78.930 382 SER A C 1
ATOM 2704 O O . SER A 1 345 ? -33.920 -5.606 44.509 1.000 63.320 382 SER A O 1
ATOM 2707 N N . ALA A 1 346 ? -33.070 -7.507 45.408 1.000 79.590 383 ALA A N 1
ATOM 2708 C CA . ALA A 1 346 ? -31.874 -7.524 44.539 1.000 76.450 383 ALA A CA 1
ATOM 2709 C C . ALA A 1 346 ? -32.247 -8.182 43.220 1.000 76.550 383 ALA A C 1
ATOM 2710 O O . ALA A 1 346 ? -31.706 -9.261 42.931 1.000 75.060 383 ALA A O 1
ATOM 2712 N N . VAL A 1 347 ? -33.120 -7.538 42.448 1.000 94.030 384 VAL A N 1
ATOM 2713 C CA . VAL A 1 347 ? -33.615 -8.150 41.185 1.000 93.340 384 VAL A CA 1
ATOM 2714 C C . VAL A 1 347 ? -33.362 -7.201 40.015 1.000 85.780 384 VAL A C 1
ATOM 2715 O O . VAL A 1 347 ? -33.715 -6.019 40.132 1.000 98.310 384 VAL A O 1
ATOM 2719 N N . GLY A 1 348 ? -32.758 -7.694 38.937 1.000 80.250 385 GLY A N 1
ATOM 2720 C CA . GLY A 1 348 ? -32.608 -6.870 37.726 1.000 89.870 385 GLY A CA 1
ATOM 2721 C C . GLY A 1 348 ? -31.880 -5.571 37.965 1.000 88.700 385 GLY A C 1
ATOM 2722 O O . GLY A 1 348 ? -30.766 -5.617 38.507 1.000 87.020 385 GLY A O 1
ATOM 2723 N N . GLY A 1 349 ? -32.474 -4.455 37.539 1.000 92.630 386 GLY A N 1
ATOM 2724 C CA . GLY A 1 349 ? -31.804 -3.146 37.649 1.000 88.650 386 GLY A CA 1
ATOM 2725 C C . GLY A 1 349 ? -31.545 -2.755 39.082 1.000 81.990 386 GLY A C 1
ATOM 2726 O O . GLY A 1 349 ? -30.470 -2.205 39.350 1.000 73.510 386 GLY A O 1
ATOM 2727 N N . LEU A 1 350 ? -32.504 -3.022 39.964 1.000 82.400 387 LEU A N 1
ATOM 2728 C CA . LEU A 1 350 ? -32.362 -2.603 41.378 1.000 88.530 387 LEU A CA 1
ATOM 2729 C C . LEU A 1 350 ? -30.966 -2.973 41.876 1.000 95.390 387 LEU A C 1
ATOM 2730 O O . LEU A 1 350 ? -30.323 -2.116 42.495 1.000 96.450 387 LEU A O 1
ATOM 2735 N N . ARG A 1 351 ? -30.506 -4.189 41.589 1.000 113.000 388 ARG A N 1
ATOM 2736 C CA . ARG A 1 351 ? -29.187 -4.665 42.075 1.000 107.190 388 ARG A CA 1
ATOM 2737 C C . ARG A 1 351 ? -28.102 -3.716 41.570 1.000 108.050 388 ARG A C 1
ATOM 2738 O O . ARG A 1 351 ? -27.331 -3.209 42.400 1.000 138.160 388 ARG A O 1
ATOM 2746 N N . ASP A 1 352 ? -28.028 -3.455 40.270 1.000 99.780 389 ASP A N 1
ATOM 2747 C CA . ASP A 1 352 ? -26.911 -2.612 39.765 1.000 96.320 389 ASP A CA 1
ATOM 2748 C C . ASP A 1 352 ? -26.988 -1.224 40.399 1.000 85.150 389 ASP A C 1
ATOM 2749 O O . ASP A 1 352 ? -25.948 -0.741 40.859 1.000 77.130 389 ASP A O 1
ATOM 2754 N N . ILE A 1 353 ? -28.172 -0.615 40.411 1.000 90.900 390 ILE A N 1
ATOM 2755 C CA . ILE A 1 353 ? -28.350 0.781 40.913 1.000 88.320 390 ILE A CA 1
ATOM 2756 C C . ILE A 1 353 ? -28.048 0.897 42.405 1.000 87.440 390 ILE A C 1
ATOM 2757 O O . ILE A 1 353 ? -27.383 1.871 42.794 1.000 76.960 390 ILE A O 1
ATOM 2762 N N . ILE A 1 354 ? -28.540 -0.041 43.215 1.000 91.360 391 ILE A N 1
ATOM 2763 C CA . ILE A 1 354 ? -28.408 0.092 44.698 1.000 96.260 391 ILE A CA 1
ATOM 2764 C C . ILE A 1 354 ? -27.148 -0.592 45.226 1.000 94.370 391 ILE A C 1
ATOM 2765 O O . ILE A 1 354 ? -27.108 -1.832 45.232 1.000 80.680 391 ILE A O 1
ATOM 2770 N N . THR A 1 355 ? -26.157 0.198 45.639 1.000 101.260 392 THR A N 1
ATOM 2771 C CA . THR A 1 355 ? -24.944 -0.368 46.281 1.000 114.620 392 THR A CA 1
ATOM 2772 C C . THR A 1 355 ? -25.148 -0.334 47.793 1.000 106.720 392 THR A C 1
ATOM 2773 O O . THR A 1 355 ? -26.132 0.269 48.241 1.000 103.270 392 THR A O 1
ATOM 2777 N N . ASN A 1 356 ? -24.224 -0.925 48.544 1.000 105.280 393 ASN A N 1
ATOM 2778 C CA . ASN A 1 356 ? -24.341 -0.980 50.021 1.000 101.080 393 ASN A CA 1
ATOM 2779 C C . ASN A 1 356 ? -24.377 0.445 50.565 1.000 88.450 393 ASN A C 1
ATOM 2780 O O . ASN A 1 356 ? -25.085 0.677 51.550 1.000 97.670 393 ASN A O 1
ATOM 2785 N N . GLU A 1 357 ? -23.613 1.347 49.959 1.000 82.720 394 GLU A N 1
ATOM 2786 C CA . GLU A 1 357 ? -23.537 2.741 50.455 1.000 83.910 394 GLU A CA 1
ATOM 2787 C C . GLU A 1 357 ? -24.785 3.522 50.044 1.000 76.600 394 GLU A C 1
ATOM 2788 O O . GLU A 1 357 ? -24.928 4.659 50.514 1.000 80.930 394 GLU A O 1
ATOM 2794 N N . THR A 1 358 ? -25.633 2.960 49.180 1.000 80.220 395 THR A N 1
ATOM 2795 C CA . THR A 1 358 ? -26.791 3.750 48.681 1.000 88.740 395 THR A CA 1
ATOM 2796 C C . THR A 1 358 ? -28.147 3.130 49.045 1.000 78.910 395 THR A C 1
ATOM 2797 O O . THR A 1 358 ? -29.156 3.741 48.685 1.000 70.870 395 THR A O 1
ATOM 2801 N N . GLY A 1 359 ? -28.181 1.986 49.730 1.000 76.840 396 GLY A N 1
ATOM 2802 C CA . GLY A 1 359 ? -29.451 1.426 50.163 1.000 73.890 396 GLY A CA 1
ATOM 2803 C C . GLY A 1 359 ? -29.322 0.020 50.713 1.000 63.440 396 GLY A C 1
ATOM 2804 O O . GLY A 1 359 ? -28.223 -0.441 50.988 1.000 65.330 396 GLY A O 1
ATOM 2805 N N . ILE A 1 360 ? -30.479 -0.627 50.898 1.000 60.460 397 ILE A N 1
ATOM 2806 C CA . ILE A 1 360 ? -30.614 -1.962 51.492 1.000 74.120 397 ILE A CA 1
ATOM 2807 C C . ILE A 1 360 ? -31.156 -2.888 50.395 1.000 84.060 397 ILE A C 1
ATOM 2808 O O . ILE A 1 360 ? -32.186 -2.587 49.762 1.000 85.920 397 ILE A O 1
ATOM 2813 N N . LEU A 1 361 ? -30.459 -4.004 50.158 1.000 87.230 398 LEU A N 1
ATOM 2814 C CA . LEU A 1 361 ? -30.979 -5.030 49.278 1.000 81.920 398 LEU A CA 1
ATOM 2815 C C . LEU A 1 361 ? -31.517 -6.151 50.167 1.000 77.950 398 LEU A C 1
ATOM 2816 O O . LEU A 1 361 ? -30.963 -6.438 51.233 1.000 75.010 398 LEU A O 1
ATOM 2821 N N . VAL A 1 362 ? -32.648 -6.713 49.756 1.000 72.390 399 VAL A N 1
ATOM 2822 C CA . VAL A 1 362 ? -33.176 -7.879 50.376 1.000 70.960 399 VAL A CA 1
ATOM 2823 C C . VAL A 1 362 ? -33.384 -8.904 49.271 1.000 78.700 399 VAL A C 1
ATOM 2824 O O . VAL A 1 362 ? -33.380 -8.567 48.086 1.000 79.650 399 VAL A O 1
ATOM 2828 N N . LYS A 1 363 ? -33.542 -10.157 49.690 1.000 94.680 400 LYS A N 1
ATOM 2829 C CA . LYS A 1 363 ? -33.962 -11.228 48.816 1.000 103.580 400 LYS A CA 1
ATOM 2830 C C . LYS A 1 363 ? -35.485 -11.098 48.624 1.000 96.090 400 LYS A C 1
ATOM 2831 O O . LYS A 1 363 ? -36.266 -10.921 49.589 1.000 91.090 400 LYS A O 1
ATOM 2837 N N . ALA A 1 364 ? -35.913 -11.244 47.386 1.000 82.080 401 ALA A N 1
ATOM 2838 C CA . ALA A 1 364 ? -37.321 -11.113 47.101 1.000 84.890 401 ALA A CA 1
ATOM 2839 C C . ALA A 1 364 ? -38.121 -12.271 47.595 1.000 82.500 401 ALA A C 1
ATOM 2840 O O . ALA A 1 364 ? -37.610 -13.373 47.728 1.000 84.300 401 ALA A O 1
ATOM 2842 N N . GLY A 1 365 ? -39.383 -12.028 47.893 1.000 93.340 402 GLY A N 1
ATOM 2843 C CA . GLY A 1 365 ? -40.263 -13.100 48.287 1.000 87.610 402 GLY A CA 1
ATOM 2844 C C . GLY A 1 365 ? -40.173 -13.486 49.734 1.000 91.700 402 GLY A C 1
ATOM 2845 O O . GLY A 1 365 ? -40.912 -14.345 50.193 1.000 89.800 402 GLY A O 1
ATOM 2846 N N . ASP A 1 366 ? -39.251 -12.884 50.466 1.000 91.920 403 ASP A N 1
ATOM 2847 C CA . ASP A 1 366 ? -39.169 -13.166 51.883 1.000 97.750 403 ASP A CA 1
ATOM 2848 C C . ASP A 1 366 ? -39.676 -11.985 52.663 1.000 114.400 403 ASP A C 1
ATOM 2849 O O . ASP A 1 366 ? -38.994 -10.976 52.789 1.000 128.570 403 ASP A O 1
ATOM 2854 N N . PRO A 1 367 ? -40.890 -12.104 53.194 1.000 107.290 404 PRO A N 1
ATOM 2855 C CA . PRO A 1 367 ? -41.468 -11.030 53.986 1.000 102.150 404 PRO A CA 1
ATOM 2856 C C . PRO A 1 367 ? -40.647 -10.782 55.226 1.000 111.670 404 PRO A C 1
ATOM 2857 O O . PRO A 1 367 ? -40.470 -9.638 55.619 1.000 118.690 404 PRO A O 1
ATOM 2861 N N . GLY A 1 368 ? -40.154 -11.842 55.847 1.000 98.370 405 GLY A N 1
ATOM 2862 C CA . GLY A 1 368 ? -39.367 -11.701 57.048 1.000 88.240 405 GLY A CA 1
ATOM 2863 C C . GLY A 1 368 ? -38.114 -10.929 56.768 1.000 87.200 405 GLY A C 1
ATOM 2864 O O . GLY A 1 368 ? -37.702 -10.103 57.565 1.000 77.160 405 GLY A O 1
ATOM 2865 N N . GLU A 1 369 ? -37.496 -11.199 55.633 1.000 90.810 406 GLU A N 1
ATOM 2866 C CA . GLU A 1 369 ? -36.302 -10.469 55.270 1.000 103.000 406 GLU A CA 1
ATOM 2867 C C . GLU A 1 369 ? -36.584 -8.999 55.061 1.000 101.030 406 GLU A C 1
ATOM 2868 O O . GLU A 1 369 ? -35.824 -8.145 55.505 1.000 110.000 406 GLU A O 1
ATOM 2874 N N . LEU A 1 370 ? -37.691 -8.695 54.411 1.000 85.470 407 LEU A N 1
ATOM 2875 C CA . LEU A 1 370 ? -38.027 -7.313 54.198 1.000 79.010 407 LEU A CA 1
ATOM 2876 C C . LEU A 1 370 ? -38.231 -6.663 55.531 1.000 77.720 407 LEU A C 1
ATOM 2877 O O . LEU A 1 370 ? -37.763 -5.564 55.766 1.000 76.860 407 LEU A O 1
ATOM 2882 N N . ALA A 1 371 ? -38.892 -7.358 56.434 1.000 78.870 408 ALA A N 1
ATOM 2883 C CA . ALA A 1 371 ? -39.197 -6.778 57.716 1.000 82.130 408 ALA A CA 1
ATOM 2884 C C . ALA A 1 371 ? -37.930 -6.446 58.438 1.000 81.700 408 ALA A C 1
ATOM 2885 O O . ALA A 1 371 ? -37.828 -5.413 59.075 1.000 72.280 408 ALA A O 1
ATOM 2887 N N . ASN A 1 372 ? -36.956 -7.324 58.344 1.000 82.060 409 ASN A N 1
ATOM 2888 C CA . ASN A 1 372 ? -35.698 -7.116 59.026 1.000 85.590 409 ASN A CA 1
ATOM 2889 C C . ASN A 1 372 ? -34.963 -5.892 58.523 1.000 79.490 409 ASN A C 1
ATOM 2890 O O . ASN A 1 372 ? -34.303 -5.210 59.291 1.000 75.060 409 ASN A O 1
ATOM 2895 N N . ALA A 1 373 ? -35.033 -5.632 57.230 1.000 76.850 410 ALA A N 1
ATOM 2896 C CA . ALA A 1 373 ? -34.409 -4.444 56.679 1.000 73.190 410 ALA A CA 1
ATOM 2897 C C . ALA A 1 373 ? -35.123 -3.227 57.190 1.000 81.430 410 ALA A C 1
ATOM 2898 O O . ALA A 1 373 ? -34.499 -2.236 57.522 1.000 85.020 410 ALA A O 1
ATOM 2900 N N . ILE A 1 374 ? -36.437 -3.277 57.216 1.000 79.840 411 ILE A N 1
ATOM 2901 C CA . ILE A 1 374 ? -37.244 -2.190 57.760 1.000 71.720 411 ILE A CA 1
ATOM 2902 C C . ILE A 1 374 ? -36.827 -1.908 59.204 1.000 70.610 411 ILE A C 1
ATOM 2903 O O . ILE A 1 374 ? -36.794 -0.747 59.605 1.000 77.760 411 ILE A O 1
ATOM 2908 N N . LEU A 1 375 ? -36.454 -2.947 59.927 1.000 73.100 412 LEU A N 1
ATOM 2909 C CA . LEU A 1 375 ? -36.001 -2.778 61.290 1.000 70.020 412 LEU A CA 1
ATOM 2910 C C . LEU A 1 375 ? -34.614 -2.204 61.280 1.000 70.050 412 LEU A C 1
ATOM 2911 O O . LEU A 1 375 ? -34.270 -1.395 62.115 1.000 84.000 412 LEU A O 1
ATOM 2916 N N . LYS A 1 376 ? -33.801 -2.617 60.329 1.000 66.710 413 LYS A N 1
ATOM 2917 C CA . LYS A 1 376 ? -32.473 -2.062 60.234 1.000 79.970 413 LYS A CA 1
ATOM 2918 C C . LYS A 1 376 ? -32.528 -0.599 59.941 1.000 77.150 413 LYS A C 1
ATOM 2919 O O . LYS A 1 376 ? -31.859 0.186 60.579 1.000 76.820 413 LYS A O 1
ATOM 2925 N N . ALA A 1 377 ? -33.366 -0.220 59.001 1.000 72.500 414 ALA A N 1
ATOM 2926 C CA . ALA A 1 377 ? -33.457 1.159 58.609 1.000 68.000 414 ALA A CA 1
ATOM 2927 C C . ALA A 1 377 ? -33.878 1.925 59.804 1.000 66.350 414 ALA A C 1
ATOM 2928 O O . ALA A 1 377 ? -33.410 3.017 60.033 1.000 70.130 414 ALA A O 1
ATOM 2930 N N . LEU A 1 378 ? -34.789 1.361 60.558 1.000 62.580 415 LEU A N 1
ATOM 2931 C CA . LEU A 1 378 ? -35.278 1.984 61.800 1.000 69.180 415 LEU A CA 1
ATOM 2932 C C . LEU A 1 378 ? -34.111 2.329 62.726 1.000 68.700 415 LEU A C 1
ATOM 2933 O O . LEU A 1 378 ? -34.029 3.434 63.234 1.000 62.860 415 LEU A O 1
ATOM 2938 N N . GLU A 1 379 ? -33.214 1.365 62.927 1.000 71.580 416 GLU A N 1
ATOM 2939 C CA . GLU A 1 379 ? -32.025 1.603 63.708 1.000 82.780 416 GLU A CA 1
ATOM 2940 C C . GLU A 1 379 ? -31.134 2.639 63.000 1.000 83.090 416 GLU A C 1
ATOM 2941 O O . GLU A 1 379 ? -30.637 3.546 63.648 1.000 104.090 416 GLU A O 1
ATOM 2947 N N . LEU A 1 380 ? -30.959 2.524 61.678 1.000 74.060 417 LEU A N 1
ATOM 2948 C CA . LEU A 1 380 ? -30.071 3.442 60.921 1.000 78.240 417 LEU A CA 1
ATOM 2949 C C . LEU A 1 380 ? -30.611 4.849 61.031 1.000 77.260 417 LEU A C 1
ATOM 2950 O O 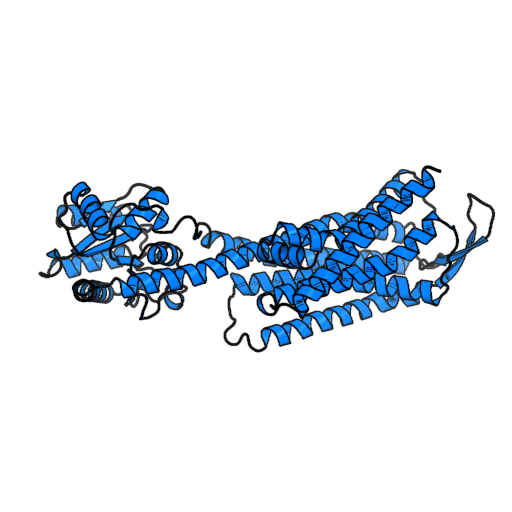. LEU A 1 380 ? -29.823 5.795 60.976 1.000 73.530 417 LEU A O 1
ATOM 2955 N N . SER A 1 381 ? -31.951 4.933 61.092 1.000 75.780 418 SER A N 1
ATOM 2956 C CA . SER A 1 381 ? -32.664 6.194 61.108 1.000 80.110 418 SER A CA 1
ATOM 2957 C C . SER A 1 381 ? -32.292 6.974 62.376 1.000 84.930 418 SER A C 1
ATOM 2958 O O . SER A 1 381 ? -32.311 8.206 62.365 1.000 85.130 418 SER A O 1
ATOM 2961 N N . ARG A 1 382 ? -31.980 6.261 63.440 1.000 75.390 419 ARG A N 1
ATOM 2962 C CA . ARG A 1 382 ? -31.660 6.921 64.683 1.000 78.240 419 ARG A CA 1
ATOM 2963 C C . ARG A 1 382 ? -30.453 7.791 64.478 1.000 91.640 419 ARG A C 1
ATOM 2964 O O . ARG A 1 382 ? -30.420 8.924 64.943 1.000 102.400 419 ARG A O 1
ATOM 2972 N N . SER A 1 383 ? -29.463 7.281 63.769 1.000 93.62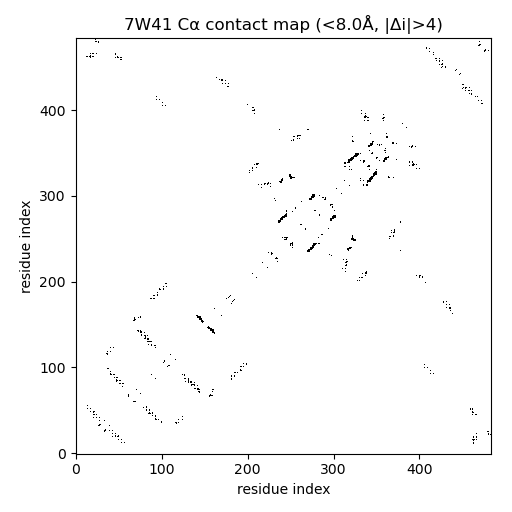0 420 SER A N 1
ATOM 2973 C CA . SER A 1 383 ? -28.287 8.063 63.448 1.000 81.300 420 SER A CA 1
ATOM 2974 C C . SER A 1 383 ? -28.607 8.938 62.259 1.000 78.080 420 SER A C 1
ATOM 2975 O O . SER A 1 383 ? -29.614 8.745 61.608 1.000 84.450 420 SER A O 1
ATOM 2978 N N . ASP A 1 384 ? -27.771 9.917 61.972 1.000 85.160 421 ASP A N 1
ATOM 2979 C CA . ASP A 1 384 ? -27.995 10.732 60.790 1.000 86.580 421 ASP A CA 1
ATOM 2980 C C . ASP A 1 384 ? -27.860 9.913 59.529 1.000 83.050 421 ASP A C 1
ATOM 2981 O O . ASP A 1 384 ? -26.956 9.099 59.411 1.000 95.720 421 ASP A O 1
ATOM 2986 N N . LEU A 1 385 ? -28.739 10.173 58.560 1.000 66.520 422 LEU A N 1
ATOM 2987 C CA . LEU A 1 385 ? -28.686 9.448 57.269 1.000 65.020 422 LEU A CA 1
ATOM 2988 C C . LEU A 1 385 ? -28.417 10.453 56.156 1.000 68.330 422 LEU A C 1
ATOM 2989 O O . LEU A 1 385 ? -28.526 10.069 54.989 1.000 63.780 422 LEU A O 1
ATOM 2994 N N . SER A 1 386 ? -28.025 11.674 56.510 1.000 72.780 423 SER A N 1
ATOM 2995 C CA . SER A 1 386 ? -27.847 12.739 55.492 1.000 74.550 423 SER A CA 1
ATOM 2996 C C . SER A 1 386 ? -26.777 12.341 54.479 1.000 76.570 423 SER A C 1
ATOM 2997 O O . SER A 1 386 ? -26.958 12.627 53.287 1.000 68.260 423 SER A O 1
ATOM 3000 N N . LYS A 1 387 ? -25.696 11.730 54.951 1.000 82.990 424 LYS A N 1
ATOM 3001 C CA . LYS A 1 387 ? -24.596 11.317 54.048 1.000 83.660 424 LYS A CA 1
ATOM 3002 C C . LYS A 1 387 ? -25.109 10.267 53.065 1.000 95.350 424 LYS A C 1
ATOM 3003 O O . LYS A 1 387 ? -24.767 10.361 51.877 1.000 112.470 424 LYS A O 1
ATOM 3009 N N . PHE A 1 388 ? -25.915 9.318 53.544 1.000 85.990 425 PHE A N 1
ATOM 3010 C CA . PHE A 1 388 ? -26.444 8.245 52.669 1.000 74.110 425 PHE A CA 1
ATOM 3011 C C . PHE A 1 388 ? -27.306 8.897 51.599 1.000 72.770 425 PHE A C 1
ATOM 3012 O O . PHE A 1 388 ? -27.231 8.494 50.436 1.000 69.650 425 PHE A O 1
ATOM 3020 N N . ARG A 1 389 ? -28.099 9.886 52.000 1.000 64.730 426 ARG A N 1
ATOM 3021 C CA . ARG A 1 389 ? -29.017 10.540 51.043 1.000 67.090 426 ARG A CA 1
ATOM 3022 C C . ARG A 1 389 ? -28.211 11.229 49.950 1.000 64.100 426 ARG A C 1
ATOM 3023 O O . ARG A 1 389 ? -28.595 11.123 48.787 1.000 67.240 426 ARG A O 1
ATOM 3031 N N . GLU A 1 390 ? -27.137 11.920 50.326 1.000 79.790 427 GLU A N 1
ATOM 3032 C CA . GLU A 1 390 ? -26.317 12.653 49.329 1.000 81.080 427 GLU A CA 1
ATOM 3033 C C . GLU A 1 390 ? -25.682 11.634 48.389 1.000 82.480 427 GLU A C 1
ATOM 3034 O O . GLU A 1 390 ? -25.643 11.892 47.180 1.000 73.240 427 GLU A O 1
ATOM 3040 N N . ASN A 1 391 ? -25.216 10.517 48.939 1.000 72.400 428 ASN A N 1
ATOM 3041 C CA . ASN A 1 391 ? -24.631 9.449 48.095 1.000 75.660 428 ASN A CA 1
ATOM 3042 C C . ASN A 1 391 ? -25.707 8.982 47.118 1.000 77.570 428 ASN A C 1
ATOM 3043 O O . ASN A 1 391 ? -25.396 8.847 45.926 1.000 65.620 428 ASN A O 1
ATOM 3048 N N . CYS A 1 392 ? -26.925 8.766 47.614 1.000 84.390 429 CYS A N 1
ATOM 3049 C CA . CYS A 1 392 ? -28.005 8.291 46.770 1.000 76.490 429 CYS A CA 1
ATOM 3050 C C . CYS A 1 392 ? -28.233 9.258 45.642 1.000 72.340 429 CYS A C 1
ATOM 3051 O O . CYS A 1 392 ? -28.212 8.871 44.487 1.000 86.620 429 CYS A O 1
ATOM 3054 N N . LYS A 1 393 ? -28.467 10.516 45.971 1.000 67.150 430 LYS A N 1
ATOM 3055 C CA . LYS A 1 393 ? -28.745 11.497 44.920 1.000 79.500 430 LYS A CA 1
ATOM 3056 C C . LYS A 1 393 ? -27.669 11.395 43.826 1.000 74.660 430 LYS A C 1
ATOM 3057 O O . LYS A 1 393 ? -27.981 11.401 42.659 1.000 68.230 430 LYS A O 1
ATOM 3063 N N . LYS A 1 394 ? -26.405 11.263 44.233 1.000 76.380 431 LYS A N 1
ATOM 3064 C CA . LYS A 1 394 ? -25.305 11.384 43.332 1.000 68.300 431 LYS A CA 1
ATOM 3065 C C . LYS A 1 394 ? -25.283 10.160 42.424 1.000 66.020 431 LYS A C 1
ATOM 3066 O O . LYS A 1 394 ? -25.289 10.337 41.218 1.000 77.850 431 LYS A O 1
ATOM 3072 N N . ARG A 1 395 ? -25.302 8.948 42.992 1.000 62.110 432 ARG A N 1
ATOM 3073 C CA . ARG A 1 395 ? -25.361 7.692 42.167 1.000 65.350 432 ARG A CA 1
ATOM 3074 C C . ARG A 1 395 ? -26.474 7.755 41.106 1.000 63.700 432 ARG A C 1
ATOM 3075 O O . ARG A 1 395 ? -26.273 7.339 39.958 1.000 56.000 432 ARG A O 1
ATOM 3083 N N . ALA A 1 396 ? -27.651 8.251 41.501 1.000 64.500 433 ALA A N 1
ATOM 3084 C CA . ALA A 1 396 ? -28.812 8.287 40.643 1.000 66.440 433 ALA A CA 1
ATOM 3085 C C . ALA A 1 396 ? -28.715 9.424 39.598 1.000 76.280 433 ALA A C 1
ATOM 3086 O O . ALA A 1 396 ? -29.146 9.245 38.449 1.000 83.740 433 ALA A O 1
ATOM 3088 N N . MET A 1 397 ? -28.091 10.541 39.948 1.000 78.080 434 MET A N 1
ATOM 3089 C CA . MET A 1 397 ? -27.926 11.589 38.914 1.000 74.640 434 MET A CA 1
ATOM 3090 C C . MET A 1 397 ? -26.821 11.170 37.948 1.000 74.260 434 MET A C 1
ATOM 3091 O O . MET A 1 397 ? -26.859 11.616 36.799 1.000 84.370 434 MET A O 1
ATOM 3096 N N . SER A 1 398 ? -25.882 10.341 38.395 1.000 70.950 435 SER A N 1
ATOM 3097 C CA . SER A 1 398 ? -24.836 9.816 37.482 1.000 69.220 435 SER A CA 1
ATOM 3098 C C . SER A 1 398 ? -25.464 8.928 36.410 1.000 77.820 435 SER A C 1
ATOM 3099 O O . SER A 1 398 ? -25.110 9.087 35.233 1.000 76.040 435 SER A O 1
ATOM 3102 N N . PHE A 1 399 ? -26.376 8.044 36.810 1.000 70.620 436 PHE A N 1
ATOM 3103 C CA . PHE A 1 399 ? -26.999 7.098 35.855 1.000 67.110 436 PHE A CA 1
ATOM 3104 C C . PHE A 1 399 ? -27.943 7.882 34.962 1.000 72.070 436 PHE A C 1
ATOM 3105 O O . PHE A 1 399 ? -27.934 7.671 33.746 1.000 81.530 436 PHE A O 1
ATOM 3113 N N . SER A 1 400 ? -28.710 8.783 35.558 1.000 75.610 437 SER A N 1
ATOM 3114 C CA . SER A 1 400 ? -29.735 9.534 34.841 1.000 71.420 437 SER A CA 1
ATOM 3115 C C . SER A 1 400 ? -29.123 10.409 33.736 1.000 67.610 437 SER A C 1
ATOM 3116 O O . SER A 1 400 ? -29.748 10.650 32.703 1.000 58.440 437 SER A O 1
ATOM 3119 N N . LYS A 1 401 ? -27.881 10.855 33.943 1.000 71.710 438 LYS A N 1
ATOM 3120 C CA . LYS A 1 401 ? -27.138 11.536 32.896 1.000 69.680 438 LYS A CA 1
ATOM 3121 C C . LYS A 1 401 ? -26.803 10.559 31.761 1.000 65.290 438 LYS A C 1
ATOM 3122 O O . LYS A 1 401 ? -27.059 10.892 30.601 1.000 70.050 438 LYS A O 1
ATOM 3128 N N . GLN A 1 402 ? -26.285 9.362 32.063 1.000 62.350 439 GLN A N 1
ATOM 3129 C CA . GLN A 1 402 ? -25.974 8.409 30.966 1.000 86.630 439 GLN A CA 1
ATOM 3130 C C . GLN A 1 402 ? -27.265 7.984 30.233 1.000 83.990 439 GLN A C 1
ATOM 3131 O O . GLN A 1 402 ? -27.347 7.993 28.962 1.000 67.370 439 GLN A O 1
ATOM 3137 N N . ILE A 1 403 ? -28.298 7.648 31.003 1.000 75.800 440 ILE A N 1
ATOM 3138 C CA . ILE A 1 403 ? -29.608 7.302 30.380 1.000 60.660 440 ILE A CA 1
ATOM 3139 C C . ILE A 1 403 ? -30.005 8.448 29.454 1.000 52.390 440 ILE A C 1
ATOM 3140 O O . ILE A 1 403 ? -30.303 8.185 28.283 1.000 50.700 440 ILE A O 1
ATOM 3145 N N . GLU A 1 404 ? -29.948 9.678 29.950 1.000 49.920 441 GLU A N 1
ATOM 3146 C CA . GLU A 1 404 ? -30.397 10.829 29.135 1.000 57.860 441 GLU A CA 1
ATOM 3147 C C . GLU A 1 404 ? -29.463 11.017 27.943 1.000 66.670 441 GLU A C 1
ATOM 3148 O O . GLU A 1 404 ? -29.971 11.179 26.824 1.000 76.140 441 GLU A O 1
ATOM 3154 N N . SER A 1 405 ? -28.151 10.983 28.169 1.000 71.490 442 SER A N 1
ATOM 3155 C CA . SER A 1 405 ? -27.200 11.255 27.064 1.000 74.980 442 SER A CA 1
ATOM 3156 C C . SER A 1 405 ? -27.375 10.204 25.971 1.000 74.090 442 SER A C 1
ATOM 3157 O O . SER A 1 405 ? -27.349 10.573 24.790 1.000 76.350 442 SER A O 1
ATOM 3160 N N . GLU A 1 406 ? -27.591 8.951 26.357 1.000 73.270 443 GLU A N 1
ATOM 3161 C CA . GLU A 1 406 ? -27.693 7.867 25.352 1.000 80.150 443 GLU A CA 1
ATOM 3162 C C . GLU A 1 406 ? -29.011 7.982 24.588 1.000 74.910 443 GLU A C 1
ATOM 3163 O O . GLU A 1 406 ? -29.018 7.654 23.395 1.000 88.150 443 GLU A O 1
ATOM 3169 N N . LYS A 1 407 ? -30.072 8.444 25.242 1.000 70.520 444 LYS A N 1
ATOM 3170 C CA . LYS A 1 407 ? -31.349 8.659 24.523 1.000 73.940 444 LYS A CA 1
ATOM 3171 C C . LYS A 1 407 ? -31.133 9.732 23.460 1.000 70.170 444 LYS A C 1
ATOM 3172 O O . LYS A 1 407 ? -31.652 9.581 22.347 1.000 68.400 444 LYS A O 1
ATOM 3178 N N . ARG A 1 408 ? -30.389 10.778 23.809 1.000 72.890 445 ARG A N 1
ATOM 3179 C CA . ARG A 1 408 ? -30.125 11.855 22.829 1.000 79.580 445 ARG A CA 1
ATOM 3180 C C . ARG A 1 408 ? -29.348 11.248 21.666 1.000 72.460 445 ARG A C 1
ATOM 3181 O O . ARG A 1 408 ? -29.678 11.562 20.521 1.000 79.520 445 ARG A O 1
ATOM 3189 N N . LEU A 1 409 ? -28.375 10.390 21.960 1.000 68.880 446 LEU A N 1
ATOM 3190 C CA . LEU A 1 409 ? -27.527 9.830 20.883 1.000 74.990 446 LEU A CA 1
ATOM 3191 C C . LEU A 1 409 ? -28.396 9.000 19.941 1.000 85.840 446 LEU A C 1
ATOM 3192 O O . LEU A 1 409 ? -28.166 9.058 18.729 1.000 87.140 446 LEU A O 1
ATOM 3197 N N . ALA A 1 410 ? -29.354 8.258 20.490 1.000 83.110 447 ALA A N 1
ATOM 3198 C CA . ALA A 1 410 ? -30.234 7.419 19.653 1.000 78.880 447 ALA A CA 1
ATOM 3199 C C . ALA A 1 410 ? -31.047 8.297 18.706 1.000 74.170 447 ALA A C 1
ATOM 3200 O O . ALA A 1 410 ? -31.155 7.943 17.525 1.000 76.970 447 ALA A O 1
ATOM 3202 N N . LYS A 1 411 ? -31.588 9.401 19.215 1.000 71.270 448 LYS A N 1
ATOM 3203 C CA . LYS A 1 411 ? -32.384 10.327 18.371 1.000 71.030 448 LYS A CA 1
ATOM 3204 C C . LYS A 1 411 ? -31.477 10.946 17.310 1.000 67.690 448 LYS A C 1
ATOM 3205 O O . LYS A 1 411 ? -31.913 11.070 16.164 1.000 56.760 448 LYS A O 1
ATOM 3211 N N . THR A 1 412 ? -30.260 11.320 17.694 1.000 57.610 449 THR A N 1
ATOM 3212 C CA . THR A 1 412 ? -29.334 11.977 16.745 1.000 55.900 449 THR A CA 1
ATOM 3213 C C . THR A 1 412 ? -28.988 11.005 15.619 1.000 57.550 449 THR A C 1
ATOM 3214 O O . THR A 1 412 ? -29.021 11.415 14.457 1.000 57.570 449 THR A O 1
ATOM 3218 N N . VAL A 1 413 ? -28.710 9.752 15.963 1.000 52.950 450 VAL A N 1
ATOM 3219 C CA . VAL A 1 413 ? -28.377 8.739 14.928 1.000 54.810 450 VAL A CA 1
ATOM 3220 C C . VAL A 1 413 ? -29.592 8.606 14.013 1.000 59.800 450 VAL A C 1
ATOM 3221 O O . VAL A 1 413 ? -29.401 8.521 12.798 1.000 65.030 450 VAL A O 1
ATOM 3225 N N . LEU A 1 414 ? -30.794 8.630 14.582 1.000 56.420 451 LEU A N 1
ATOM 3226 C CA . LEU A 1 414 ? -32.010 8.441 13.758 1.000 63.220 451 LEU A CA 1
ATOM 3227 C C . LEU A 1 414 ? -32.224 9.686 12.902 1.000 71.190 451 LEU A C 1
ATOM 3228 O O . LEU A 1 414 ? -32.703 9.533 11.771 1.000 76.620 451 LEU A O 1
ATOM 3233 N N . VAL A 1 415 ? -31.895 10.873 13.414 1.000 75.630 452 VAL A N 1
ATOM 3234 C CA . VAL A 1 415 ? -31.985 12.053 12.559 1.000 73.420 452 VAL A CA 1
ATOM 3235 C C . VAL A 1 415 ? -31.111 11.796 11.318 1.000 67.530 452 VAL A C 1
ATOM 3236 O O . VAL A 1 415 ? -31.572 11.900 10.182 1.000 62.910 452 VAL A O 1
ATOM 3240 N N . PHE A 1 416 ? -29.855 11.411 11.564 1.000 62.560 453 PHE A N 1
ATOM 3241 C CA . PHE A 1 416 ? -28.913 11.197 10.513 1.000 65.960 453 PHE A CA 1
ATOM 3242 C C . PHE A 1 416 ? -29.518 10.213 9.508 1.000 67.610 453 PHE A C 1
ATOM 3243 O O . PHE A 1 416 ? -29.417 10.419 8.294 1.000 79.870 453 PHE A O 1
ATOM 3251 N N . VAL A 1 417 ? -30.137 9.158 10.007 1.000 65.060 454 VAL A N 1
ATOM 3252 C CA . VAL A 1 417 ? -30.683 8.133 9.129 1.000 66.500 454 VAL A CA 1
ATOM 3253 C C . VAL A 1 417 ? -31.778 8.710 8.288 1.000 73.680 454 VAL A C 1
ATOM 3254 O O . VAL A 1 417 ? -31.885 8.411 7.107 1.000 81.390 454 VAL A O 1
ATOM 3258 N N . GLY A 1 418 ? -32.593 9.561 8.881 1.000 66.170 455 GLY A N 1
ATOM 3259 C CA . GLY A 1 418 ? -33.710 10.095 8.143 1.000 63.700 455 GLY A CA 1
ATOM 3260 C C . GLY A 1 418 ? -33.283 10.921 6.973 1.000 65.060 455 GLY A C 1
ATOM 3261 O O . GLY A 1 418 ? -33.823 10.788 5.889 1.000 58.910 455 GLY A O 1
ATOM 3262 N N . LEU A 1 419 ? -32.287 11.758 7.180 1.000 61.570 456 LEU A N 1
ATOM 3263 C CA . LEU A 1 419 ? -31.825 12.612 6.124 1.000 60.140 456 LEU A CA 1
ATOM 3264 C C . LEU A 1 419 ? -31.323 11.721 5.032 1.000 60.790 456 LEU A C 1
ATOM 3265 O O . LEU A 1 419 ? -31.602 11.931 3.879 1.000 64.810 456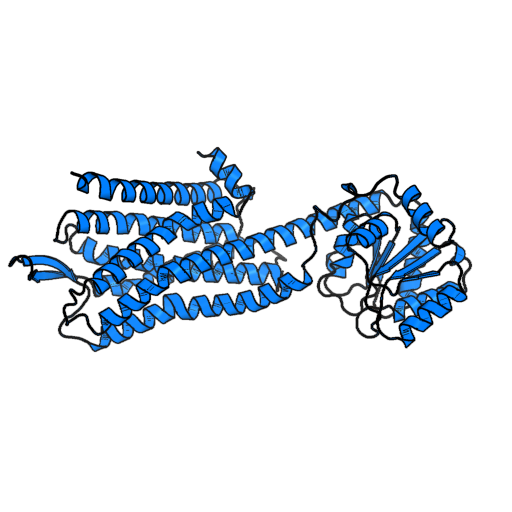 LEU A O 1
ATOM 3270 N N . PHE A 1 420 ? -30.619 10.677 5.400 1.000 62.940 457 PHE A N 1
ATOM 3271 C CA . PHE A 1 420 ? -30.085 9.786 4.413 1.000 69.110 457 PHE A CA 1
ATOM 3272 C C . PHE A 1 420 ? -31.170 9.101 3.635 1.000 75.160 457 PHE A C 1
ATOM 3273 O O . PHE A 1 420 ? -31.131 9.070 2.417 1.000 76.580 457 PHE A O 1
ATOM 3281 N N . ALA A 1 421 ? -32.170 8.583 4.312 1.000 85.800 458 ALA A N 1
ATOM 3282 C CA . ALA A 1 421 ? -33.214 7.863 3.620 1.000 90.530 458 ALA A CA 1
ATOM 3283 C C . ALA A 1 421 ? -33.854 8.755 2.601 1.000 79.330 458 ALA A C 1
ATOM 3284 O O . ALA A 1 421 ? -34.044 8.364 1.461 1.000 68.460 458 ALA A O 1
ATOM 3286 N N . PHE A 1 422 ? -34.219 9.948 3.023 1.000 78.060 459 PHE A N 1
ATOM 3287 C CA . PHE A 1 422 ? -34.845 10.897 2.128 1.000 88.140 459 PHE A CA 1
ATOM 3288 C C . PHE A 1 422 ? -33.951 11.364 1.008 1.000 98.190 459 PHE A C 1
ATOM 3289 O O . PHE A 1 422 ? -34.377 11.427 -0.135 1.000 104.090 459 PHE A O 1
ATOM 3297 N N . CYS A 1 423 ? -32.701 11.666 1.306 1.000 89.750 460 CYS A N 1
ATOM 3298 C CA . CYS A 1 423 ? -31.835 12.226 0.292 1.000 81.670 460 CYS A CA 1
ATOM 3299 C C . CYS A 1 423 ? -31.279 11.205 -0.676 1.000 88.070 460 CYS A C 1
ATOM 3300 O O . CYS A 1 423 ? -30.752 11.575 -1.713 1.000 115.010 460 CYS A O 1
ATOM 3303 N N . TRP A 1 424 ? -31.452 9.914 -0.396 1.000 85.740 461 TRP A N 1
ATOM 3304 C CA . TRP A 1 424 ? -30.801 8.909 -1.280 1.000 87.870 461 TRP A CA 1
ATOM 3305 C C . TRP A 1 424 ? -31.811 8.003 -1.985 1.000 94.940 461 TRP A C 1
ATOM 3306 O O . TRP A 1 424 ? -31.406 7.300 -2.921 1.000 85.560 461 TRP A O 1
ATOM 3317 N N . LEU A 1 425 ? -33.075 8.027 -1.571 1.000 97.830 462 LEU A N 1
ATOM 3318 C CA . LEU A 1 425 ? -34.080 7.228 -2.315 1.000 99.390 462 LEU A CA 1
ATOM 3319 C C . LEU A 1 425 ? -34.188 7.724 -3.760 1.000 105.640 462 LEU A C 1
ATOM 3320 O O . LEU A 1 425 ? -34.134 6.868 -4.661 1.000 87.300 462 LEU A O 1
ATOM 3325 N N . PRO A 1 426 ? -34.267 9.042 -4.061 1.000 97.610 463 PRO A N 1
ATOM 3326 C CA . PRO A 1 426 ? -34.445 9.473 -5.439 1.000 90.440 463 PRO A CA 1
ATOM 3327 C C . PRO A 1 426 ? -33.280 8.981 -6.298 1.000 94.350 463 PRO A C 1
ATOM 3328 O O . PRO A 1 426 ? -33.522 8.511 -7.383 1.000 96.660 463 PRO A O 1
ATOM 3332 N N . ASN A 1 427 ? -32.064 9.061 -5.773 1.000 96.460 464 ASN A N 1
ATOM 3333 C CA . ASN A 1 427 ? -30.882 8.682 -6.581 1.000 97.940 464 ASN A CA 1
ATOM 3334 C C . ASN A 1 427 ? -31.008 7.207 -6.956 1.000 91.350 464 ASN A C 1
ATOM 3335 O O . ASN A 1 427 ? -30.661 6.857 -8.091 1.000 109.110 464 ASN A O 1
ATOM 3340 N N . HIS A 1 428 ? -31.469 6.381 -6.023 1.000 85.140 465 HIS A N 1
ATOM 3341 C CA . HIS A 1 428 ? -31.574 4.925 -6.286 1.000 90.390 465 HIS A CA 1
ATOM 3342 C C . HIS A 1 428 ? -32.601 4.655 -7.385 1.000 89.060 465 HIS A C 1
ATOM 3343 O O . HIS A 1 428 ? -32.323 3.812 -8.246 1.000 83.290 465 HIS A O 1
ATOM 3350 N N . VAL A 1 429 ? -33.740 5.347 -7.348 1.000 87.360 466 VAL A N 1
ATOM 3351 C CA . VAL A 1 429 ? -34.818 5.095 -8.348 1.000 89.710 466 VAL A CA 1
ATOM 3352 C C . VAL A 1 429 ? -34.304 5.459 -9.739 1.000 93.420 466 VAL A C 1
ATOM 3353 O O . VAL A 1 429 ? -34.484 4.653 -10.668 1.000 74.350 466 VAL A O 1
ATOM 3357 N N . ILE A 1 430 ? -33.643 6.611 -9.852 1.000 90.510 467 ILE A N 1
ATOM 3358 C CA . ILE A 1 430 ? -33.125 7.075 -11.170 1.000 79.010 467 ILE A CA 1
ATOM 3359 C C . ILE A 1 430 ? -32.087 6.066 -11.646 1.000 70.080 467 ILE A C 1
ATOM 3360 O O . ILE A 1 430 ? -32.101 5.727 -12.833 1.000 78.710 4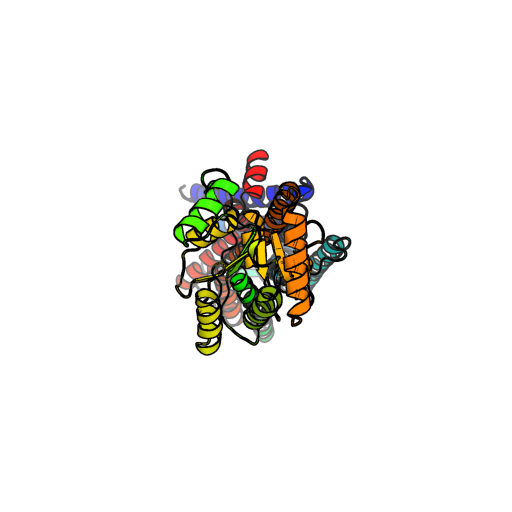67 ILE A O 1
ATOM 3365 N N . TYR A 1 431 ? -31.237 5.590 -10.741 1.000 69.440 468 TYR A N 1
ATOM 3366 C CA . TYR A 1 431 ? -30.158 4.669 -11.162 1.000 81.080 468 TYR A CA 1
ATOM 3367 C C . TYR A 1 431 ? -30.780 3.381 -11.698 1.000 94.370 468 TYR A C 1
ATOM 3368 O O . TYR A 1 431 ? -30.271 2.842 -12.697 1.000 101.280 468 TYR A O 1
ATOM 3377 N N . LEU A 1 432 ? -31.857 2.912 -11.070 1.000 115.240 469 LEU A N 1
ATOM 3378 C CA . LEU A 1 432 ? -32.409 1.637 -11.508 1.000 117.300 469 LEU A CA 1
ATOM 3379 C C . LEU A 1 432 ? -33.047 1.786 -12.863 1.000 118.610 469 LEU A C 1
ATOM 3380 O O . LEU A 1 432 ? -32.825 0.977 -13.744 1.000 116.640 469 LEU A O 1
ATOM 3385 N N . TYR A 1 433 ? -33.846 2.825 -13.039 1.000 113.400 470 TYR A N 1
ATOM 3386 C CA . TYR A 1 433 ? -34.563 2.991 -14.287 1.000 106.350 470 TYR A CA 1
ATOM 3387 C C . TYR A 1 433 ? -33.571 3.130 -15.390 1.000 94.760 470 TYR A C 1
ATOM 3388 O O . TYR A 1 433 ? -33.712 2.525 -16.439 1.000 83.910 470 TYR A O 1
ATOM 3397 N N . ARG A 1 434 ? -32.558 3.956 -15.153 1.000 100.830 471 ARG A N 1
ATOM 3398 C CA . ARG A 1 434 ? -31.521 4.187 -16.185 1.000 127.660 471 ARG A CA 1
ATOM 3399 C C . ARG A 1 434 ? -30.902 2.846 -16.573 1.000 136.210 471 ARG A C 1
ATOM 3400 O O . ARG A 1 434 ? -30.518 2.694 -17.741 1.000 139.460 471 ARG A O 1
ATOM 3408 N N . SER A 1 435 ? -30.819 1.914 -15.626 1.000 144.900 472 SER A N 1
ATOM 3409 C CA . SER A 1 435 ? -30.160 0.619 -15.917 1.000 143.080 472 SER A CA 1
ATOM 3410 C C . SER A 1 435 ? -30.868 -0.138 -17.044 1.000 126.620 472 SER A C 1
ATOM 3411 O O . SER A 1 435 ? -30.191 -0.837 -17.789 1.000 123.540 472 SER A O 1
ATOM 3414 N N . TYR A 1 436 ? -32.169 0.056 -17.190 1.000 124.990 473 TYR A N 1
ATOM 3415 C CA . TYR A 1 436 ? -32.927 -0.676 -18.196 1.000 125.800 473 TYR A CA 1
ATOM 3416 C C . TYR A 1 436 ? -33.202 0.186 -19.396 1.000 127.030 473 TYR A C 1
ATOM 3417 O O . TYR A 1 436 ? -33.370 -0.319 -20.502 1.000 148.180 473 TYR A O 1
ATOM 3426 N N . HIS A 1 437 ? -33.201 1.502 -19.199 1.000 120.750 474 HIS A N 1
ATOM 3427 C CA . HIS A 1 437 ? -33.476 2.435 -20.322 1.000 116.850 474 HIS A CA 1
ATOM 3428 C C . HIS A 1 437 ? -32.330 3.345 -20.763 1.000 110.300 474 HIS A C 1
ATOM 3429 O O . HIS A 1 437 ? -32.617 4.439 -21.272 1.000 114.000 474 HIS A O 1
ATOM 3436 N N . TYR A 1 438 ? -31.090 2.895 -20.592 1.000 118.470 475 TYR A N 1
ATOM 3437 C CA . TYR A 1 438 ? -29.929 3.751 -20.946 1.000 136.070 475 TYR A CA 1
ATOM 3438 C C . TYR A 1 438 ? -29.836 3.870 -22.465 1.000 152.350 475 TYR A C 1
ATOM 3439 O O . TYR A 1 438 ? -29.481 4.956 -22.954 1.000 154.620 475 TYR A O 1
ATOM 3448 N N . SER A 1 439 ? -30.119 2.781 -23.185 1.000 166.530 476 SER A N 1
ATOM 3449 C CA . SER A 1 439 ? -29.971 2.795 -24.664 1.000 157.930 476 SER A CA 1
ATOM 3450 C C . SER A 1 439 ? -30.915 3.860 -25.209 1.000 157.630 476 SER A C 1
ATOM 3451 O O . SER A 1 439 ? -30.513 4.606 -26.121 1.000 149.050 476 SER A O 1
ATOM 3454 N N . GLU A 1 440 ? -32.124 3.921 -24.654 1.000 145.940 477 GLU A N 1
ATOM 3455 C CA . GLU A 1 440 ? -33.077 4.981 -25.054 1.000 140.120 477 GLU A CA 1
ATOM 3456 C C . GLU A 1 440 ? -32.536 6.310 -24.526 1.000 135.720 477 GLU A C 1
ATOM 3457 O O . GLU A 1 440 ? -31.986 6.321 -23.416 1.000 123.080 477 GLU A O 1
ATOM 3463 N N . VAL A 1 441 ? -32.703 7.387 -25.290 1.000 142.050 478 VAL A N 1
ATOM 3464 C CA . VAL A 1 441 ? -32.264 8.725 -24.803 1.000 139.350 478 VAL A CA 1
ATOM 3465 C C . VAL A 1 441 ? -33.494 9.428 -24.236 1.000 138.610 478 VAL A C 1
ATOM 3466 O O . VAL A 1 441 ? -34.483 9.577 -24.974 1.000 151.530 478 VAL A O 1
ATOM 3470 N N . ASP A 1 442 ? -33.427 9.833 -22.968 1.000 141.830 479 ASP A N 1
ATOM 3471 C CA . ASP A 1 442 ? -34.580 10.520 -22.336 1.000 149.060 479 ASP A CA 1
ATOM 3472 C C . ASP A 1 442 ? -34.242 12.004 -22.234 1.000 153.640 479 ASP A C 1
ATOM 3473 O O . ASP A 1 442 ? -33.294 12.347 -21.505 1.000 157.950 479 ASP A O 1
ATOM 3478 N N . THR A 1 443 ? -34.990 12.841 -22.952 1.000 156.850 480 THR A N 1
ATOM 3479 C CA . THR A 1 443 ? -34.759 14.306 -22.909 1.000 157.800 480 THR A CA 1
ATOM 3480 C C . THR A 1 443 ? -35.949 14.981 -22.218 1.000 148.740 480 THR A C 1
ATOM 3481 O O . THR A 1 443 ? -36.037 16.220 -22.278 1.000 156.640 480 THR A O 1
ATOM 3485 N N . SER A 1 444 ? -36.823 14.193 -21.588 1.000 138.340 481 SER A N 1
ATOM 3486 C CA . SER A 1 444 ? -38.034 14.761 -20.946 1.000 136.870 481 SER A CA 1
ATOM 3487 C C . SER A 1 444 ? -37.620 15.717 -19.825 1.000 140.060 481 SER A C 1
ATOM 3488 O O . SER A 1 444 ? -36.659 15.400 -19.106 1.000 140.690 481 SER A O 1
ATOM 3491 N N . MET A 1 445 ? -38.318 16.847 -19.690 1.000 136.330 482 MET A N 1
ATOM 3492 C CA . MET A 1 445 ? -37.923 17.852 -18.673 1.000 134.460 482 MET A CA 1
ATOM 3493 C C . MET A 1 445 ? -38.063 17.227 -17.284 1.000 137.090 482 MET A C 1
ATOM 3494 O O . MET A 1 445 ? -37.263 17.569 -16.401 1.000 143.580 482 MET A O 1
ATOM 3499 N N . LEU A 1 446 ? -39.032 16.332 -17.118 1.000 136.410 483 LEU A N 1
ATOM 3500 C CA . LEU A 1 446 ? -39.214 15.649 -15.817 1.000 142.930 483 LEU A CA 1
ATOM 3501 C C . LEU A 1 446 ? -37.909 14.928 -15.484 1.000 160.540 483 LEU A C 1
ATOM 3502 O O . LEU A 1 446 ? -37.481 15.005 -14.330 1.000 178.400 483 LEU A O 1
ATOM 3507 N N . HIS A 1 447 ? -37.283 14.293 -16.474 1.000 158.090 484 HIS A N 1
ATOM 3508 C CA . HIS A 1 447 ? -36.057 13.512 -16.180 1.000 149.330 484 HIS A CA 1
ATOM 3509 C C . HIS A 1 447 ? -34.989 14.462 -15.630 1.000 154.560 484 HIS A C 1
ATOM 3510 O O . HIS A 1 447 ? -34.323 14.101 -14.648 1.000 161.990 484 HIS A O 1
ATOM 3517 N N . PHE A 1 448 ? -34.848 15.641 -16.236 1.000 130.790 485 PHE A N 1
ATOM 3518 C CA . PHE A 1 448 ? -33.809 16.587 -15.768 1.000 115.760 485 PHE A CA 1
ATOM 3519 C C . PHE A 1 448 ? -34.152 16.995 -14.341 1.000 120.530 485 PHE A C 1
ATOM 3520 O O . PHE A 1 448 ? -33.252 17.065 -13.500 1.000 127.710 485 PHE A O 1
ATOM 3528 N N . VAL A 1 449 ? -35.435 17.250 -14.094 1.000 131.070 486 VAL A N 1
ATOM 3529 C CA . VAL A 1 449 ? -35.864 17.678 -12.734 1.000 139.290 486 VAL A CA 1
ATOM 3530 C C . VAL A 1 449 ? -35.567 16.537 -11.770 1.000 129.390 486 VAL A C 1
ATOM 3531 O O . VAL A 1 449 ? -34.958 16.810 -10.738 1.000 109.130 486 VAL A O 1
ATOM 3535 N N . THR A 1 450 ? -35.882 15.301 -12.161 1.000 129.670 487 THR A N 1
ATOM 3536 C CA . THR A 1 450 ? -35.699 14.143 -11.251 1.000 129.320 487 THR A CA 1
ATOM 3537 C C . THR A 1 450 ? -34.217 14.021 -10.921 1.000 121.900 487 THR A C 1
ATOM 3538 O O . THR A 1 450 ? -33.896 13.614 -9.797 1.000 124.580 487 THR A O 1
ATOM 3542 N N . SER A 1 451 ? -33.359 14.332 -11.888 1.000 109.990 488 SER A N 1
ATOM 3543 C CA . SER A 1 451 ? -31.905 14.176 -11.666 1.000 99.740 488 SER A CA 1
ATOM 3544 C C . SER A 1 451 ? -31.302 15.396 -10.976 1.000 90.650 488 SER A C 1
ATOM 3545 O O . SER A 1 451 ? -30.578 15.194 -9.992 1.000 96.410 488 SER A O 1
ATOM 3548 N N . ILE A 1 452 ? -31.611 16.611 -11.432 1.000 82.520 489 ILE A N 1
ATOM 3549 C CA . ILE A 1 452 ? -30.894 17.746 -10.893 1.000 86.330 489 ILE A CA 1
ATOM 3550 C C . ILE A 1 452 ? -31.154 17.863 -9.420 1.000 84.600 489 ILE A C 1
ATOM 3551 O O . ILE A 1 452 ? -30.325 18.358 -8.675 1.000 86.110 489 ILE A O 1
ATOM 3556 N N . CYS A 1 453 ? -32.302 17.380 -8.988 1.000 101.520 490 CYS A N 1
ATOM 3557 C CA . CYS A 1 453 ? -32.652 17.507 -7.567 1.000 106.820 490 CYS A CA 1
ATOM 3558 C C . CYS A 1 453 ? -31.955 16.392 -6.768 1.000 93.790 490 CYS A C 1
ATOM 3559 O O . CYS A 1 453 ? -31.288 16.675 -5.779 1.000 96.660 490 CYS A O 1
ATOM 3562 N N . ALA A 1 454 ? -32.036 15.163 -7.222 1.000 78.970 491 ALA A N 1
ATOM 3563 C CA . ALA A 1 454 ? -31.376 14.089 -6.517 1.000 89.780 491 ALA A CA 1
ATOM 3564 C C . ALA A 1 454 ? -29.928 14.400 -6.212 1.000 92.020 491 ALA A C 1
ATOM 3565 O O . ALA A 1 454 ? -29.482 14.209 -5.092 1.000 86.760 491 ALA A O 1
ATOM 3567 N N . ARG A 1 455 ? -29.190 14.867 -7.199 1.000 81.420 492 ARG A N 1
ATOM 3568 C CA . ARG A 1 455 ? -27.750 15.149 -7.045 1.000 81.240 492 ARG A CA 1
ATOM 3569 C C . ARG A 1 455 ? -27.552 16.194 -5.949 1.000 78.760 492 ARG A C 1
ATOM 3570 O O . ARG A 1 455 ? -26.588 16.117 -5.199 1.000 81.360 492 ARG A O 1
ATOM 3578 N N . LEU A 1 456 ? -28.456 17.166 -5.881 1.000 78.650 493 LEU A N 1
ATOM 3579 C CA . LEU A 1 456 ? -28.275 18.260 -4.900 1.000 83.470 493 LEU A CA 1
ATOM 3580 C C . LEU A 1 456 ? -28.729 17.770 -3.531 1.000 86.410 493 LEU A C 1
ATOM 3581 O O . LEU A 1 456 ? -28.144 18.198 -2.535 1.000 83.010 493 LEU A O 1
ATOM 3586 N N . LEU A 1 457 ? -29.735 16.903 -3.497 1.000 94.940 494 LEU A N 1
ATOM 3587 C CA . LEU A 1 457 ? -30.183 16.333 -2.202 1.000 99.070 494 LEU A CA 1
ATOM 3588 C C . LEU A 1 457 ? -29.053 15.491 -1.608 1.000 101.340 494 LEU A C 1
ATOM 3589 O O . LEU A 1 457 ? -28.786 15.629 -0.407 1.000 102.900 494 LEU A O 1
ATOM 3594 N N . ALA A 1 458 ? -28.406 14.664 -2.429 1.000 90.650 495 ALA A N 1
ATOM 3595 C CA . ALA A 1 458 ? -27.321 13.792 -1.933 1.000 86.620 495 ALA A CA 1
ATOM 3596 C C . ALA A 1 458 ? -26.159 14.658 -1.453 1.000 82.430 495 ALA A C 1
ATOM 3597 O O . ALA A 1 458 ? -25.614 14.373 -0.377 1.000 85.950 495 ALA A O 1
ATOM 3599 N N . PHE A 1 459 ? -25.822 15.690 -2.220 1.000 76.210 496 PHE A N 1
ATOM 3600 C CA . PHE A 1 459 ? -24.709 16.603 -1.865 1.000 77.140 496 PHE A CA 1
ATOM 3601 C C . PHE A 1 459 ? -25.074 17.301 -0.555 1.000 75.630 496 PHE A C 1
ATOM 3602 O O . PHE A 1 459 ? -24.191 17.534 0.286 1.000 73.260 496 PHE A O 1
ATOM 3610 N N . THR A 1 460 ? -26.354 17.614 -0.391 1.000 71.040 497 THR A N 1
ATOM 3611 C CA . THR A 1 460 ? -26.823 18.271 0.847 1.000 71.270 497 THR A CA 1
ATOM 3612 C C . THR A 1 460 ? -26.569 17.347 2.036 1.000 70.370 497 THR A C 1
ATOM 3613 O O . THR A 1 460 ? -26.107 17.843 3.068 1.000 62.760 497 THR A O 1
ATOM 3617 N N . ASN A 1 461 ? -26.794 16.045 1.874 1.000 68.080 498 ASN A N 1
ATOM 3618 C CA . ASN A 1 461 ? -26.668 15.118 3.026 1.000 66.060 498 ASN A CA 1
ATOM 3619 C C . ASN A 1 461 ? -25.238 15.200 3.547 1.000 71.230 498 ASN A C 1
ATOM 3620 O O . ASN A 1 461 ? -25.056 15.196 4.773 1.000 83.880 498 ASN A O 1
ATOM 3625 N N . SER A 1 462 ? -24.268 15.280 2.645 1.000 67.250 499 SER A N 1
ATOM 3626 C CA . SER A 1 462 ? -22.855 15.280 3.085 1.000 64.700 499 SER A CA 1
ATOM 3627 C C . SER A 1 462 ? -22.562 16.503 3.958 1.000 67.390 499 SER A C 1
ATOM 3628 O O . SER A 1 462 ? -21.883 16.345 4.979 1.000 67.860 499 SER A O 1
ATOM 3631 N N . CYS A 1 463 ? -23.028 17.680 3.549 1.000 78.450 500 CYS A N 1
ATOM 3632 C CA . CYS A 1 463 ? -22.819 18.920 4.342 1.000 79.070 500 CYS A CA 1
ATOM 3633 C C . CYS A 1 463 ? -23.664 18.979 5.618 1.000 79.480 500 CYS A C 1
ATOM 3634 O O . CYS A 1 463 ? -23.176 19.560 6.590 1.000 100.730 500 CYS A O 1
ATOM 3637 N N . VAL A 1 464 ? -24.902 18.490 5.587 1.000 80.600 501 VAL A N 1
ATOM 3638 C CA . VAL A 1 464 ? -25.818 18.705 6.747 1.000 84.090 501 VAL A CA 1
ATOM 3639 C C . VAL A 1 464 ? -25.466 17.870 7.968 1.000 87.430 501 VAL A C 1
ATOM 3640 O O . VAL A 1 464 ? -25.705 18.365 9.055 1.000 91.360 501 VAL A O 1
ATOM 3644 N N . ASN A 1 465 ? -24.844 16.708 7.816 1.000 98.940 502 ASN A N 1
ATOM 3645 C CA . ASN A 1 465 ? -24.661 15.836 9.008 1.000 92.680 502 ASN A CA 1
ATOM 3646 C C . ASN A 1 465 ? -23.895 16.557 10.124 1.000 83.090 502 ASN A C 1
ATOM 3647 O O . ASN A 1 465 ? -24.320 16.423 11.278 1.000 66.980 502 ASN A O 1
ATOM 3652 N N . PRO A 1 466 ? -22.800 17.307 9.881 1.000 71.410 503 PRO A N 1
ATOM 3653 C CA . PRO A 1 466 ? -22.164 18.073 10.953 1.000 78.350 503 PRO A CA 1
ATOM 3654 C C . PRO A 1 466 ? -23.070 19.185 11.496 1.000 96.980 503 PRO A C 1
ATOM 3655 O O . PRO A 1 466 ? -23.166 19.311 12.694 1.000 101.490 503 PRO A O 1
ATOM 3659 N N . PHE A 1 467 ? -23.684 19.970 10.618 1.000 93.570 504 PHE A N 1
ATOM 3660 C CA . PHE A 1 467 ? -24.580 21.055 10.996 1.000 83.860 504 PHE A CA 1
ATOM 3661 C C . PHE A 1 467 ? -25.790 20.496 11.763 1.000 80.830 504 PHE A C 1
ATOM 3662 O O . PHE A 1 467 ? -26.190 21.025 12.789 1.000 82.890 504 PHE A O 1
ATOM 3670 N N . ALA A 1 468 ? -26.334 19.387 11.273 1.000 74.780 505 ALA A N 1
ATOM 3671 C CA . ALA A 1 468 ? -27.334 18.635 11.955 1.000 70.740 505 ALA A CA 1
ATOM 3672 C C . ALA A 1 468 ? -26.866 18.333 13.383 1.000 76.700 505 ALA A C 1
ATOM 3673 O O . ALA A 1 468 ? -27.624 18.480 14.361 1.000 76.070 505 ALA A O 1
ATOM 3675 N N . LEU A 1 469 ? -25.621 17.864 13.490 1.000 81.400 506 LEU A N 1
ATOM 3676 C CA . LEU A 1 469 ? -25.097 17.356 14.750 1.000 80.690 506 LEU A CA 1
ATOM 3677 C C . LEU A 1 469 ? -24.962 18.531 15.712 1.000 76.080 506 LEU A C 1
ATOM 3678 O O . LEU A 1 469 ? -25.145 18.358 16.916 1.000 67.640 506 LEU A O 1
ATOM 3683 N N . TYR A 1 470 ? -24.659 19.697 15.111 1.000 80.750 507 TYR A N 1
ATOM 3684 C CA . TYR A 1 470 ? -24.439 21.014 15.745 1.000 83.630 507 TYR A CA 1
ATOM 3685 C C . TYR A 1 470 ? -25.676 21.490 16.518 1.000 78.410 507 TYR A C 1
ATOM 3686 O O . TYR A 1 470 ? -25.509 22.207 17.490 1.000 69.960 507 TYR A O 1
ATOM 3695 N N . LEU A 1 471 ? -26.881 21.101 16.063 1.000 81.030 508 LEU A N 1
ATOM 3696 C CA . LEU A 1 471 ? -28.188 21.499 16.640 1.000 91.120 508 LEU A CA 1
ATOM 3697 C C . LEU A 1 471 ? -28.732 20.461 17.644 1.000 101.990 508 LEU A C 1
ATOM 3698 O O . LEU A 1 471 ? -29.605 20.798 18.452 1.000 119.090 508 LEU A O 1
ATOM 3703 N N . LEU A 1 472 ? -28.252 19.221 17.559 1.000 100.910 509 LEU A N 1
ATOM 3704 C CA . LEU A 1 472 ? -28.819 18.158 18.429 1.000 110.180 509 LEU A CA 1
ATOM 3705 C C . LEU A 1 472 ? -27.946 17.970 19.672 1.000 115.720 509 LEU A C 1
ATOM 3706 O O . LEU A 1 472 ? -28.460 17.447 20.675 1.000 108.600 509 LEU A O 1
ATOM 3711 N N . SER A 1 473 ? -26.678 18.380 19.603 1.000 113.180 510 SER A N 1
ATOM 3712 C CA . SER A 1 473 ? -25.766 18.181 20.754 1.000 113.590 510 SER A CA 1
ATOM 3713 C C . SER A 1 473 ? -25.347 19.524 21.341 1.000 113.640 510 SER A C 1
ATOM 3714 O O . SER A 1 473 ? -24.769 20.333 20.604 1.000 116.450 510 SER A O 1
ATOM 3717 N N . LYS A 1 474 ? -25.633 19.740 22.621 1.000 115.130 511 LYS A N 1
ATOM 3718 C CA . LYS A 1 474 ? -25.175 20.978 23.294 1.000 116.500 511 LYS A CA 1
ATOM 3719 C C . LYS A 1 474 ? -23.649 20.956 23.382 1.000 109.610 511 LYS A C 1
ATOM 3720 O O . LYS A 1 474 ? -23.026 22.001 23.116 1.000 105.860 511 LYS A O 1
ATOM 3726 N N . SER A 1 475 ? -23.076 19.801 23.724 1.000 113.670 512 SER A N 1
ATOM 3727 C CA . SER A 1 475 ? -21.607 19.703 23.916 1.000 108.190 512 SER A CA 1
ATOM 3728 C C . SER A 1 475 ? -20.852 19.984 22.616 1.000 107.350 512 SER A C 1
ATOM 3729 O O . SER A 1 475 ? -19.904 20.793 22.646 1.000 93.910 512 SER A O 1
ATOM 3732 N N . PHE A 1 476 ? -21.288 19.378 21.514 1.000 112.980 513 PHE A N 1
ATOM 3733 C CA . PHE A 1 476 ? -20.576 19.544 20.222 1.000 106.390 513 PHE A CA 1
ATOM 3734 C C . PHE A 1 476 ? -20.666 21.003 19.802 1.000 94.840 513 PHE A C 1
ATOM 3735 O O . PHE A 1 476 ? -19.669 21.555 19.319 1.000 103.350 513 PHE A O 1
ATOM 3743 N N . ARG A 1 477 ? -21.825 21.613 20.026 1.000 100.840 514 ARG A N 1
ATOM 3744 C CA . ARG A 1 477 ? -22.023 23.003 19.560 1.000 109.370 514 ARG A CA 1
ATOM 3745 C C . ARG A 1 477 ? -20.993 23.891 20.244 1.000 103.520 514 ARG A C 1
ATOM 3746 O O . ARG A 1 477 ? -20.352 24.681 19.547 1.000 98.190 514 ARG A O 1
ATOM 3754 N N . LYS A 1 478 ? -20.793 23.708 21.543 1.000 108.350 515 LYS A N 1
ATOM 3755 C CA . LYS A 1 478 ? -19.876 24.629 22.256 1.000 120.390 515 LYS A CA 1
ATOM 3756 C C . LYS A 1 478 ? -18.458 24.485 21.697 1.000 122.870 515 LYS A C 1
ATOM 3757 O O . LYS A 1 478 ? -17.807 25.518 21.477 1.000 135.910 515 LYS A O 1
ATOM 3763 N N . GLN A 1 479 ? -18.009 23.256 21.444 1.000 112.720 516 GLN A N 1
ATOM 3764 C CA . GLN A 1 479 ? -16.620 23.057 20.965 1.000 113.070 516 GLN A CA 1
ATOM 3765 C C . GLN A 1 479 ? -16.509 23.578 19.530 1.000 119.760 516 GLN A C 1
ATOM 3766 O O . GLN A 1 479 ? -15.457 24.144 19.188 1.000 109.000 516 GLN A O 1
ATOM 3772 N N . PHE A 1 480 ? -17.559 23.395 18.729 1.000 115.200 517 PHE A N 1
ATOM 3773 C CA . PHE A 1 480 ? -17.555 23.884 17.327 1.000 114.250 517 PHE A CA 1
ATOM 3774 C C . PHE A 1 480 ? -17.451 25.404 17.364 1.000 108.130 517 PHE A C 1
ATOM 3775 O O . PHE A 1 480 ? -16.707 25.990 16.558 1.000 95.980 517 PHE A O 1
ATOM 3783 N N . ASN A 1 481 ? -18.165 26.012 18.307 1.000 104.720 518 ASN A N 1
ATOM 3784 C CA . ASN A 1 481 ? -18.143 27.487 18.425 1.000 106.620 518 ASN A CA 1
ATOM 3785 C C . ASN A 1 481 ? -16.713 27.907 18.733 1.000 116.900 518 ASN A C 1
ATOM 3786 O O . ASN A 1 481 ? -16.232 28.846 18.091 1.000 111.800 518 ASN A O 1
ATOM 3791 N N . THR A 1 482 ? -16.041 27.178 19.620 1.000 112.830 519 THR A N 1
ATOM 3792 C CA . THR A 1 482 ? -14.686 27.602 20.041 1.000 113.730 519 THR A CA 1
ATOM 3793 C C . THR A 1 482 ? -13.769 27.634 18.819 1.000 125.530 519 THR A C 1
ATOM 3794 O O . THR A 1 482 ? -13.050 28.635 18.658 1.000 128.770 519 THR A O 1
ATOM 3798 N N . GLN A 1 483 ? -13.828 26.606 17.970 1.000 133.080 520 GLN A N 1
ATOM 3799 C CA . GLN A 1 483 ? -12.883 26.549 16.825 1.000 130.690 520 GLN A CA 1
ATOM 3800 C C . GLN A 1 483 ? -13.145 27.726 15.883 1.000 135.050 520 GLN A C 1
ATOM 3801 O O . GLN A 1 483 ? -12.172 28.370 15.452 1.000 133.490 520 GLN A O 1
ATOM 3807 N N . LEU A 1 484 ? -14.415 27.991 15.579 1.000 132.180 521 LEU A N 1
ATOM 3808 C CA . LEU A 1 484 ? -14.758 29.112 14.668 1.000 147.480 521 LEU A CA 1
ATOM 3809 C C . LEU A 1 484 ? -14.425 30.455 15.323 1.000 174.870 521 LEU A C 1
ATOM 3810 O O . LEU A 1 484 ? -13.891 31.332 14.617 1.000 176.360 521 LEU A O 1
#

Nearest PDB structures (foldseek):
  7w41-assembly1_A  TM=1.002E+00  e=6.032E-71  Homo sapiens
  5ws3-assembly1_A  TM=8.654E-01  e=1.543E-42  Homo sapiens
  5wqc-assembly1_A  TM=8.665E-01  e=1.676E-41  Homo sapiens
  4s0v-assembly1_A  TM=8.669E-01  e=3.213E-41  Homo sapiens
  6tpj-assembly1_A  TM=8.320E-01  e=4.369E-42  Homo sapiens

Foldseek 3Di:
DCLVVVCVVVVVLLVLLLLLLVLLLVCCVPPPVNPDLLSVLVNLLSVLLNLQSVLVVVVVVDVSPHPADDPALVNLQVSQLSNQLSLQSQLVSLLVSLVVLLCVQVPPDPPPCPCVVVVSVVSSVVSSVVSNVLSNLSSVQWHWDWDADPVDRDTHTYTDSADLPDQVVLLVVLVCCCVVRPVVSVVSSVVSVVVVVVRLVLQPPLDLVQLACVPPDDDLQVLLQVVQVVVVHHDAQEEEEADALDVQWWPLVLQLVLLVVCVPDPLNNRYAYEYAYAYDVVSLVSLVVCVVVDVRYHYHHDDDDVNVVSSVLLNHQAYEGLTPEDAACNVQLSSLLNQHQYAYECHHNCVVLADPLQHHYFHHPHSNRSNVRVVVVRVVVVDDCNSNSVVSSVSSVVVSVSSVVSVLSSVLSVVLVVLVNVLQPLVSVLSNVCSNCVSPDDPDVVNVVSPVRSVVSNSSSSSCSSVSVLVSDPVSVVSSVVVD

Radius of gyration: 31.65 Å; Cα contacts (8 Å, |Δi|>4): 655; chains: 1; bounding box: 52×50×104 Å

B-factor: mean 87.7, std 24.43, range [30.0, 192.12]

Secondary structure (DSSP, 8-state):
-GGGGHHHHHHHHHHHHHHHHHHHHHHHHH-STT-SHHHHHHHHHHHHHHHHHHHHHHHHHHHHH-SS--SHHHHHHHHHHHHHHHHHHHHHHHHHHHHHHHHHHTS---TTGGGHHHHHHHHHHHHHHHHHHHHHHHHHH-EEEEEEETTTBEEEEEEE---SS--HHHHHHHHHHHIIIIIHHHHHHHHHHHHHHHHHHHTTT--TTTSSGGG--S-HHHHHHHHHHHTT--S-EEEEEES-B-SSSS-HHHHHHHHHHHHTSTTGGGEEEEEE--B-HHHHHHHHHHHHH-TTEEEE-S---HHHHHHHHHH-SEEEE--S--SS-HHHHHHHTTTPEEEEES-THHHHH--TTT-EEE-TT-HHHHHHHHHHHHHHHHS--HHHHHHHHHHHHHHHHHHHHHHHHHHHHHHHHHHHHHHHHHHHHHHHHHHHHSSS----HHHHHHHHHHHHHHHHHHHHHHHHHHHH-HHHHHHHHHH-

InterPro domains:
  IPR000276 G protein-coupled receptor, rhodopsin-like [PF00001] (57-320)
  IPR000276 G protein-coupled receptor, rhodopsin-like [PR00237] (42-66)
  IPR000276 G protein-coupled receptor, rhodopsin-like [PR00237] (75-96)
  IPR000276 G protein-coupled receptor, rhodopsin-like [PR00237] (120-142)
  IPR000276 G protein-coupled receptor, rhodopsin-like [PR00237] (156-177)
  IPR000276 G protein-coupled receptor, rhodopsin-like [PR00237] (211-234)
  IPR000276 G protein-coupled receptor, rhodopsin-like [PR00237] (262-286)
  IPR000276 G protein-coupled receptor, rhodopsin-like [PR00237] (304-330)
  IPR000276 G protein-coupled receptor, rhodopsin-like [PS00237] (126-142)
  IPR000276 G protein-coupled receptor, rhodopsin-like [SM01381] (51-337)
  IPR001556 Bombesin receptor-like [PR00358] (93-108)
  IPR001556 Bombesin receptor-like [PR00358] (114-130)
  IPR001556 Bombesin receptor-like [PR00358] (199-212)
  IPR001556 Bombesin receptor-like [PR00358] (243-261)
  IPR001556 Bombesin receptor-like [PR00358] (295-308)
  IPR001556 Bombesin receptor-like [PR00358] (325-338)
  IPR001966 Gastrin-releasing peptide receptor [PR00640] (4-19)
  IPR001966 Gastrin-releasing peptide receptor [PR00640] (19-33)
  IPR001966 Gastrin-releasing peptide receptor [PR00640] (180-191)
  IPR001966 Gastrin-releasing peptide receptor [PR00640] (337-353)

Sequence (484 aa):
GILYVIPAVYGVIILIGLIGNITLIKIFCTVKSMRNVPNLFISSLALGDLLLLITCAPVDASRYLADRWLFGRIGCKLIPFIQLTSVGVKVFTLTALSADRYKAIVRPMDIQASHALMKACLKAAFIWIISMLLAIPEAVFSDLHPFHEESTNQTFISCAPYPHSNELHPKIHSMASFLVFYVIPLSIISVYYYFIAKNLIQSAGIDCSFWNESYLTGSRDERKKSLLSKFGMDEGVTFMFIGRFDRGQKGVDVLLKAIEILSSKKEFQEMRFIIIGKGDPELEGWARSLEEKHGNVKVITEMLSREFVRELYGSVDFVIIPSYFEPFGLVALEAMCLGAIPIASAVGGLRDIITNETGILVKAGDPGELANAILKALELSRSDLSKFRENCKKRAMSFSKQIESEKRLAKTVLVFVGLFAFCWLPNHVIYLYRSYHYSEVDTSMLHFVTSICARLLAFTNSCVNPFALYLLSKSFRKQFNTQL

GO terms:
  GO:0008528 G protein-coupled peptide receptor activity (F, IDA)
  GO:0005886 plasma membrane (C, IMP)
  GO:0005886 plasma membrane (C, TAS)
  GO:0008528 G protein-coupled peptide receptor activity (F, TAS)
  GO:0007186 G protein-coupled receptor signaling pathway (P, TAS)
  GO:0005515 protein binding (F, IPI)
  GO:0005886 plasma membrane (C, IDA)

CATH classification: 3.40.50.2000

Solvent-accessible surface area: 24693 Å² total; per-residue (Å²): 91,129,109,86,81,93,55,61,87,43,36,88,56,18,101,71,0,41,72,0,1,94,12,11,35,106,0,31,65,97,28,82,101,23,128,52,25,11,28,21,1,8,12,11,8,3,79,2,3,16,48,13,2,102,7,21,26,58,20,41,48,9,142,95,147,27,89,114,18,90,84,27,132,139,10,0,54,91,35,21,39,40,41,32,3,2,10,0,0,5,0,37,0,5,20,17,0,0,19,22,6,60,101,14,30,40,130,76,120,97,162,106,68,96,83,37,66,147,120,0,72,115,83,9,43,117,16,37,96,50,1,81,96,65,0,83,46,27,25,106,84,3,39,28,96,118,112,78,41,154,96,57,140,101,96,40,95,31,31,25,55,57,60,129,112,101,64,125,101,12,80,90,37,0,88,41,10,53,69,51,11,22,53,92,6,34,56,73,5,67,86,58,22,140,66,0,48,118,42,50,126,90,7,59,34,12,58,15,71,21,8,32,53,88,114,27,117,54,54,30,97,112,29,18,100,48,11,0,75,159,38,69,23,99,106,15,18,0,1,1,3,55,17,148,2,32,114,51,85,47,0,0,13,5,1,0,82,0,0,92,69,0,36,89,56,157,54,10,132,74,0,14,1,0,2,9,10,87,27,42,102,110,2,27,31,61,0,126,46,8,56,160,167,34,66,15,2,56,12,16,26,114,158,56,55,117,87,69,11,18,78,0,1,0,2,0,15,0,0,3,7,4,0,78,118,22,63,45,0,38,26,0,2,17,0,0,3,0,1,0,1,0,0,0,1,28,35,48,11,0,129,100,7,0,39,120,111,2,7,9,52,7,138,40,38,67,25,26,57,1,0,86,3,0,29,102,0,1,77,66,27,140,75,126,18,64,173,55,31,77,64,0,40,133,81,0,60,78,63,1,112,96,32,40,42,28,54,115,43,2,134,8,0,84,48,4,12,36,58,1,25,143,7,27,76,40,24,11,85,30,68,26,118,104,1,83,71,36,40,97,132,71,126,54,161,126,48,133,84,40,25,81,58,4,124,90,52,8,15,47,1,1,7,38,18,1,74,15,16,50,145,50,19,152,58,5,93,157,60,2,72,106,67,140